Protein AF-A0A8H7WU64-F1 (afdb_monomer_lite)

Sequence (456 aa):
MKKKPWFDEDLTLDGVKRIFVEVLNETKIAASALPQDIRGERRGEGSGGVGGVKIEFAIISVPDFFNGTLCRLVLEAAGEVGIGSLERTVARTVAVGVGVGDSGSGSDSNSGVGVAGGYGKIGGGRVSGMQRITAGKAEPTSKARNLLSLPHAGAIKRAEKILVIEQGLFHAGLRTYEVFDGNLRSKSPSNPRGHSKPKGEQGEVDESGIFQQRYLPLDPYASQNIDNKLFERVVQHDGFLREVVGRTGERERGVLRDEVVRGRLLIRGGGGLEREVAFMGRGGGGGGGVKGDEKVGEGEGEGEGKEEDGEDVDKHHEEWPLSLDGVSAVLKWEDVQAVEDEYVRKLAEAVHMFLVTLRRMRTSNDLTHHPETIHIVAIQTDHTDGHLLIRAVRQALGPDVKIVGGTLGSVTLAAEGAAKLALMRLRSWEEVFREERMREFLWSMKTEMKDGKEEL

Foldseek 3Di:
DDDDPVCVDVCDLVNLLVVLLVVLLVVQVVQQPDFPCPPDDDPDDDDDDRGGDGAQEFQAEDAPPDDPSSQVSNQVSCVVSNYHYDPTHHHLLVLLVLLPVPVPPDPPVPDDDDDDDDDDDDDDDDDDDDDDDDDDDDDDPDDDDDDDDDPDDDDQPAWAKEWEWEAEQQWIKIKIFTHGPSDRDLPQDPDPPDDDDDDDDPDDDPCVRPPRIDIDIPRCLHPNVLLVQLLVLQCVVDVVSVVVVVPDDVVLSVLQSVLSVVQLQPQQPDPVSVVVSVVVPPPDDDPDDPPDPDDDDDDDDPDPDDPDPDPPPRDGHQWDFRDHDVDTGIRGPVSSCVSLVVSLQVLLVVQQVVQQVVVCVVDVPDPDSGGHDHQEYEYAYCHLCLVSVVSSPCSNHNPPHHYHDSHNVSPCSSVSSRVVVVVVVVVVVVVVVVVVVVVVVVVVVVVVVVVVVVVD

Secondary structure (DSSP, 8-state):
-PPPTTS-S---HHHHHHHHHHHHHHHHHHHHHS-STTS-----------------B---EE-TT--HHHHHHHHHHHHHTT-B--SSPEEHHHHHHHHHHHTTS---S-------------------------------S----------SS---PPPEEEEEEEE-SS-EEEEEEEEBTTB---------------S-------GGG--S--EEE-GGGSHHHHHHHHHHHHHHH-HHHHHHHHHS-HHHHHHHHHHHHHHHHHTT--THHHHHHHHT-------------------------------------SEEEEEETTEEEEEEHHHHHHHHHHHHHHHHHHHHHHHHHHHHHHSTT----PPPP-SEEEEEESSTTHHHHHHHHHHHH-TTSEEEE-SGGGGGHHHHHHHHHHHHHHHHHHHHHHHHHHHHHHHHHHHHHHHHHH--

Structure (mmCIF, N/CA/C/O backbone):
data_AF-A0A8H7WU64-F1
#
_entry.id   AF-A0A8H7WU64-F1
#
loop_
_atom_site.group_PDB
_atom_site.id
_atom_site.type_symbol
_atom_site.label_atom_id
_atom_site.label_alt_id
_atom_site.label_comp_id
_atom_site.label_asym_id
_atom_site.label_entity_id
_atom_site.label_seq_id
_atom_site.pdbx_PDB_ins_code
_atom_site.Cartn_x
_atom_site.Cartn_y
_atom_site.Cartn_z
_atom_site.occupancy
_atom_site.B_iso_or_equiv
_atom_site.auth_seq_id
_atom_site.auth_comp_id
_atom_site.auth_asym_id
_atom_site.auth_atom_id
_atom_site.pdbx_PDB_model_num
ATOM 1 N N . MET A 1 1 ? -7.621 26.691 14.678 1.00 37.41 1 MET A N 1
ATOM 2 C CA . MET A 1 1 ? -7.091 25.475 14.028 1.00 37.41 1 MET A CA 1
ATOM 3 C C . MET A 1 1 ? -5.717 25.200 14.614 1.00 37.41 1 MET A C 1
ATOM 5 O O . MET A 1 1 ? -4.805 25.970 14.350 1.00 37.41 1 MET A O 1
ATOM 9 N N . LYS A 1 2 ? -5.595 24.210 15.505 1.00 36.22 2 LYS A N 1
ATOM 10 C CA . LYS A 1 2 ? -4.298 23.798 16.066 1.00 36.22 2 LYS A CA 1
ATOM 11 C C . LYS A 1 2 ? -3.646 22.812 15.092 1.00 36.22 2 LYS A C 1
ATOM 13 O O . LYS A 1 2 ? -4.355 21.992 14.508 1.00 36.22 2 LYS A O 1
ATOM 18 N N . LYS A 1 3 ? -2.345 22.989 14.858 1.00 33.12 3 LYS A N 1
ATOM 19 C CA . LYS A 1 3 ? -1.550 22.242 13.879 1.00 33.12 3 LYS A CA 1
ATOM 20 C C . LYS A 1 3 ? -1.528 20.744 14.220 1.00 33.12 3 LYS A C 1
ATOM 22 O O . LYS A 1 3 ? -1.643 20.367 15.384 1.00 33.12 3 LYS A O 1
ATOM 27 N N . LYS A 1 4 ? -1.473 19.898 13.187 1.00 37.88 4 LYS A N 1
ATOM 28 C CA . LYS A 1 4 ? -1.350 18.442 13.330 1.00 37.88 4 LYS A CA 1
ATOM 29 C C . LYS A 1 4 ? 0.114 18.122 13.701 1.00 37.88 4 LYS A C 1
ATOM 31 O O . LYS A 1 4 ? 0.980 18.462 12.901 1.00 37.88 4 LYS A O 1
ATOM 36 N N . PRO A 1 5 ? 0.391 17.412 14.810 1.00 42.34 5 PRO A N 1
ATOM 37 C CA . PRO A 1 5 ? 1.745 17.242 15.361 1.00 42.34 5 PRO A CA 1
ATOM 38 C C . PRO A 1 5 ? 2.709 16.384 14.527 1.00 42.34 5 PRO A C 1
ATOM 40 O O . PRO A 1 5 ? 3.890 16.301 14.834 1.00 42.34 5 PRO A O 1
ATOM 43 N N . TRP A 1 6 ? 2.232 15.759 13.452 1.00 47.25 6 TRP A N 1
ATOM 44 C CA . TRP A 1 6 ? 3.035 14.905 12.565 1.00 47.25 6 TRP A CA 1
ATOM 45 C C . TRP A 1 6 ? 3.620 15.672 11.365 1.00 47.25 6 TRP A C 1
ATOM 47 O O . TRP A 1 6 ? 4.453 15.141 10.643 1.00 47.25 6 TRP A O 1
ATOM 57 N N . PHE A 1 7 ? 3.171 16.914 11.157 1.00 45.28 7 PHE A N 1
ATOM 58 C CA . PHE A 1 7 ? 3.656 17.853 10.137 1.00 45.28 7 PHE A CA 1
ATOM 59 C C . PHE A 1 7 ? 4.065 19.187 10.790 1.00 45.28 7 PHE A C 1
ATOM 61 O O . PHE A 1 7 ? 3.895 20.249 10.196 1.00 45.28 7 PHE A O 1
ATOM 68 N N . ASP A 1 8 ? 4.513 19.156 12.050 1.00 44.38 8 ASP A N 1
ATOM 69 C CA . ASP A 1 8 ? 4.766 20.380 12.828 1.00 44.38 8 ASP A CA 1
ATOM 70 C C . ASP A 1 8 ? 6.135 21.034 12.565 1.00 44.38 8 ASP A C 1
ATOM 72 O O . ASP A 1 8 ? 6.414 22.113 13.087 1.00 44.38 8 ASP A O 1
ATOM 76 N N . GLU A 1 9 ? 6.930 20.468 11.657 1.00 55.53 9 GLU A N 1
ATOM 77 C CA . GLU A 1 9 ? 7.985 21.189 10.949 1.00 55.53 9 GLU A CA 1
ATOM 78 C C . GLU A 1 9 ? 7.586 21.287 9.477 1.00 55.53 9 GLU A C 1
ATOM 80 O O . GLU A 1 9 ? 7.119 20.306 8.891 1.00 55.53 9 GLU A O 1
ATOM 85 N N . ASP A 1 10 ? 7.736 22.472 8.882 1.00 68.44 10 ASP A N 1
ATOM 86 C CA . ASP A 1 10 ? 7.591 22.667 7.442 1.00 68.44 10 ASP A CA 1
ATOM 87 C C . ASP A 1 10 ? 8.597 21.740 6.749 1.00 68.44 10 ASP A C 1
ATOM 89 O O . ASP A 1 10 ? 9.771 22.083 6.614 1.00 68.44 10 ASP A O 1
ATOM 93 N N . LEU A 1 11 ? 8.164 20.530 6.381 1.00 82.12 11 LEU A N 1
ATOM 94 C CA . LEU A 1 11 ? 9.021 19.533 5.756 1.00 82.12 11 LEU A CA 1
ATOM 95 C C . LEU A 1 11 ? 9.444 20.085 4.394 1.00 82.12 11 LEU A C 1
ATOM 97 O O . LEU A 1 11 ? 8.720 19.997 3.400 1.00 82.12 11 LEU A O 1
ATOM 101 N N . THR A 1 12 ? 10.602 20.737 4.372 1.00 92.19 12 THR A N 1
ATOM 102 C CA . THR A 1 12 ? 11.151 21.339 3.164 1.00 92.19 12 THR A CA 1
ATOM 103 C C . THR A 1 12 ? 11.568 20.236 2.199 1.00 92.19 12 THR A C 1
ATOM 105 O O . THR A 1 12 ? 11.837 19.102 2.602 1.00 92.19 12 THR A O 1
ATOM 108 N N . LEU A 1 13 ? 11.663 20.558 0.907 1.00 93.25 13 LEU A N 1
ATOM 109 C CA . LEU A 1 13 ? 12.181 19.609 -0.084 1.00 93.25 13 LEU A CA 1
ATOM 110 C C . LEU A 1 13 ? 13.589 19.112 0.290 1.00 93.25 13 LEU A C 1
ATOM 112 O O . LEU A 1 13 ? 13.889 17.937 0.090 1.00 93.25 13 LEU A O 1
ATOM 116 N N . ASP A 1 14 ? 14.407 19.968 0.910 1.00 94.19 14 ASP A N 1
ATOM 117 C CA . ASP A 1 14 ? 15.727 19.598 1.431 1.00 94.19 14 ASP A CA 1
ATOM 118 C C . ASP A 1 14 ? 15.632 18.625 2.613 1.00 94.19 14 ASP A C 1
ATOM 120 O O . ASP A 1 14 ? 16.422 17.686 2.704 1.00 94.19 14 ASP A O 1
ATOM 124 N N . GLY A 1 15 ? 14.649 18.810 3.502 1.00 93.94 15 GLY A N 1
ATOM 125 C CA . GLY A 1 15 ? 14.351 17.869 4.582 1.00 93.94 15 GLY A CA 1
ATOM 126 C C . GLY A 1 15 ? 13.945 16.496 4.045 1.00 93.94 15 GLY A C 1
ATOM 127 O O . GLY A 1 15 ? 14.509 15.485 4.455 1.00 93.94 15 GLY A O 1
ATOM 128 N N . VAL A 1 16 ? 13.044 16.458 3.055 1.00 93.44 16 VAL A N 1
ATOM 129 C CA . VAL A 1 16 ? 12.641 15.217 2.368 1.00 93.44 16 VAL A CA 1
ATOM 130 C C . VAL A 1 16 ? 13.841 14.530 1.712 1.00 93.44 16 VAL A C 1
ATOM 132 O O . VAL A 1 16 ? 14.034 13.326 1.870 1.00 93.44 16 VAL A O 1
ATOM 135 N N . LYS A 1 17 ? 14.674 15.287 0.991 1.00 96.50 17 LYS A N 1
ATOM 136 C CA . LYS A 1 17 ? 15.870 14.752 0.335 1.00 96.50 17 LYS A CA 1
ATOM 137 C C . LYS A 1 17 ? 16.864 14.179 1.342 1.00 96.50 17 LYS A C 1
ATOM 139 O O . LYS A 1 17 ? 17.392 13.098 1.104 1.00 96.50 17 LYS A O 1
ATOM 144 N N . ARG A 1 18 ? 17.081 14.856 2.476 1.00 96.12 18 ARG A N 1
ATOM 145 C CA . ARG A 1 18 ? 17.951 14.368 3.557 1.00 96.12 18 ARG A CA 1
ATOM 146 C C . ARG A 1 18 ? 17.484 13.015 4.090 1.00 96.12 18 ARG A C 1
ATOM 148 O O . ARG A 1 18 ? 18.314 12.127 4.236 1.00 96.12 18 ARG A O 1
ATOM 155 N N . ILE A 1 19 ? 16.175 12.843 4.291 1.00 95.06 19 ILE A N 1
ATOM 156 C CA . ILE A 1 19 ? 15.592 11.555 4.698 1.00 95.06 19 ILE A CA 1
ATOM 157 C C . ILE A 1 19 ? 15.890 10.476 3.645 1.00 95.06 19 ILE A C 1
ATOM 159 O O . ILE A 1 19 ? 16.289 9.369 3.994 1.00 95.06 19 ILE A O 1
ATOM 163 N N . PHE A 1 20 ? 15.761 10.781 2.348 1.00 96.19 20 PHE A N 1
ATOM 164 C CA . PHE A 1 20 ? 16.121 9.816 1.301 1.00 96.19 20 PHE A CA 1
ATOM 165 C C . PHE A 1 20 ? 17.615 9.468 1.289 1.00 96.19 20 PHE A C 1
ATOM 167 O O . PHE A 1 20 ? 17.952 8.299 1.118 1.00 96.19 20 PHE A O 1
ATOM 174 N N . VAL A 1 21 ? 18.505 10.447 1.485 1.00 97.44 21 VAL A N 1
ATOM 175 C CA . VAL A 1 21 ? 19.957 10.213 1.589 1.00 97.44 21 VAL A CA 1
ATOM 176 C C . VAL A 1 21 ? 20.267 9.292 2.767 1.00 97.44 21 VAL A C 1
ATOM 178 O O . VAL A 1 21 ? 21.021 8.336 2.605 1.00 97.44 21 VAL A O 1
ATOM 181 N N . GLU A 1 22 ? 19.662 9.546 3.926 1.00 96.31 22 GLU A N 1
ATOM 182 C CA . GLU A 1 22 ? 19.830 8.739 5.137 1.00 96.31 22 GLU A CA 1
ATOM 183 C C . GLU A 1 22 ? 19.405 7.285 4.902 1.00 96.31 22 GLU A C 1
ATOM 185 O O . GLU A 1 22 ? 20.237 6.386 5.019 1.00 96.31 22 GLU A O 1
ATOM 190 N N . VAL A 1 23 ? 18.175 7.061 4.428 1.00 94.38 23 VAL A N 1
ATOM 191 C CA . VAL A 1 23 ? 17.642 5.715 4.144 1.00 94.38 23 VAL A CA 1
ATOM 192 C C . VAL A 1 23 ? 18.501 4.958 3.122 1.00 94.38 23 VAL A C 1
ATOM 194 O O . VAL A 1 23 ? 18.783 3.766 3.284 1.00 94.38 23 VAL A O 1
ATOM 197 N N . LEU A 1 24 ? 18.944 5.625 2.052 1.00 95.44 24 LEU A N 1
ATOM 198 C CA . LEU A 1 24 ? 19.783 4.995 1.028 1.00 95.44 24 LEU A CA 1
ATOM 199 C C . LEU A 1 24 ? 21.189 4.673 1.551 1.00 95.44 24 LEU A C 1
ATOM 201 O O . LEU A 1 24 ? 21.746 3.625 1.214 1.00 95.44 24 LEU A O 1
ATOM 205 N N . ASN A 1 25 ? 21.757 5.540 2.389 1.00 95.44 25 ASN A N 1
ATOM 206 C CA . ASN A 1 25 ? 23.058 5.312 3.003 1.00 95.44 25 ASN A CA 1
ATOM 207 C C . ASN A 1 25 ? 23.005 4.160 4.018 1.00 95.44 25 ASN A C 1
ATOM 209 O O . ASN A 1 25 ? 23.869 3.286 3.987 1.00 95.44 25 ASN A O 1
ATOM 213 N N . GLU A 1 26 ? 21.966 4.100 4.853 1.00 93.81 26 GLU A N 1
ATOM 214 C CA . GLU A 1 26 ? 21.714 2.976 5.763 1.00 93.81 26 GLU A CA 1
ATOM 215 C C . GLU A 1 26 ? 21.590 1.656 5.001 1.00 93.81 26 GLU A C 1
ATOM 217 O O . GLU A 1 26 ? 22.248 0.676 5.348 1.00 93.81 26 GLU A O 1
ATOM 222 N N . THR A 1 27 ? 20.830 1.647 3.902 1.00 90.31 27 THR A N 1
ATOM 223 C CA . THR A 1 27 ? 20.683 0.466 3.036 1.00 90.31 27 THR A CA 1
ATOM 224 C C . THR A 1 27 ? 22.036 0.010 2.478 1.00 90.31 27 THR A C 1
ATOM 226 O O . THR A 1 27 ? 22.352 -1.181 2.475 1.00 90.31 27 THR A O 1
ATOM 229 N N . LYS A 1 28 ? 22.876 0.953 2.035 1.00 92.06 28 LYS A N 1
ATOM 230 C CA . LYS A 1 28 ? 24.219 0.675 1.504 1.00 92.06 28 LYS A CA 1
ATOM 231 C C . LYS A 1 28 ? 25.161 0.110 2.571 1.00 92.06 28 LYS A C 1
ATOM 233 O O . LYS A 1 28 ? 25.913 -0.827 2.288 1.00 92.06 28 LYS A O 1
ATOM 238 N N . ILE A 1 29 ? 25.117 0.660 3.784 1.00 91.56 29 ILE A N 1
ATOM 239 C CA . ILE A 1 29 ? 25.894 0.177 4.933 1.00 91.56 29 ILE A CA 1
ATOM 240 C C . ILE A 1 29 ? 25.438 -1.234 5.315 1.00 91.56 29 ILE A C 1
ATOM 242 O O . ILE A 1 29 ? 26.275 -2.127 5.434 1.00 91.56 29 ILE A O 1
ATOM 246 N N . ALA A 1 30 ? 24.126 -1.458 5.428 1.00 89.81 30 ALA A N 1
ATOM 247 C CA . ALA A 1 30 ? 23.556 -2.761 5.754 1.00 89.81 30 ALA A CA 1
ATOM 248 C C . ALA A 1 30 ? 23.949 -3.832 4.725 1.00 89.81 30 ALA A C 1
ATOM 250 O O . ALA A 1 30 ? 24.387 -4.915 5.104 1.00 89.81 30 ALA A O 1
ATOM 251 N N . ALA A 1 31 ? 23.889 -3.518 3.426 1.00 87.56 31 ALA A N 1
ATOM 252 C CA . ALA A 1 31 ? 24.324 -4.435 2.371 1.00 87.56 31 ALA A CA 1
ATOM 253 C C . ALA A 1 31 ? 25.826 -4.760 2.457 1.00 87.56 31 ALA A C 1
ATOM 255 O O . ALA A 1 31 ? 26.232 -5.910 2.290 1.00 87.56 31 ALA A O 1
ATOM 256 N N . SER A 1 32 ? 26.651 -3.766 2.795 1.00 87.56 32 SER A N 1
ATOM 257 C CA . SER A 1 32 ? 28.095 -3.952 2.980 1.00 87.56 32 SER A CA 1
ATOM 258 C C . SER A 1 32 ? 28.432 -4.801 4.213 1.00 87.56 32 SER A C 1
ATOM 260 O O . SER A 1 32 ? 29.529 -5.344 4.296 1.00 87.56 32 SER A O 1
ATOM 262 N N . ALA A 1 33 ? 27.509 -4.933 5.167 1.00 87.50 33 ALA A N 1
ATOM 263 C CA . ALA A 1 33 ? 27.676 -5.774 6.348 1.00 87.50 33 ALA A CA 1
ATOM 264 C C . ALA A 1 33 ? 27.239 -7.235 6.127 1.00 87.50 33 ALA A C 1
ATOM 266 O O . ALA A 1 33 ? 27.516 -8.082 6.977 1.00 87.50 33 ALA A O 1
ATOM 267 N N . LEU A 1 34 ? 26.570 -7.554 5.010 1.00 83.25 34 LEU A N 1
ATOM 268 C CA . LEU A 1 34 ? 26.120 -8.918 4.726 1.00 83.25 34 LEU A CA 1
ATOM 269 C C . LEU A 1 34 ? 27.312 -9.849 4.416 1.00 83.25 34 LEU A C 1
ATOM 271 O O . LEU A 1 34 ? 28.142 -9.509 3.565 1.00 83.25 34 LEU A O 1
ATOM 275 N N . PRO A 1 35 ? 27.393 -11.039 5.046 1.00 77.75 35 PRO A N 1
ATOM 276 C CA . PRO A 1 35 ? 28.389 -12.054 4.706 1.00 77.75 35 PRO A CA 1
ATOM 277 C C . PRO A 1 35 ? 28.216 -12.543 3.259 1.00 77.75 35 PRO A C 1
ATOM 279 O O . PRO A 1 35 ? 27.095 -12.802 2.826 1.00 77.75 35 PRO A O 1
ATOM 282 N N . GLN A 1 36 ? 29.310 -12.733 2.512 1.00 67.38 36 GLN A N 1
ATOM 283 C CA . GLN A 1 36 ? 29.239 -13.270 1.138 1.00 67.38 36 GLN A CA 1
ATOM 284 C C . GLN A 1 36 ? 29.011 -14.787 1.051 1.00 67.38 36 GLN A C 1
ATOM 286 O O . GLN A 1 36 ? 28.793 -15.310 -0.044 1.00 67.38 36 GLN A O 1
ATOM 291 N N . ASP A 1 37 ? 29.009 -15.495 2.178 1.00 58.66 37 ASP A N 1
ATOM 292 C CA . ASP A 1 37 ? 28.959 -16.962 2.244 1.00 58.66 37 ASP A CA 1
ATOM 293 C C . ASP A 1 37 ? 27.557 -17.563 2.011 1.00 58.66 37 ASP A C 1
ATOM 295 O O . ASP A 1 37 ? 27.158 -18.531 2.649 1.00 58.66 37 ASP A O 1
ATOM 299 N N . ILE A 1 38 ? 26.790 -17.035 1.051 1.00 56.97 38 ILE A N 1
ATOM 300 C CA . ILE A 1 38 ? 25.545 -17.688 0.597 1.00 56.97 38 ILE A CA 1
ATOM 301 C C . ILE A 1 38 ? 25.846 -18.788 -0.439 1.00 56.97 38 ILE A C 1
ATOM 303 O O . ILE A 1 38 ? 25.026 -19.673 -0.681 1.00 56.97 38 ILE A O 1
ATOM 307 N N . ARG A 1 39 ? 27.049 -18.810 -1.030 1.00 53.47 39 ARG A N 1
ATOM 308 C CA . ARG A 1 39 ? 27.508 -19.963 -1.818 1.00 53.47 39 ARG A CA 1
ATOM 309 C C . ARG A 1 39 ? 28.263 -20.925 -0.917 1.00 53.47 39 ARG A C 1
ATOM 311 O O . ARG A 1 39 ? 29.477 -20.823 -0.774 1.00 53.47 39 ARG A O 1
ATOM 318 N N . GLY A 1 40 ? 27.515 -21.859 -0.338 1.00 53.81 40 GLY A N 1
ATOM 319 C CA . GLY A 1 40 ? 28.071 -23.019 0.340 1.00 53.81 40 GLY A CA 1
ATOM 320 C C . GLY A 1 40 ? 29.207 -23.669 -0.460 1.00 53.81 40 GLY A C 1
ATOM 321 O O . GLY A 1 40 ? 29.168 -23.760 -1.687 1.00 53.81 40 GLY A O 1
ATOM 322 N N . GLU A 1 41 ? 30.205 -24.127 0.292 1.00 52.22 41 GLU A N 1
ATOM 323 C CA . GLU A 1 41 ? 31.216 -25.104 -0.112 1.00 52.22 41 GLU A CA 1
ATOM 324 C C . GLU A 1 41 ? 32.301 -24.650 -1.097 1.00 52.22 41 GLU A C 1
ATOM 326 O O . GLU A 1 41 ? 32.463 -25.208 -2.179 1.00 52.22 41 GLU A O 1
ATOM 331 N N . ARG A 1 42 ? 33.209 -23.779 -0.646 1.00 50.00 42 ARG A N 1
ATOM 332 C CA . ARG A 1 42 ? 34.642 -24.037 -0.884 1.00 50.00 42 ARG A CA 1
ATOM 333 C C . ARG A 1 42 ? 35.443 -23.787 0.385 1.00 50.00 42 ARG A C 1
ATOM 335 O O . ARG A 1 42 ? 35.933 -22.692 0.625 1.00 50.00 42 ARG A O 1
ATOM 342 N N . ARG A 1 43 ? 35.600 -24.853 1.180 1.00 52.25 43 ARG A N 1
ATOM 343 C CA . ARG A 1 43 ? 36.652 -24.968 2.199 1.00 52.25 43 ARG A CA 1
ATOM 344 C C . ARG A 1 43 ? 38.008 -24.794 1.513 1.00 52.25 43 ARG A C 1
ATOM 346 O O . ARG A 1 43 ? 38.522 -25.721 0.898 1.00 52.25 43 ARG A O 1
ATOM 353 N N . GLY A 1 44 ? 38.559 -23.596 1.600 1.00 55.91 44 GLY A N 1
ATOM 354 C CA . GLY A 1 44 ? 39.924 -23.284 1.211 1.00 55.91 44 GLY A CA 1
ATOM 355 C C . GLY A 1 44 ? 40.417 -22.180 2.123 1.00 55.91 44 GLY A C 1
ATOM 356 O O . GLY A 1 44 ? 40.120 -21.013 1.893 1.00 55.91 44 GLY A O 1
ATOM 357 N N . GLU A 1 45 ? 41.097 -22.575 3.197 1.00 57.53 45 GLU A N 1
ATOM 358 C CA . GLU A 1 45 ? 41.713 -21.684 4.175 1.00 57.53 45 GLU A CA 1
ATOM 359 C C . GLU A 1 45 ? 42.659 -20.707 3.467 1.00 57.53 45 GLU A C 1
ATOM 361 O O . GLU A 1 45 ? 43.662 -21.089 2.868 1.00 57.53 45 GLU A O 1
ATOM 366 N N . GLY A 1 46 ? 42.302 -19.429 3.512 1.00 54.00 46 GLY A N 1
ATOM 367 C CA . GLY A 1 46 ? 43.050 -18.355 2.882 1.00 54.00 46 GLY A CA 1
ATOM 368 C C . GLY A 1 46 ? 42.425 -17.025 3.255 1.00 54.00 46 GLY A C 1
ATOM 369 O O . GLY A 1 46 ? 41.612 -16.485 2.514 1.00 54.00 46 GLY A O 1
ATOM 370 N N . SER A 1 47 ? 42.762 -16.531 4.446 1.00 59.81 47 SER A N 1
ATOM 371 C CA . SER A 1 47 ? 42.315 -15.244 4.977 1.00 59.81 47 SER A CA 1
ATOM 372 C C . SER A 1 47 ? 42.556 -14.116 3.972 1.00 59.81 47 SER A C 1
ATOM 374 O O . SER A 1 47 ? 43.700 -13.868 3.587 1.00 59.81 47 SER A O 1
ATOM 376 N N . GLY A 1 48 ? 41.501 -13.404 3.580 1.00 50.28 48 GLY A N 1
ATOM 377 C CA . GLY A 1 48 ? 41.643 -12.343 2.588 1.00 50.28 48 GLY A CA 1
ATOM 378 C C . GLY A 1 48 ? 40.388 -11.518 2.344 1.00 50.28 48 GLY A C 1
ATOM 379 O O . GLY A 1 48 ? 40.031 -11.309 1.195 1.00 50.28 48 GLY A O 1
ATOM 380 N N . GLY A 1 49 ? 39.740 -11.046 3.414 1.00 52.03 49 GLY A N 1
ATOM 381 C CA . GLY A 1 49 ? 38.696 -10.019 3.353 1.00 52.03 49 GLY A CA 1
ATOM 382 C C . GLY A 1 49 ? 37.299 -10.551 3.040 1.00 52.03 49 GLY A C 1
ATOM 383 O O . GLY A 1 49 ? 36.987 -10.901 1.907 1.00 52.03 49 GLY A O 1
ATOM 384 N N . VAL A 1 50 ? 36.422 -10.528 4.045 1.00 56.59 50 VAL A N 1
ATOM 385 C CA . VAL A 1 50 ? 34.971 -10.621 3.837 1.00 56.59 50 VAL A CA 1
ATOM 386 C C . VAL A 1 50 ? 34.547 -9.324 3.144 1.00 56.59 50 VAL A C 1
ATOM 388 O O . VAL A 1 50 ? 34.274 -8.317 3.792 1.00 56.59 50 VAL A O 1
ATOM 391 N N . GLY A 1 51 ? 34.619 -9.290 1.815 1.00 62.00 51 GLY A N 1
ATOM 392 C CA . GLY A 1 51 ? 34.203 -8.124 1.045 1.00 62.00 51 GLY A CA 1
ATOM 393 C C . GLY A 1 51 ? 32.685 -8.024 1.065 1.00 62.00 51 GLY A C 1
ATOM 394 O O . GLY A 1 51 ? 32.033 -8.848 0.450 1.00 62.00 51 GLY A O 1
ATOM 395 N N . GLY A 1 52 ? 32.108 -7.045 1.758 1.00 76.81 52 GLY A N 1
ATOM 396 C CA . GLY A 1 52 ? 30.658 -6.816 1.774 1.00 76.81 52 GLY A CA 1
ATOM 397 C C . GLY A 1 52 ? 30.016 -6.668 0.389 1.00 76.81 52 GLY A C 1
ATOM 398 O O . GLY A 1 52 ? 30.702 -6.443 -0.613 1.00 76.81 52 GLY A O 1
ATOM 399 N N . VAL A 1 53 ? 28.683 -6.754 0.310 1.00 85.62 53 VAL A N 1
ATOM 400 C CA . VAL A 1 53 ? 27.964 -6.463 -0.942 1.00 85.62 53 VAL A CA 1
ATOM 401 C C . VAL A 1 53 ? 28.078 -4.969 -1.248 1.00 85.62 53 VAL A C 1
ATOM 403 O O . VAL A 1 53 ? 27.529 -4.127 -0.540 1.00 85.62 53 VAL A O 1
ATOM 406 N N . LYS A 1 54 ? 28.781 -4.631 -2.333 1.00 89.44 54 LYS A N 1
ATOM 407 C CA . LYS A 1 54 ? 28.906 -3.251 -2.813 1.00 89.44 54 LYS A CA 1
ATOM 408 C C . LYS A 1 54 ? 27.763 -2.919 -3.773 1.00 89.44 54 LYS A C 1
ATOM 410 O O . LYS A 1 54 ? 27.678 -3.491 -4.856 1.00 89.44 54 LYS A O 1
ATOM 415 N N . ILE A 1 55 ? 26.916 -1.961 -3.398 1.00 89.44 55 ILE A N 1
ATOM 416 C CA . ILE A 1 55 ? 25.854 -1.432 -4.266 1.00 89.44 55 ILE A CA 1
ATOM 417 C C . ILE A 1 55 ? 26.398 -0.226 -5.041 1.00 89.44 55 ILE A C 1
ATOM 419 O O . ILE A 1 55 ? 26.618 0.837 -4.462 1.00 89.44 55 ILE A O 1
ATOM 423 N N . GLU A 1 56 ? 26.616 -0.396 -6.347 1.00 90.12 56 GLU A N 1
ATOM 424 C CA . GLU A 1 56 ? 27.043 0.684 -7.258 1.00 90.12 56 GLU A CA 1
ATOM 425 C C . GLU A 1 56 ? 25.909 1.193 -8.151 1.00 90.12 56 GLU A C 1
ATOM 427 O O . GLU A 1 56 ? 25.948 2.332 -8.610 1.00 90.12 56 GLU A O 1
ATOM 432 N N . PHE A 1 57 ? 24.893 0.364 -8.393 1.00 90.44 57 PHE A N 1
ATOM 433 C CA . PHE A 1 57 ? 23.749 0.694 -9.231 1.00 90.44 57 PHE A CA 1
ATOM 434 C C . PHE A 1 57 ? 22.460 0.123 -8.638 1.00 90.44 57 PHE A C 1
ATOM 436 O O . PHE A 1 57 ? 22.452 -1.009 -8.153 1.00 90.44 57 PHE A O 1
ATOM 443 N N . ALA A 1 58 ? 21.365 0.877 -8.721 1.00 91.44 58 ALA A N 1
ATOM 444 C CA . ALA A 1 58 ? 20.043 0.430 -8.305 1.00 91.44 58 ALA A CA 1
ATOM 445 C C . ALA A 1 58 ? 18.939 0.951 -9.236 1.00 91.44 58 ALA A C 1
ATOM 447 O O . ALA A 1 58 ? 18.968 2.090 -9.710 1.00 91.44 58 ALA A O 1
ATOM 448 N N . ILE A 1 59 ? 17.909 0.127 -9.444 1.00 93.31 59 ILE A N 1
ATOM 449 C CA . ILE A 1 59 ? 16.614 0.615 -9.921 1.00 93.31 59 ILE A CA 1
ATOM 450 C C . ILE A 1 59 ? 15.780 0.981 -8.706 1.00 93.31 59 ILE A C 1
ATOM 452 O O . ILE A 1 59 ? 15.494 0.143 -7.857 1.00 93.31 59 ILE A O 1
ATOM 456 N N . ILE A 1 60 ? 15.374 2.244 -8.652 1.00 94.94 60 ILE A N 1
ATOM 457 C CA . ILE A 1 60 ? 14.620 2.788 -7.532 1.00 94.94 60 ILE A CA 1
ATOM 458 C C . ILE A 1 60 ? 13.136 2.756 -7.876 1.00 94.94 60 ILE A C 1
ATOM 460 O O . ILE A 1 60 ? 12.679 3.469 -8.777 1.00 94.94 60 ILE A O 1
ATOM 464 N N . SER A 1 61 ? 12.388 1.930 -7.145 1.00 94.44 61 SER A N 1
ATOM 465 C CA . SER A 1 61 ? 10.932 1.891 -7.232 1.00 94.44 61 SER A CA 1
ATOM 466 C C . SER A 1 61 ? 10.284 2.806 -6.191 1.00 94.44 61 SER A C 1
ATOM 468 O O . SER A 1 61 ? 10.587 2.676 -5.005 1.00 94.44 61 SER A O 1
ATOM 470 N N . VAL A 1 62 ? 9.365 3.681 -6.602 1.00 94.19 62 VAL A N 1
ATOM 471 C CA . VAL A 1 62 ? 8.660 4.637 -5.722 1.00 94.19 62 VAL A CA 1
ATOM 472 C C . VAL A 1 62 ? 7.139 4.491 -5.841 1.00 94.19 62 VAL A C 1
ATOM 474 O O . VAL A 1 62 ? 6.676 4.019 -6.882 1.00 94.19 62 VAL A O 1
ATOM 477 N N . PRO A 1 63 ? 6.347 4.880 -4.824 1.00 92.31 63 PRO A N 1
ATOM 478 C CA . PRO A 1 63 ? 4.889 4.799 -4.892 1.00 92.31 63 PRO A CA 1
ATOM 479 C C . PRO A 1 63 ? 4.309 5.526 -6.110 1.00 92.31 63 PRO A C 1
ATOM 481 O O . PRO A 1 63 ? 4.799 6.582 -6.508 1.00 92.31 63 PRO A O 1
ATOM 484 N N . ASP A 1 64 ? 3.230 4.994 -6.680 1.00 91.25 64 ASP A N 1
ATOM 485 C CA . ASP A 1 64 ? 2.614 5.524 -7.905 1.00 91.25 64 ASP A CA 1
ATOM 486 C C . ASP A 1 64 ? 2.108 6.972 -7.785 1.00 91.25 64 ASP A C 1
ATOM 488 O O . ASP A 1 64 ? 2.008 7.678 -8.788 1.00 91.25 64 ASP A O 1
ATOM 492 N N . PHE A 1 65 ? 1.810 7.434 -6.568 1.00 88.31 65 PHE A N 1
ATOM 493 C CA . PHE A 1 65 ? 1.368 8.804 -6.301 1.00 88.31 65 PHE A CA 1
ATOM 494 C C . PHE A 1 65 ? 2.522 9.815 -6.170 1.00 88.31 65 PHE A C 1
ATOM 496 O O . PHE A 1 65 ? 2.268 11.013 -6.020 1.00 88.31 65 PHE A O 1
ATOM 503 N N . PHE A 1 66 ? 3.788 9.378 -6.219 1.00 91.81 66 PHE A N 1
ATOM 504 C CA . PHE A 1 66 ? 4.922 10.302 -6.214 1.00 91.81 66 PHE A CA 1
ATOM 505 C C . PHE A 1 66 ? 4.910 11.161 -7.480 1.00 91.81 66 PHE A C 1
ATOM 507 O O . PHE A 1 66 ? 4.929 10.667 -8.608 1.00 91.81 66 PHE A O 1
ATOM 514 N N . ASN A 1 67 ? 4.916 12.480 -7.292 1.00 92.38 67 ASN A N 1
ATOM 515 C CA . ASN A 1 67 ? 5.049 13.415 -8.400 1.00 92.38 67 ASN A CA 1
ATOM 516 C C . ASN A 1 67 ? 6.503 13.477 -8.911 1.00 92.38 67 ASN A C 1
ATOM 518 O O . ASN A 1 67 ? 7.439 12.982 -8.281 1.00 92.38 67 ASN A O 1
ATOM 522 N N . GLY A 1 68 ? 6.706 14.141 -10.053 1.00 93.44 68 GLY A N 1
ATOM 523 C CA . GLY A 1 68 ? 8.029 14.255 -10.675 1.00 93.44 68 GLY A CA 1
ATOM 524 C C . GLY A 1 68 ? 9.096 14.912 -9.789 1.00 93.44 68 GLY A C 1
ATOM 525 O O . GLY A 1 68 ? 10.271 14.574 -9.921 1.00 93.44 68 GLY A O 1
ATOM 526 N N . THR A 1 69 ? 8.706 15.803 -8.873 1.00 96.00 69 THR A N 1
ATOM 527 C CA . THR A 1 69 ? 9.629 16.436 -7.919 1.00 96.00 69 THR A CA 1
ATOM 528 C C . THR A 1 69 ? 10.148 15.415 -6.915 1.00 96.00 69 THR A C 1
ATOM 530 O O . THR A 1 69 ? 11.358 15.276 -6.777 1.00 96.00 69 THR A O 1
ATOM 533 N N . LEU A 1 70 ? 9.259 14.651 -6.271 1.00 95.69 70 LEU A N 1
ATOM 534 C CA . LEU A 1 70 ? 9.658 13.607 -5.322 1.00 95.69 70 LEU A CA 1
ATOM 535 C C . LEU A 1 70 ? 10.508 12.530 -6.001 1.00 95.69 70 LEU A C 1
ATOM 537 O O . LEU A 1 70 ? 11.551 12.161 -5.472 1.00 95.69 70 LEU A O 1
ATOM 541 N N . CYS A 1 71 ? 10.128 12.090 -7.206 1.00 95.75 71 CYS A N 1
ATOM 542 C CA . CYS A 1 71 ? 10.931 11.146 -7.985 1.00 95.75 71 CYS A CA 1
ATOM 543 C C . CYS A 1 71 ? 12.353 11.666 -8.234 1.00 95.75 71 CYS A C 1
ATOM 545 O O . CYS A 1 71 ? 13.311 10.913 -8.089 1.00 95.75 71 CYS A O 1
ATOM 547 N N . ARG A 1 72 ? 12.505 12.952 -8.578 1.00 97.12 72 ARG A N 1
ATOM 548 C CA . ARG A 1 72 ? 13.820 13.563 -8.798 1.00 97.12 72 ARG A CA 1
ATOM 549 C C . ARG A 1 72 ? 14.642 13.632 -7.515 1.00 97.12 72 ARG A C 1
ATOM 551 O O . ARG A 1 72 ? 15.811 13.271 -7.553 1.00 97.12 72 ARG A O 1
ATOM 558 N N . LEU A 1 73 ? 14.038 14.031 -6.394 1.00 97.75 73 LEU A N 1
ATOM 559 C CA . LEU A 1 73 ? 1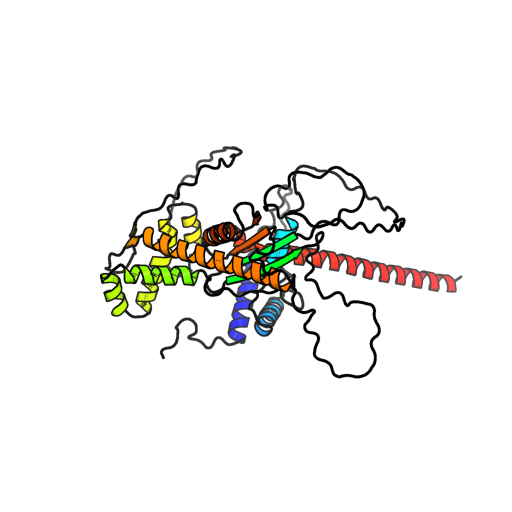4.742 14.106 -5.109 1.00 97.75 73 LEU A CA 1
ATOM 560 C C . LEU A 1 73 ? 15.317 12.751 -4.689 1.00 97.75 73 LEU A C 1
ATOM 562 O O . LEU A 1 73 ? 16.444 12.704 -4.206 1.00 97.75 73 LEU A O 1
ATOM 566 N N . VAL A 1 74 ? 14.590 11.650 -4.914 1.00 97.06 74 VAL A N 1
ATOM 567 C CA . VAL A 1 74 ? 15.106 10.303 -4.620 1.00 97.06 74 VAL A CA 1
ATOM 568 C C . VAL A 1 74 ? 16.306 9.954 -5.513 1.00 97.06 74 VAL A C 1
ATOM 570 O O . VAL A 1 74 ? 17.283 9.387 -5.031 1.00 97.06 74 VAL A O 1
ATOM 573 N N . LEU A 1 75 ? 16.267 10.305 -6.804 1.00 96.75 75 LEU A N 1
ATOM 574 C CA . LEU A 1 75 ? 17.385 10.058 -7.728 1.00 96.75 75 LEU A CA 1
ATOM 575 C C . LEU A 1 75 ? 18.617 10.906 -7.384 1.00 96.75 75 LEU A C 1
ATOM 577 O O . LEU A 1 75 ? 19.739 10.409 -7.431 1.00 96.75 75 LEU A O 1
ATOM 581 N N . GLU A 1 76 ? 18.418 12.170 -7.006 1.00 97.50 76 GLU A N 1
ATOM 582 C CA . GLU A 1 76 ? 19.501 13.031 -6.522 1.00 97.50 76 GLU A CA 1
ATOM 583 C C . GLU A 1 76 ? 20.118 12.478 -5.234 1.00 97.50 76 GLU A C 1
ATOM 585 O O . GLU A 1 76 ? 21.340 12.394 -5.133 1.00 97.50 76 GLU A O 1
ATOM 590 N N . ALA A 1 77 ? 19.286 12.046 -4.281 1.00 97.69 77 ALA A N 1
ATOM 591 C CA . ALA A 1 77 ? 19.743 11.415 -3.047 1.00 97.69 77 ALA A CA 1
ATOM 592 C C . ALA A 1 77 ? 20.570 10.146 -3.320 1.00 97.69 77 ALA A C 1
ATOM 594 O O . ALA A 1 77 ? 21.609 9.941 -2.696 1.00 97.69 77 ALA A O 1
ATOM 595 N N . ALA A 1 78 ? 20.160 9.326 -4.294 1.00 96.81 78 ALA A N 1
ATOM 596 C CA . ALA A 1 78 ? 20.929 8.162 -4.733 1.00 96.81 78 ALA A CA 1
ATOM 597 C C . ALA A 1 78 ? 22.305 8.546 -5.291 1.00 96.81 78 ALA A C 1
ATOM 599 O O . ALA A 1 78 ? 23.309 7.933 -4.925 1.00 96.81 78 ALA A O 1
ATOM 600 N N . GLY A 1 79 ? 22.368 9.600 -6.109 1.00 96.50 79 GLY A N 1
ATOM 601 C CA . GLY A 1 79 ? 23.631 10.148 -6.601 1.00 96.50 79 GLY A CA 1
ATOM 602 C C . GLY A 1 79 ? 24.556 10.617 -5.473 1.00 96.50 79 GLY A C 1
ATOM 603 O O . GLY A 1 79 ? 25.749 10.319 -5.502 1.00 96.50 79 GLY A O 1
ATOM 604 N N . GLU A 1 80 ? 24.013 11.280 -4.448 1.00 97.75 80 GLU A N 1
ATOM 605 C CA . GLU A 1 80 ? 24.783 11.770 -3.293 1.00 97.75 80 GLU A CA 1
ATOM 606 C C . GLU A 1 80 ? 25.403 10.646 -2.456 1.00 97.75 80 GLU A C 1
ATOM 608 O O . GLU A 1 80 ? 26.535 10.781 -1.992 1.00 97.75 80 GLU A O 1
ATOM 613 N N . VAL A 1 81 ? 24.723 9.504 -2.322 1.00 97.12 81 VAL A N 1
ATOM 614 C CA . VAL A 1 81 ? 25.289 8.320 -1.648 1.00 97.12 81 VAL A CA 1
ATOM 615 C C . VAL A 1 81 ? 26.159 7.455 -2.572 1.00 97.12 81 VAL A C 1
ATOM 617 O O . VAL A 1 81 ? 26.628 6.382 -2.177 1.00 97.12 81 VAL A O 1
ATOM 620 N N . GLY A 1 82 ? 26.399 7.896 -3.811 1.00 95.62 82 GLY A N 1
ATOM 621 C CA . GLY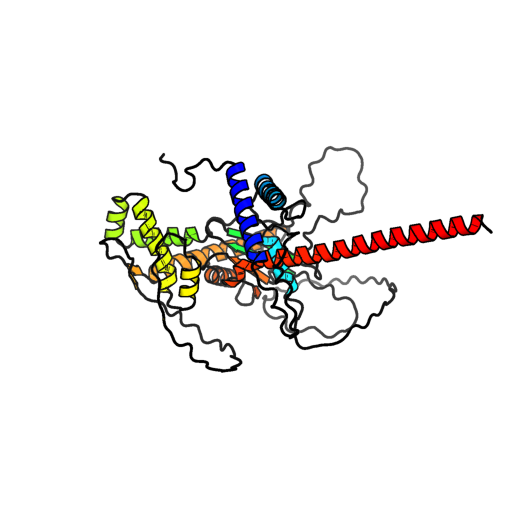 A 1 82 ? 27.216 7.192 -4.798 1.00 95.62 82 GLY A CA 1
ATOM 622 C C . GLY A 1 82 ? 26.567 5.922 -5.354 1.00 95.62 82 GLY A C 1
ATOM 623 O O . GLY A 1 82 ? 27.280 4.962 -5.641 1.00 95.62 82 GLY A O 1
ATOM 624 N N . ILE A 1 83 ? 25.235 5.892 -5.460 1.00 94.56 83 ILE A N 1
ATOM 625 C CA . ILE A 1 83 ? 24.470 4.832 -6.125 1.00 94.56 83 ILE A CA 1
ATOM 626 C C . ILE A 1 83 ? 24.015 5.355 -7.492 1.00 94.56 83 ILE A C 1
ATOM 628 O O . ILE A 1 83 ? 23.193 6.267 -7.592 1.00 94.56 83 ILE A O 1
ATOM 632 N N . GLY A 1 84 ? 24.529 4.757 -8.566 1.00 91.69 84 GLY A N 1
ATOM 633 C CA . GLY A 1 84 ? 24.031 4.993 -9.917 1.00 91.69 84 GLY A CA 1
ATOM 634 C C . GLY A 1 84 ? 22.590 4.499 -10.072 1.00 91.69 84 GLY A C 1
ATOM 635 O O . GLY A 1 84 ? 22.180 3.522 -9.449 1.00 91.69 84 GLY A O 1
ATOM 636 N N . SER A 1 85 ? 21.796 5.154 -10.912 1.00 91.75 85 SER A N 1
ATOM 637 C CA . SER A 1 85 ? 20.413 4.743 -11.171 1.00 91.75 85 SER A CA 1
ATOM 638 C C . SER A 1 85 ? 19.977 5.112 -12.589 1.00 91.75 85 SER A C 1
ATOM 640 O O . SER A 1 85 ? 20.745 5.678 -13.370 1.00 91.75 85 SER A O 1
ATOM 642 N N . LEU A 1 86 ? 18.754 4.733 -12.961 1.00 87.94 86 LEU A N 1
ATOM 643 C CA . LEU A 1 86 ? 18.131 5.200 -14.198 1.00 87.94 86 LEU A CA 1
ATOM 644 C C . LEU A 1 86 ? 17.807 6.699 -14.107 1.00 87.94 86 LEU A C 1
ATOM 646 O O . LEU A 1 86 ? 17.572 7.227 -13.027 1.00 87.94 86 LEU A O 1
ATOM 650 N N . GLU A 1 87 ? 17.653 7.365 -15.254 1.00 87.31 87 GLU A N 1
ATOM 651 C CA . GLU A 1 87 ? 17.194 8.767 -15.311 1.00 87.31 87 GLU A CA 1
ATOM 652 C C . GLU A 1 87 ? 15.786 8.981 -14.725 1.00 87.31 87 GLU A C 1
ATOM 654 O O . GLU A 1 87 ? 15.349 10.114 -14.520 1.00 87.31 87 GLU A O 1
ATOM 659 N N . ARG A 1 88 ? 15.034 7.896 -14.513 1.00 90.56 88 ARG A N 1
ATOM 660 C CA . ARG A 1 88 ? 13.672 7.910 -13.982 1.00 90.56 88 ARG A CA 1
ATOM 661 C C . ARG A 1 88 ? 13.489 6.787 -12.975 1.00 90.56 88 ARG A C 1
ATOM 663 O O . ARG A 1 88 ? 13.990 5.681 -13.172 1.00 90.56 88 ARG A O 1
ATOM 670 N N . THR A 1 89 ? 12.707 7.065 -11.941 1.00 93.62 89 THR A N 1
ATOM 671 C CA . THR A 1 89 ? 12.215 6.043 -11.018 1.00 93.62 89 THR A CA 1
ATOM 672 C C . THR A 1 89 ? 11.217 5.119 -11.718 1.00 93.62 89 THR A C 1
ATOM 674 O O . THR A 1 89 ? 10.618 5.461 -12.743 1.00 93.62 89 THR A O 1
ATOM 677 N N . VAL A 1 90 ? 11.032 3.930 -11.154 1.00 92.62 90 VAL A N 1
ATOM 678 C CA . VAL A 1 90 ? 10.009 2.973 -11.587 1.00 92.62 90 VAL A CA 1
ATOM 679 C C . VAL A 1 90 ? 8.834 3.057 -10.616 1.00 92.62 90 VAL A C 1
ATOM 681 O O . VAL A 1 90 ? 9.029 3.136 -9.409 1.00 92.62 90 VAL A O 1
ATOM 684 N N . ALA A 1 91 ? 7.601 3.052 -11.115 1.00 92.44 91 ALA A N 1
ATOM 685 C CA . ALA A 1 91 ? 6.443 2.971 -10.228 1.00 92.44 91 ALA A CA 1
ATOM 686 C C . ALA A 1 91 ? 6.444 1.622 -9.493 1.00 92.44 91 ALA A C 1
ATOM 688 O O . ALA A 1 91 ? 6.702 0.575 -10.090 1.00 92.44 91 ALA A O 1
ATOM 689 N N . ARG A 1 92 ? 6.165 1.636 -8.197 1.00 92.75 92 ARG A N 1
ATOM 690 C CA . ARG A 1 92 ? 6.259 0.460 -7.333 1.00 92.75 92 ARG A CA 1
ATOM 691 C C . ARG A 1 92 ? 5.349 -0.672 -7.804 1.00 92.75 92 ARG A C 1
ATOM 693 O O . ARG A 1 92 ? 5.815 -1.802 -7.932 1.00 92.75 92 ARG A O 1
ATOM 700 N N . THR A 1 93 ? 4.119 -0.359 -8.205 1.00 92.69 93 THR A N 1
ATOM 701 C CA . THR A 1 93 ? 3.199 -1.341 -8.803 1.00 92.69 93 THR A CA 1
ATOM 702 C C . THR A 1 93 ? 3.744 -1.969 -10.095 1.00 92.69 93 THR A C 1
ATOM 704 O O . THR A 1 93 ? 3.488 -3.142 -10.371 1.00 92.69 93 THR A O 1
ATOM 707 N N . VAL A 1 94 ? 4.549 -1.231 -10.875 1.00 90.94 94 VAL A N 1
ATOM 708 C CA . VAL A 1 94 ? 5.208 -1.765 -12.081 1.00 90.94 94 VAL A CA 1
ATOM 709 C C . VAL A 1 94 ? 6.276 -2.768 -11.681 1.00 90.94 94 VAL A C 1
ATOM 711 O O . VAL A 1 94 ? 6.341 -3.844 -12.271 1.00 90.94 94 VAL A O 1
ATOM 714 N N . ALA A 1 95 ? 7.087 -2.438 -10.674 1.00 92.12 95 ALA A N 1
ATOM 715 C CA . ALA A 1 95 ? 8.096 -3.350 -10.160 1.00 92.12 95 ALA A CA 1
ATOM 716 C C . ALA A 1 95 ? 7.446 -4.652 -9.659 1.00 92.12 95 ALA A C 1
ATOM 718 O O . ALA A 1 95 ? 7.861 -5.726 -10.082 1.00 92.12 95 ALA A O 1
ATOM 719 N N . VAL A 1 96 ? 6.350 -4.580 -8.895 1.00 92.88 96 VAL A N 1
ATOM 720 C CA . VAL A 1 96 ? 5.575 -5.774 -8.496 1.00 92.88 96 VAL A CA 1
ATOM 721 C C . VAL A 1 96 ? 5.128 -6.593 -9.703 1.00 92.88 96 VAL A C 1
ATOM 723 O O . VAL A 1 96 ? 5.321 -7.807 -9.729 1.00 92.88 96 VAL A O 1
ATOM 726 N N . GLY A 1 97 ? 4.572 -5.940 -10.729 1.00 90.06 97 GLY A N 1
ATOM 727 C CA . GLY A 1 97 ? 4.162 -6.614 -11.960 1.00 90.06 97 GLY A CA 1
ATOM 728 C C . GLY A 1 97 ? 5.307 -7.395 -12.619 1.00 90.06 97 GLY A C 1
ATOM 729 O O . GLY A 1 97 ? 5.094 -8.518 -13.075 1.00 90.06 97 GLY A O 1
ATOM 730 N N . VAL A 1 98 ? 6.528 -6.843 -12.614 1.00 88.19 98 VAL A N 1
ATOM 731 C CA . VAL A 1 98 ? 7.744 -7.533 -13.091 1.00 88.19 98 VAL A CA 1
ATOM 732 C C . VAL A 1 98 ? 8.116 -8.708 -12.195 1.00 88.19 98 VAL A C 1
ATOM 734 O O . VAL A 1 98 ? 8.448 -9.777 -12.702 1.00 88.19 98 VAL A O 1
ATOM 737 N N . GLY A 1 99 ? 8.040 -8.531 -10.875 1.00 86.31 99 GLY A N 1
ATOM 738 C CA . GLY A 1 99 ? 8.316 -9.589 -9.904 1.00 86.31 99 GLY A CA 1
ATOM 739 C C . GLY A 1 99 ? 7.460 -10.832 -10.150 1.00 86.31 99 GLY A C 1
ATOM 740 O O . GLY A 1 99 ? 7.993 -11.944 -10.197 1.00 86.31 99 GLY A O 1
ATOM 741 N N . VAL A 1 100 ? 6.162 -10.615 -10.395 1.00 86.62 100 VAL A N 1
ATOM 742 C CA . VAL A 1 100 ? 5.136 -11.658 -10.548 1.00 86.62 100 VAL A CA 1
ATOM 743 C C . VAL A 1 100 ? 5.081 -12.276 -11.948 1.00 86.62 100 VAL A C 1
ATOM 745 O O . VAL A 1 100 ? 4.788 -13.462 -12.075 1.00 86.62 100 VAL A O 1
ATOM 748 N N . GLY A 1 101 ? 5.365 -11.515 -13.009 1.00 72.94 101 GLY A N 1
ATOM 749 C CA . GLY A 1 101 ? 5.258 -12.015 -14.388 1.00 72.94 101 GLY A CA 1
ATOM 750 C C . GLY A 1 101 ? 6.229 -13.153 -14.739 1.00 72.94 101 GLY A C 1
ATOM 751 O O . GLY A 1 101 ? 6.001 -13.884 -15.697 1.00 72.94 101 GLY A O 1
ATOM 752 N N . ASP A 1 102 ? 7.300 -13.316 -13.967 1.00 65.19 102 ASP A N 1
ATOM 753 C CA . ASP A 1 102 ? 8.391 -14.256 -14.249 1.00 65.19 102 ASP A CA 1
ATOM 754 C C . ASP A 1 102 ? 8.225 -15.605 -13.516 1.00 65.19 102 ASP A C 1
ATOM 756 O O . ASP A 1 102 ? 8.591 -16.663 -14.029 1.00 65.19 102 ASP A O 1
ATOM 760 N N . SER A 1 103 ? 7.566 -15.604 -12.350 1.00 57.59 103 SER A N 1
ATOM 761 C CA . SER A 1 103 ? 7.342 -16.801 -11.522 1.00 57.59 103 SER A CA 1
ATOM 762 C C . SER A 1 103 ? 6.307 -17.780 -12.098 1.00 57.59 103 SER A C 1
ATOM 764 O O . SER A 1 103 ? 6.128 -18.875 -11.573 1.00 57.59 103 SER A O 1
ATOM 766 N N . GLY A 1 104 ? 5.628 -17.422 -13.194 1.00 50.62 104 GLY A N 1
ATOM 767 C CA . GLY A 1 104 ? 4.714 -18.310 -13.921 1.00 50.62 104 GLY A CA 1
ATOM 768 C C . GLY A 1 104 ? 5.391 -19.246 -14.929 1.00 50.62 104 GLY A C 1
ATOM 769 O O . GLY A 1 104 ? 4.746 -20.171 -15.418 1.00 50.62 104 GLY A O 1
ATOM 770 N N . SER A 1 105 ? 6.674 -19.041 -15.246 1.00 48.25 105 SER A N 1
ATOM 771 C CA . SER A 1 105 ? 7.390 -19.824 -16.262 1.00 48.25 105 SER A CA 1
ATOM 772 C C . SER A 1 105 ? 8.097 -21.062 -15.689 1.00 48.25 105 SER A C 1
ATOM 774 O O . SER A 1 105 ? 9.286 -21.259 -15.882 1.00 48.25 105 SER A O 1
ATOM 776 N N . GLY A 1 106 ? 7.344 -21.920 -14.993 1.00 43.31 106 GLY A N 1
ATOM 777 C CA . GLY A 1 106 ? 7.680 -23.340 -14.816 1.00 43.31 106 GLY A CA 1
ATOM 778 C C . GLY A 1 106 ? 9.103 -23.665 -14.356 1.00 43.31 106 GLY A C 1
ATOM 779 O O . GLY A 1 106 ? 9.763 -24.488 -14.988 1.00 43.31 106 GLY A O 1
ATOM 780 N N . SER A 1 107 ? 9.567 -23.089 -13.243 1.00 38.25 107 SER A N 1
ATOM 781 C CA . SER A 1 107 ? 10.659 -23.713 -12.495 1.00 38.25 107 SER A CA 1
ATOM 782 C C . SER A 1 107 ? 10.107 -24.916 -11.724 1.00 38.25 107 SER A C 1
ATOM 784 O O . SER A 1 107 ? 9.997 -24.892 -10.500 1.00 38.25 107 SER A O 1
ATOM 786 N N . ASP A 1 108 ? 9.778 -25.982 -12.453 1.00 37.91 108 ASP A N 1
ATOM 787 C CA . ASP A 1 108 ? 9.992 -27.325 -11.930 1.00 37.91 108 ASP A CA 1
ATOM 788 C C . ASP A 1 108 ? 11.510 -27.451 -11.779 1.00 37.91 108 ASP A C 1
ATOM 790 O O . ASP A 1 108 ? 12.241 -27.789 -12.715 1.00 37.91 108 ASP A O 1
ATOM 794 N N . SER A 1 109 ? 12.018 -27.060 -10.614 1.00 36.47 109 SER A N 1
ATOM 795 C CA . SER A 1 109 ? 13.428 -27.152 -10.260 1.00 36.47 109 SER A CA 1
ATOM 796 C C . SER A 1 109 ? 13.795 -28.611 -10.003 1.00 36.47 109 SER A C 1
ATOM 798 O O . SER A 1 109 ? 14.086 -28.989 -8.876 1.00 36.47 109 SER A O 1
ATOM 800 N N . ASN A 1 110 ? 13.755 -29.439 -11.050 1.00 35.12 110 ASN A N 1
ATOM 801 C CA . ASN A 1 110 ? 14.500 -30.690 -11.111 1.00 35.12 110 ASN A CA 1
ATOM 802 C C . ASN A 1 110 ? 14.716 -31.183 -12.554 1.00 35.12 110 ASN A C 1
ATOM 804 O O . ASN A 1 110 ? 14.362 -32.302 -12.920 1.00 35.12 110 ASN A O 1
ATOM 808 N N . SER A 1 111 ? 15.326 -30.354 -13.400 1.00 31.20 111 SER A N 1
ATOM 809 C CA . SER A 1 111 ? 16.054 -30.875 -14.560 1.00 31.20 111 SER A CA 1
ATOM 810 C C . SER A 1 111 ? 17.338 -30.082 -14.776 1.00 31.20 111 SER A C 1
ATOM 812 O O . SER A 1 111 ? 17.362 -28.988 -15.334 1.00 31.20 111 SER A O 1
ATOM 814 N N . GLY A 1 112 ? 18.447 -30.647 -14.299 1.00 36.78 112 GLY A N 1
ATOM 815 C CA . GLY A 1 112 ? 19.736 -30.364 -14.911 1.00 36.78 112 GLY A CA 1
ATOM 816 C C . GLY A 1 112 ? 19.712 -30.837 -16.365 1.00 36.78 112 GLY A C 1
ATOM 817 O O . GLY A 1 112 ? 19.099 -31.861 -16.647 1.00 36.78 112 GLY A O 1
ATOM 818 N N . VAL A 1 113 ? 20.346 -30.059 -17.248 1.00 30.61 113 VAL A N 1
ATOM 819 C CA . VAL A 1 113 ? 20.837 -30.333 -18.622 1.00 30.61 113 VAL A CA 1
ATOM 820 C C . VAL A 1 113 ? 20.812 -28.961 -19.312 1.00 30.61 113 VAL A C 1
ATOM 822 O O . VAL A 1 113 ? 19.787 -28.303 -19.381 1.00 30.61 113 VAL A O 1
ATOM 825 N N . GLY A 1 114 ? 21.937 -28.366 -19.693 1.00 28.00 114 GLY A N 1
ATOM 826 C CA . GLY A 1 114 ? 22.865 -28.871 -20.696 1.00 28.00 114 GLY A CA 1
ATOM 827 C C . GLY A 1 114 ? 22.738 -27.951 -21.911 1.00 28.00 114 GLY A C 1
ATOM 828 O O . GLY A 1 114 ? 21.739 -27.969 -22.621 1.00 28.00 114 GLY A O 1
ATOM 829 N N . VAL A 1 115 ? 23.728 -27.081 -22.093 1.00 28.17 115 VAL A N 1
ATOM 830 C CA . VAL A 1 115 ? 23.781 -26.091 -23.173 1.00 28.17 115 VAL A CA 1
ATOM 831 C C . VAL A 1 115 ? 23.974 -26.809 -24.510 1.00 28.17 115 VAL A C 1
ATOM 833 O O . VAL A 1 115 ? 25.004 -27.441 -24.722 1.00 28.17 115 VAL A O 1
ATOM 836 N N . ALA A 1 116 ? 23.025 -26.664 -25.434 1.00 28.02 116 ALA A N 1
ATOM 837 C CA . ALA A 1 116 ? 23.233 -26.965 -26.847 1.00 28.02 116 ALA A CA 1
ATOM 838 C C . ALA A 1 116 ? 22.543 -25.901 -27.711 1.00 28.02 116 ALA A C 1
ATOM 840 O O . ALA A 1 116 ? 21.323 -25.753 -27.701 1.00 28.02 116 ALA A O 1
ATOM 841 N N . GLY A 1 117 ? 23.360 -25.128 -28.428 1.00 29.69 117 GLY A N 1
ATOM 842 C CA . GLY A 1 117 ? 22.919 -24.112 -29.374 1.00 29.69 117 GLY A CA 1
ATOM 843 C C . GLY A 1 117 ? 22.463 -24.711 -30.704 1.00 29.69 117 GLY A C 1
ATOM 844 O O . GLY A 1 117 ? 22.993 -25.718 -31.167 1.00 29.69 117 GLY A O 1
ATOM 845 N N . GLY A 1 118 ? 21.509 -24.043 -31.349 1.00 24.30 118 GLY A N 1
ATOM 846 C CA . GLY A 1 118 ? 21.060 -24.382 -32.695 1.00 24.30 118 GLY A CA 1
ATOM 847 C C . GLY A 1 118 ? 20.317 -23.219 -33.342 1.00 24.30 118 GLY A C 1
ATOM 848 O O . GLY A 1 118 ? 19.170 -22.943 -33.008 1.00 24.30 118 GLY A O 1
ATOM 849 N N . TYR A 1 119 ? 20.982 -22.537 -34.275 1.00 28.83 119 TYR A N 1
ATOM 850 C CA . TYR A 1 119 ? 20.386 -21.545 -35.170 1.00 28.83 119 TYR A CA 1
ATOM 851 C C . TYR A 1 119 ? 19.548 -22.244 -36.253 1.00 28.83 119 TYR A C 1
ATOM 853 O O . TYR A 1 119 ? 20.037 -23.157 -36.917 1.00 28.83 119 TYR A O 1
ATOM 861 N N . GLY A 1 120 ? 18.316 -21.775 -36.482 1.00 26.75 120 GLY A N 1
ATOM 862 C CA . GLY A 1 120 ? 17.410 -22.301 -37.508 1.00 26.75 120 GLY A CA 1
ATOM 863 C C . GLY A 1 120 ? 16.666 -21.201 -38.274 1.00 26.75 120 GLY A C 1
ATOM 864 O O . GLY A 1 120 ? 15.991 -20.364 -37.688 1.00 26.75 120 GLY A O 1
ATOM 865 N N . LYS A 1 121 ? 16.829 -21.227 -39.601 1.00 28.00 121 LYS A N 1
ATOM 866 C CA . LYS A 1 121 ? 16.326 -20.325 -40.656 1.00 28.00 121 LYS A CA 1
ATOM 867 C C . LYS A 1 121 ? 14.795 -20.160 -40.699 1.00 28.00 121 LYS A C 1
ATOM 869 O O . LYS A 1 121 ? 14.058 -21.132 -40.583 1.00 28.00 121 LYS A O 1
ATOM 874 N N . ILE A 1 122 ? 14.343 -18.945 -41.030 1.00 25.28 122 ILE A N 1
ATOM 875 C CA . ILE A 1 122 ? 12.945 -18.586 -41.330 1.00 25.28 122 ILE A CA 1
ATOM 876 C C . ILE A 1 122 ? 12.640 -18.838 -42.818 1.00 25.28 122 ILE A C 1
ATOM 878 O O . ILE A 1 122 ? 13.352 -18.341 -43.690 1.00 25.28 122 ILE A O 1
ATOM 882 N N . GLY A 1 123 ? 11.556 -19.568 -43.098 1.00 25.25 123 GLY A N 1
ATOM 883 C CA . GLY A 1 123 ? 10.931 -19.712 -44.417 1.00 25.25 123 GLY A CA 1
ATOM 884 C C . GLY A 1 123 ? 9.468 -19.264 -44.361 1.00 25.25 123 GLY A C 1
ATOM 885 O O . GLY A 1 123 ? 8.751 -19.607 -43.425 1.00 25.25 123 GLY A O 1
ATOM 886 N N . GLY A 1 124 ? 9.054 -18.441 -45.327 1.00 25.38 124 GLY A N 1
ATOM 887 C CA . GLY A 1 124 ? 7.743 -17.793 -45.366 1.00 25.38 124 GLY A CA 1
ATOM 888 C C . GLY A 1 124 ? 6.611 -18.649 -45.941 1.00 25.38 124 GLY A C 1
ATOM 889 O O . GLY A 1 124 ? 6.836 -19.607 -46.672 1.00 25.38 124 GLY A O 1
ATOM 890 N N . GLY A 1 125 ? 5.376 -18.231 -45.655 1.00 23.47 125 GLY A N 1
ATOM 891 C CA . GLY A 1 125 ? 4.166 -18.773 -46.269 1.00 23.47 125 GLY A CA 1
ATOM 892 C C . GLY A 1 125 ? 2.914 -17.999 -45.853 1.00 23.47 125 GLY A C 1
ATOM 893 O O . GLY A 1 125 ? 2.503 -18.043 -44.700 1.00 23.47 125 GLY A O 1
ATOM 894 N N . ARG A 1 126 ? 2.321 -17.275 -46.807 1.00 27.73 126 ARG A N 1
ATOM 895 C CA . ARG A 1 126 ? 0.970 -16.686 -46.752 1.00 27.73 126 ARG A CA 1
ATOM 896 C C . ARG A 1 126 ? -0.069 -17.787 -46.953 1.00 27.73 126 ARG A C 1
ATOM 898 O O . ARG A 1 126 ? 0.068 -18.457 -47.966 1.00 27.73 126 ARG A O 1
ATOM 905 N N . VAL A 1 127 ? -1.160 -17.835 -46.174 1.00 24.17 127 VAL A N 1
ATOM 906 C CA . VAL A 1 127 ? -2.500 -18.209 -46.693 1.00 24.17 127 VAL A CA 1
ATOM 907 C C . VAL A 1 127 ? -3.630 -17.548 -45.880 1.00 24.17 127 VAL A C 1
ATOM 909 O O . VAL A 1 127 ? -3.611 -17.500 -44.656 1.00 24.17 127 VAL A O 1
ATOM 912 N N . SER A 1 128 ? -4.590 -17.028 -46.645 1.00 25.98 128 SER A N 1
ATOM 913 C CA . SER A 1 128 ? -5.884 -16.408 -46.339 1.00 25.98 128 SER A CA 1
ATOM 914 C C . SER A 1 128 ? -6.949 -17.425 -45.901 1.00 25.98 128 SER A C 1
ATOM 916 O O . SER A 1 128 ? -6.965 -18.545 -46.402 1.00 25.98 128 SER A O 1
ATOM 918 N N . GLY A 1 129 ? -7.896 -17.026 -45.048 1.00 25.62 129 GLY A N 1
ATOM 919 C CA . GLY A 1 129 ? -9.052 -17.868 -44.728 1.00 25.62 129 GLY A CA 1
ATOM 920 C C . GLY A 1 129 ? -10.048 -17.221 -43.774 1.00 25.62 129 GLY A C 1
ATOM 921 O O . GLY A 1 129 ? -10.006 -17.444 -42.572 1.00 25.62 129 GLY A O 1
ATOM 922 N N . MET A 1 130 ? -10.952 -16.415 -44.324 1.00 21.05 130 MET A N 1
ATOM 923 C CA . MET A 1 130 ? -12.109 -15.849 -43.634 1.00 21.05 130 MET A CA 1
ATOM 924 C C . MET A 1 130 ? -13.196 -16.928 -43.505 1.00 21.05 130 MET A C 1
ATOM 926 O O . MET A 1 130 ? -13.637 -17.459 -44.522 1.00 21.05 130 MET A O 1
ATOM 930 N N . GLN A 1 131 ? -13.673 -17.221 -42.292 1.00 26.20 131 GLN A N 1
ATOM 931 C CA . GLN A 1 131 ? -14.943 -17.925 -42.096 1.00 26.20 131 GLN A CA 1
ATOM 932 C C . GLN A 1 131 ? -15.777 -17.258 -41.004 1.00 26.20 131 GLN A C 1
ATOM 934 O O . GLN A 1 131 ? -15.307 -16.905 -39.927 1.00 26.20 131 GLN A O 1
ATOM 939 N N . ARG A 1 132 ? -17.038 -17.053 -41.368 1.00 24.69 132 ARG A N 1
ATOM 940 C CA . ARG A 1 132 ? -18.100 -16.374 -40.639 1.00 24.69 132 ARG A CA 1
ATOM 941 C C . ARG A 1 132 ? -18.954 -17.470 -40.006 1.00 24.69 132 ARG A C 1
ATOM 943 O O . ARG A 1 132 ? -19.486 -18.287 -40.752 1.00 24.69 132 ARG A O 1
ATOM 950 N N . ILE A 1 133 ? -19.104 -17.491 -38.681 1.00 24.64 133 ILE A N 1
ATOM 951 C CA . ILE A 1 133 ? -20.122 -18.312 -38.009 1.00 24.64 133 ILE A CA 1
ATOM 952 C C . ILE A 1 133 ? -20.898 -17.446 -37.013 1.00 24.64 133 ILE A C 1
ATOM 954 O O . ILE A 1 133 ? -20.363 -16.572 -36.337 1.00 24.64 133 ILE A O 1
ATOM 958 N N . THR A 1 134 ? -22.200 -17.668 -37.072 1.00 25.38 134 THR A N 1
ATOM 959 C CA . THR A 1 134 ? -23.351 -16.967 -36.517 1.00 25.38 134 THR A CA 1
ATOM 960 C C . THR A 1 134 ? -23.516 -17.073 -35.001 1.00 25.38 134 THR A C 1
ATOM 962 O O . THR A 1 134 ? -22.988 -17.967 -34.350 1.00 25.38 134 THR A O 1
ATOM 965 N N . ALA A 1 135 ? -24.323 -16.145 -34.480 1.00 26.89 135 ALA A N 1
ATOM 966 C CA . ALA A 1 135 ? -24.742 -15.999 -33.093 1.00 26.89 135 ALA A CA 1
ATOM 967 C C . ALA A 1 135 ? -25.515 -17.207 -32.532 1.00 26.89 135 ALA A C 1
ATOM 969 O O . ALA A 1 135 ? -26.355 -17.788 -33.218 1.00 26.89 135 ALA A O 1
ATOM 970 N N . GLY A 1 136 ? -25.312 -17.490 -31.241 1.00 24.98 136 GLY A N 1
ATOM 971 C CA . GLY A 1 136 ? -26.200 -18.356 -30.470 1.00 24.98 136 GLY A CA 1
ATOM 972 C C . GLY A 1 136 ? -25.671 -18.744 -29.087 1.00 24.98 136 GLY A C 1
ATOM 973 O O . GLY A 1 136 ? -24.925 -19.705 -28.983 1.00 24.98 136 GLY A O 1
ATOM 974 N N . LYS A 1 137 ? -26.195 -18.060 -28.056 1.00 25.98 137 LYS A N 1
ATOM 975 C CA . LYS A 1 137 ? -26.206 -18.384 -26.609 1.00 25.98 137 LYS A CA 1
ATOM 976 C C . LYS A 1 137 ? -24.958 -18.059 -25.773 1.00 25.98 137 LYS A C 1
ATOM 978 O O . LYS A 1 137 ? -23.832 -18.387 -26.114 1.00 25.98 137 LYS A O 1
ATOM 983 N N . ALA A 1 138 ? -25.224 -17.397 -24.643 1.00 27.16 138 ALA A N 1
ATOM 984 C CA . ALA A 1 138 ? -24.273 -17.106 -23.580 1.00 27.16 138 ALA A CA 1
ATOM 985 C C . ALA A 1 138 ? -24.101 -18.344 -22.688 1.00 27.16 138 ALA A C 1
ATOM 987 O O . ALA A 1 138 ? -25.094 -18.892 -22.207 1.00 27.16 138 ALA A O 1
ATOM 988 N N . GLU A 1 139 ? -22.854 -18.758 -22.473 1.00 24.50 139 GLU A N 1
ATOM 989 C CA . GLU A 1 139 ? -22.477 -19.810 -21.526 1.00 24.50 139 GLU A CA 1
ATOM 990 C C . GLU A 1 139 ? -21.713 -19.239 -20.317 1.00 24.50 139 GLU A C 1
ATOM 992 O O . GLU A 1 139 ? -21.111 -18.164 -20.420 1.00 24.50 139 GLU A O 1
ATOM 997 N N . PRO A 1 140 ? -21.740 -19.935 -19.163 1.00 28.17 140 PRO A N 1
ATOM 998 C CA . PRO A 1 140 ? -21.187 -19.460 -17.901 1.00 28.17 140 PRO A CA 1
ATOM 999 C C . PRO A 1 140 ? -19.660 -19.606 -17.858 1.00 28.17 140 PRO A C 1
ATOM 1001 O O . PRO A 1 140 ? -19.088 -20.598 -18.309 1.00 28.17 140 PRO A O 1
ATOM 1004 N N . THR A 1 141 ? -18.991 -18.629 -17.249 1.00 32.50 141 THR A N 1
ATOM 1005 C CA . THR A 1 141 ? -17.544 -18.611 -17.006 1.00 32.50 141 THR A CA 1
ATOM 1006 C C . THR A 1 141 ? -17.143 -19.592 -15.902 1.00 32.50 141 THR A C 1
ATOM 1008 O O . THR A 1 141 ? -16.891 -19.168 -14.783 1.00 32.50 141 THR A O 1
ATOM 1011 N N . SER A 1 142 ? -17.084 -20.890 -16.204 1.00 34.25 142 SER A N 1
ATOM 1012 C CA . SER A 1 142 ? -16.270 -21.875 -15.465 1.00 34.25 142 SER A CA 1
ATOM 1013 C C . SER A 1 142 ? -16.389 -23.271 -16.086 1.00 34.25 142 SER A C 1
ATOM 1015 O O . SER A 1 142 ? -17.182 -24.099 -15.649 1.00 34.25 142 SER A O 1
ATOM 1017 N N . LYS A 1 143 ? -15.592 -23.533 -17.132 1.00 29.28 143 LYS A N 1
ATOM 1018 C CA . LYS A 1 143 ? -15.008 -24.848 -17.486 1.00 29.28 143 LYS A CA 1
ATOM 1019 C C . LYS A 1 143 ? -14.227 -24.726 -18.796 1.00 29.28 143 LYS A C 1
ATOM 1021 O O . LYS A 1 143 ? -14.780 -24.842 -19.881 1.00 29.28 143 LYS A O 1
ATOM 1026 N N . ALA A 1 144 ? -12.916 -24.542 -18.689 1.00 27.47 144 ALA A N 1
ATOM 1027 C CA . ALA A 1 144 ? -11.983 -24.811 -19.778 1.00 27.47 144 ALA A CA 1
ATOM 1028 C C . ALA A 1 144 ? -10.914 -25.773 -19.251 1.00 27.47 144 ALA A C 1
ATOM 1030 O O . ALA A 1 144 ? -9.896 -25.361 -18.704 1.00 27.47 144 ALA A O 1
ATOM 1031 N N . ARG A 1 145 ? -11.189 -27.075 -19.376 1.00 26.95 145 ARG A N 1
ATOM 1032 C CA . ARG A 1 145 ? -10.196 -28.142 -19.228 1.00 26.95 145 ARG A CA 1
ATOM 1033 C C . ARG A 1 145 ? -9.751 -28.558 -20.634 1.00 26.95 145 ARG A C 1
ATOM 1035 O O . ARG A 1 145 ? -10.584 -28.949 -21.440 1.00 26.95 145 ARG A O 1
ATOM 1042 N N . ASN A 1 146 ? -8.444 -28.463 -20.869 1.00 29.00 146 ASN A N 1
ATOM 1043 C CA . ASN A 1 146 ? -7.635 -29.144 -21.886 1.00 29.00 146 ASN A CA 1
ATOM 1044 C C . ASN A 1 146 ? -8.110 -29.137 -23.351 1.00 29.00 146 ASN A C 1
ATOM 1046 O O . ASN A 1 146 ? -8.766 -30.061 -23.820 1.00 29.00 146 ASN A O 1
ATOM 1050 N N . LEU A 1 147 ? -7.569 -28.184 -24.115 1.00 24.09 147 LEU A N 1
ATOM 1051 C CA . LEU A 1 147 ? -7.233 -28.376 -25.528 1.00 24.09 147 LEU A CA 1
ATOM 1052 C C . LEU A 1 147 ? -5.752 -28.034 -25.735 1.00 24.09 147 LEU A C 1
ATOM 1054 O O . LEU A 1 147 ? -5.397 -26.948 -26.181 1.00 24.09 147 LEU A O 1
ATOM 1058 N N . LEU A 1 148 ? -4.882 -28.981 -25.385 1.00 29.95 148 LEU A N 1
ATOM 1059 C CA . LEU A 1 148 ? -3.488 -29.015 -25.821 1.00 29.95 148 LEU A CA 1
ATOM 1060 C C . LEU A 1 148 ? -3.201 -30.409 -26.381 1.00 29.95 148 LEU A C 1
ATOM 1062 O O . LEU A 1 148 ? -2.975 -31.353 -25.633 1.00 29.95 148 LEU A O 1
ATOM 1066 N N . SER A 1 149 ? -3.241 -30.533 -27.705 1.00 29.98 149 SER A N 1
ATOM 1067 C CA . SER A 1 149 ? -2.374 -31.448 -28.462 1.00 29.98 149 SER A CA 1
ATOM 1068 C C . SER A 1 149 ? -2.494 -31.180 -29.963 1.00 29.98 149 SER A C 1
ATOM 1070 O O . SER A 1 149 ? -3.121 -31.919 -30.708 1.00 29.98 149 SER A O 1
ATOM 1072 N N . LEU A 1 150 ? -1.831 -30.119 -30.422 1.00 28.78 150 LEU A N 1
ATOM 1073 C CA . LEU A 1 150 ? -1.219 -30.113 -31.750 1.00 28.78 150 LEU A CA 1
ATOM 1074 C C . LEU A 1 150 ? 0.171 -29.482 -31.608 1.00 28.78 150 LEU A C 1
ATOM 1076 O O . LEU A 1 150 ? 0.271 -28.338 -31.160 1.00 28.78 150 LEU A O 1
ATOM 1080 N N . PRO A 1 151 ? 1.253 -30.205 -31.930 1.00 40.59 151 PRO A N 1
ATOM 1081 C CA . PRO A 1 151 ? 2.584 -29.634 -31.932 1.00 40.59 151 PRO A CA 1
ATOM 1082 C C . PRO A 1 151 ? 2.813 -28.927 -33.282 1.00 40.59 151 PRO A C 1
ATOM 1084 O O . PRO A 1 151 ? 2.436 -29.456 -34.322 1.00 40.59 151 PRO A O 1
ATOM 1087 N N . HIS A 1 152 ? 3.495 -27.778 -33.259 1.00 41.06 152 HIS A N 1
ATOM 1088 C CA . HIS A 1 152 ? 4.003 -27.010 -34.417 1.00 41.06 152 HIS A CA 1
ATOM 1089 C C . HIS A 1 152 ? 3.030 -26.052 -35.138 1.00 41.06 152 HIS A C 1
ATOM 1091 O O . HIS A 1 152 ? 2.605 -26.305 -36.258 1.00 41.06 152 HIS A O 1
ATOM 1097 N N . ALA A 1 153 ? 2.782 -24.885 -34.531 1.00 38.22 153 ALA A N 1
ATOM 1098 C CA . ALA A 1 153 ? 2.794 -23.552 -35.167 1.00 38.22 153 ALA A CA 1
ATOM 1099 C C . ALA A 1 153 ? 2.445 -22.503 -34.096 1.00 38.22 153 ALA A C 1
ATOM 1101 O O . ALA A 1 153 ? 1.479 -22.690 -33.366 1.00 38.22 153 ALA A O 1
ATOM 1102 N N . GLY A 1 154 ? 3.247 -21.439 -33.976 1.00 42.66 154 GLY A N 1
ATOM 1103 C CA . GLY A 1 154 ? 3.213 -20.426 -32.909 1.00 42.66 154 GLY A CA 1
ATOM 1104 C C . GLY A 1 154 ? 1.828 -20.048 -32.374 1.00 42.66 154 GLY A C 1
ATOM 1105 O O . GLY A 1 154 ? 1.179 -19.140 -32.893 1.00 42.66 154 GLY A O 1
ATOM 1106 N N . ALA A 1 155 ? 1.411 -20.709 -31.292 1.00 46.38 155 ALA A N 1
ATOM 1107 C CA . ALA A 1 155 ? 0.280 -20.280 -30.491 1.00 46.38 155 ALA A CA 1
ATOM 1108 C C . ALA A 1 155 ? 0.677 -18.953 -29.844 1.00 46.38 155 ALA A C 1
ATOM 1110 O O . ALA A 1 155 ? 1.494 -18.932 -28.926 1.00 46.38 155 ALA A O 1
ATOM 1111 N N . ILE A 1 156 ? 0.143 -17.849 -30.367 1.00 47.91 156 ILE A N 1
ATOM 1112 C CA . ILE A 1 156 ? 0.243 -16.534 -29.733 1.00 47.91 156 ILE A CA 1
ATOM 1113 C C . ILE A 1 156 ? -0.276 -16.726 -28.309 1.00 47.91 156 ILE A C 1
ATOM 1115 O O . ILE A 1 156 ? -1.478 -16.954 -28.126 1.00 47.91 156 ILE A O 1
ATOM 1119 N N . LYS A 1 157 ? 0.616 -16.714 -27.307 1.00 63.25 157 LYS A N 1
ATOM 1120 C CA . LYS A 1 157 ? 0.176 -16.852 -25.922 1.00 63.25 157 LYS A CA 1
ATOM 1121 C C . LYS A 1 157 ? -0.747 -15.678 -25.638 1.00 63.25 157 LYS A C 1
ATOM 1123 O O . LYS A 1 157 ? -0.432 -14.518 -25.915 1.00 63.25 157 LYS A O 1
ATOM 1128 N N . ARG A 1 158 ? -1.946 -15.997 -25.155 1.00 69.81 158 ARG A N 1
ATOM 1129 C CA . ARG A 1 158 ? -2.929 -14.987 -24.776 1.00 69.81 158 ARG A CA 1
ATOM 1130 C C . ARG A 1 158 ? -2.292 -14.097 -23.711 1.00 69.81 158 ARG A C 1
ATOM 1132 O O . ARG A 1 158 ? -1.690 -14.614 -22.778 1.00 69.81 158 ARG A O 1
ATOM 1139 N N . ALA A 1 159 ? -2.427 -12.782 -23.868 1.00 79.62 159 ALA A N 1
ATOM 1140 C CA . ALA A 1 159 ? -1.883 -11.832 -22.908 1.00 79.62 159 ALA A CA 1
ATOM 1141 C C . ALA A 1 159 ? -2.434 -12.116 -21.509 1.00 79.62 159 ALA A C 1
ATOM 1143 O O . ALA A 1 159 ? -3.658 -12.152 -21.321 1.00 79.62 159 ALA A O 1
ATOM 1144 N N . GLU A 1 160 ? -1.541 -12.291 -20.543 1.00 85.94 160 GLU A N 1
ATOM 1145 C CA . GLU A 1 160 ? -1.930 -12.410 -19.147 1.00 85.94 160 GLU A CA 1
ATOM 1146 C C . GLU A 1 160 ? -2.261 -11.023 -18.607 1.00 85.94 160 GLU A C 1
ATOM 1148 O O . GLU A 1 160 ? -1.624 -10.024 -18.940 1.00 85.94 160 GLU A O 1
ATOM 1153 N N . LYS A 1 161 ? -3.302 -10.952 -17.784 1.00 91.12 161 LYS A N 1
ATOM 1154 C CA . LYS A 1 161 ? -3.791 -9.707 -17.189 1.00 91.12 161 LYS A CA 1
ATOM 1155 C C . LYS A 1 161 ? -3.543 -9.774 -15.701 1.00 91.12 161 LYS A C 1
ATOM 1157 O O . LYS A 1 161 ? -4.083 -10.666 -15.045 1.00 91.12 161 LYS A O 1
ATOM 1162 N N . ILE A 1 162 ? -2.733 -8.845 -15.214 1.00 93.00 162 ILE A N 1
ATOM 1163 C CA . ILE A 1 162 ? -2.321 -8.770 -13.818 1.00 93.00 162 ILE A CA 1
ATOM 1164 C C . ILE A 1 162 ? -3.008 -7.564 -13.189 1.00 93.00 162 ILE A C 1
ATOM 1166 O O . ILE A 1 162 ? -2.924 -6.463 -13.731 1.00 93.00 162 ILE A O 1
ATOM 1170 N N . LEU A 1 163 ? -3.676 -7.757 -12.057 1.00 95.75 163 LEU A N 1
ATOM 1171 C CA . LEU A 1 163 ? -4.126 -6.674 -11.186 1.00 95.75 163 LEU A CA 1
ATOM 1172 C C . LEU A 1 163 ? -3.138 -6.561 -10.027 1.00 95.75 163 LEU A C 1
ATOM 1174 O O . LEU A 1 163 ? -2.965 -7.514 -9.283 1.00 95.75 163 LEU A O 1
ATOM 1178 N N . VAL A 1 164 ? -2.497 -5.414 -9.867 1.00 96.19 164 VAL A N 1
ATOM 1179 C CA . VAL A 1 164 ? -1.665 -5.108 -8.705 1.00 96.19 164 VAL A CA 1
ATOM 1180 C C . VAL A 1 164 ? -2.489 -4.283 -7.726 1.00 96.19 164 VAL A C 1
ATOM 1182 O O . VAL A 1 164 ? -3.065 -3.264 -8.114 1.00 96.19 164 VAL A O 1
ATOM 1185 N N . ILE A 1 165 ? -2.542 -4.734 -6.477 1.00 97.00 165 ILE A N 1
ATOM 1186 C CA . ILE A 1 165 ? -3.111 -4.016 -5.337 1.00 97.00 165 ILE A CA 1
ATOM 1187 C C . ILE A 1 165 ? -1.947 -3.614 -4.445 1.00 97.00 165 ILE A C 1
ATOM 1189 O O . ILE A 1 165 ? -1.217 -4.479 -3.969 1.00 97.00 165 ILE A O 1
ATOM 1193 N N . GLU A 1 166 ? -1.771 -2.314 -4.241 1.00 95.62 166 GLU A N 1
ATOM 1194 C CA . GLU A 1 166 ? -0.837 -1.782 -3.254 1.00 95.62 166 GLU A CA 1
ATOM 1195 C C . GLU A 1 166 ? -1.641 -1.250 -2.068 1.00 95.62 166 GLU A C 1
ATOM 1197 O O . GLU A 1 166 ? -2.570 -0.466 -2.261 1.00 95.62 166 GLU A O 1
ATOM 1202 N N . GLN A 1 167 ? -1.287 -1.653 -0.852 1.00 95.88 167 GLN A N 1
ATOM 1203 C CA . GLN A 1 167 ? -1.821 -1.068 0.375 1.00 95.88 167 GLN A CA 1
ATOM 1204 C C . GLN A 1 167 ? -0.677 -0.810 1.343 1.00 95.88 167 GLN A C 1
ATOM 1206 O O . GLN A 1 167 ? 0.066 -1.732 1.673 1.00 95.88 167 GLN A O 1
ATOM 1211 N N . GLY A 1 168 ? -0.589 0.414 1.845 1.00 93.38 168 GLY A N 1
ATOM 1212 C CA . GLY A 1 168 ? 0.180 0.683 3.044 1.00 93.38 168 GLY A CA 1
ATOM 1213 C C . GLY A 1 168 ? -0.602 1.440 4.097 1.00 93.38 168 GLY A C 1
ATOM 1214 O O . GLY A 1 168 ? -1.830 1.573 4.028 1.00 93.38 168 GLY A O 1
ATOM 1215 N N . LEU A 1 169 ? 0.125 1.947 5.092 1.00 91.75 169 LEU A N 1
ATOM 1216 C CA . LEU A 1 169 ? -0.487 2.586 6.255 1.00 91.75 169 LEU A CA 1
ATOM 1217 C C . LEU A 1 169 ? -1.384 3.775 5.873 1.00 91.75 169 LEU A C 1
ATOM 1219 O O . LEU A 1 169 ? -2.486 3.907 6.403 1.00 91.75 169 LEU A O 1
ATOM 1223 N N . PHE A 1 170 ? -0.935 4.611 4.931 1.00 92.56 170 PHE A N 1
ATOM 1224 C CA . PHE A 1 170 ? -1.600 5.872 4.564 1.00 92.56 170 PHE A CA 1
ATOM 1225 C C . PHE A 1 170 ? -2.067 5.947 3.109 1.00 92.56 170 PHE A C 1
ATOM 1227 O O . PHE A 1 170 ? -2.630 6.962 2.705 1.00 92.56 170 PHE A O 1
ATOM 1234 N N . HIS A 1 171 ? -1.831 4.906 2.315 1.00 94.06 171 HIS A N 1
ATOM 1235 C CA . HIS A 1 171 ? -2.190 4.878 0.902 1.00 94.06 171 HIS A CA 1
ATOM 1236 C C . HIS A 1 171 ? -2.719 3.507 0.509 1.00 94.06 171 HIS A C 1
ATOM 1238 O O . HIS A 1 171 ? -2.374 2.489 1.105 1.00 94.06 171 HIS A O 1
ATOM 1244 N N . ALA A 1 172 ? -3.533 3.478 -0.536 1.00 96.19 172 ALA A N 1
ATOM 1245 C CA . ALA A 1 172 ? -3.832 2.249 -1.250 1.00 96.19 172 ALA A CA 1
ATOM 1246 C C . ALA A 1 172 ? -4.107 2.566 -2.720 1.00 96.19 172 ALA A C 1
ATOM 1248 O O . ALA A 1 172 ? -4.461 3.694 -3.069 1.00 96.19 172 ALA A O 1
ATOM 1249 N N . GLY A 1 173 ? -3.970 1.579 -3.596 1.00 95.88 173 GLY A N 1
ATOM 1250 C CA . GLY A 1 173 ? -4.255 1.764 -5.009 1.00 95.88 173 GLY A CA 1
ATOM 1251 C C . GLY A 1 173 ? -4.319 0.475 -5.808 1.00 95.88 173 GLY A C 1
ATOM 1252 O O . GLY A 1 173 ? -3.846 -0.579 -5.386 1.00 95.88 173 GLY A O 1
ATOM 1253 N N . LEU A 1 174 ? -4.924 0.580 -6.990 1.00 95.81 174 LEU A N 1
ATOM 1254 C CA . LEU A 1 174 ? -5.046 -0.512 -7.952 1.00 95.81 174 LEU A CA 1
ATOM 1255 C C . LEU A 1 174 ? -4.383 -0.140 -9.267 1.00 95.81 174 LEU A C 1
ATOM 1257 O O . LEU A 1 174 ? -4.529 0.985 -9.750 1.00 95.81 174 LEU A O 1
ATOM 1261 N N . ARG A 1 175 ? -3.742 -1.112 -9.912 1.00 93.94 175 ARG A N 1
ATOM 1262 C CA . ARG A 1 175 ? -3.233 -0.950 -11.274 1.00 93.94 175 ARG A CA 1
ATOM 1263 C C . ARG A 1 175 ? -3.327 -2.241 -12.065 1.00 93.94 175 ARG A C 1
ATOM 1265 O O . ARG A 1 175 ? -3.008 -3.305 -11.558 1.00 93.94 175 ARG A O 1
ATOM 1272 N N . THR A 1 176 ? -3.745 -2.161 -13.326 1.00 93.06 176 THR A N 1
ATOM 1273 C CA . THR A 1 176 ? -3.792 -3.333 -14.216 1.00 93.06 176 THR A CA 1
ATOM 1274 C C . THR A 1 176 ? -2.672 -3.315 -15.245 1.00 93.06 176 THR A C 1
ATOM 1276 O O . THR A 1 176 ? -2.403 -2.271 -15.846 1.00 93.06 176 THR A O 1
ATOM 1279 N N . TYR A 1 177 ? -2.120 -4.488 -15.532 1.00 88.88 177 TYR A N 1
ATOM 1280 C CA . TYR A 1 177 ? -1.116 -4.732 -16.561 1.00 88.88 177 TYR A CA 1
ATOM 1281 C C . TYR A 1 177 ? -1.575 -5.816 -17.528 1.00 88.88 177 TYR A C 1
ATOM 1283 O O . TYR A 1 177 ? -2.330 -6.715 -17.163 1.00 88.88 177 TYR A O 1
ATOM 1291 N N . GLU A 1 178 ? -1.081 -5.738 -18.761 1.00 86.69 178 GLU A N 1
ATOM 1292 C CA . GLU A 1 178 ? -1.162 -6.821 -19.737 1.00 86.69 178 GLU A CA 1
ATOM 1293 C C . GLU A 1 178 ? 0.264 -7.266 -20.065 1.00 86.69 178 GLU A C 1
ATOM 1295 O O . GLU A 1 178 ? 1.086 -6.445 -20.476 1.00 86.69 178 GLU A O 1
ATOM 1300 N N . VAL A 1 179 ? 0.563 -8.546 -19.870 1.00 79.56 179 VAL A N 1
ATOM 1301 C CA . VAL A 1 179 ? 1.873 -9.143 -20.142 1.00 79.56 179 VAL A CA 1
ATOM 1302 C C . VAL A 1 179 ? 1.772 -9.989 -21.403 1.00 79.56 179 VAL A C 1
ATOM 1304 O O . VAL A 1 179 ? 0.881 -10.827 -21.530 1.00 79.56 179 VAL A O 1
ATOM 1307 N N . PHE A 1 180 ? 2.687 -9.763 -22.346 1.00 77.19 180 PHE A N 1
ATOM 1308 C CA . PHE A 1 180 ? 2.788 -10.520 -23.593 1.00 77.19 180 PHE A CA 1
ATOM 1309 C C . PHE A 1 180 ? 4.155 -11.205 -23.625 1.00 77.19 180 PHE A C 1
ATOM 1311 O O . PHE A 1 180 ? 5.161 -10.508 -23.529 1.00 77.19 180 PHE A O 1
ATOM 1318 N N . ASP A 1 181 ? 4.190 -12.538 -23.745 1.00 64.12 181 ASP A N 1
ATOM 1319 C CA . ASP A 1 181 ? 5.399 -13.358 -23.966 1.00 64.12 181 ASP A CA 1
ATOM 1320 C C . ASP A 1 181 ? 6.684 -12.818 -23.298 1.00 64.12 181 ASP A C 1
ATOM 1322 O O . ASP A 1 181 ? 7.639 -12.421 -23.966 1.00 64.12 181 ASP A O 1
ATOM 1326 N N . GLY A 1 182 ? 6.690 -12.754 -21.959 1.00 54.69 182 GLY A N 1
ATOM 1327 C CA . GLY A 1 182 ? 7.871 -12.392 -21.158 1.00 54.69 182 GLY A CA 1
ATOM 1328 C C . GLY A 1 182 ? 8.288 -10.917 -21.207 1.00 54.69 182 GLY A C 1
ATOM 1329 O O . GLY A 1 182 ? 9.231 -10.529 -20.526 1.00 54.69 182 GLY A O 1
ATOM 1330 N N . ASN A 1 183 ? 7.582 -10.072 -21.961 1.00 54.97 183 ASN A N 1
ATOM 1331 C CA . ASN A 1 183 ? 7.795 -8.632 -21.979 1.00 54.97 183 ASN A CA 1
ATOM 1332 C C . ASN A 1 183 ? 6.573 -7.908 -21.405 1.00 54.97 183 ASN A C 1
ATOM 1334 O O . ASN A 1 183 ? 5.484 -7.893 -21.988 1.00 54.97 183 ASN A O 1
ATOM 1338 N N . LEU A 1 184 ? 6.779 -7.227 -20.276 1.00 53.84 184 LEU A N 1
ATOM 1339 C CA . LEU A 1 184 ? 5.862 -6.209 -19.767 1.00 53.84 184 LEU A CA 1
ATOM 1340 C C . LEU A 1 184 ? 5.868 -5.017 -20.722 1.00 53.84 184 LEU A C 1
ATOM 1342 O O . LEU A 1 184 ? 6.563 -4.022 -20.529 1.00 53.84 184 LEU A O 1
ATOM 1346 N N . ARG A 1 185 ? 5.080 -5.109 -21.791 1.00 48.66 185 ARG A N 1
ATOM 1347 C CA . ARG A 1 185 ? 4.741 -3.932 -22.577 1.00 48.66 185 ARG A CA 1
ATOM 1348 C C . ARG A 1 185 ? 3.673 -3.158 -21.818 1.00 48.66 185 ARG A C 1
ATOM 1350 O O . ARG A 1 185 ? 2.492 -3.489 -21.885 1.00 48.66 185 ARG A O 1
ATOM 1357 N N . SER A 1 186 ? 4.067 -2.044 -21.197 1.00 48.00 186 SER A N 1
ATOM 1358 C CA . SER A 1 186 ? 3.179 -0.886 -21.254 1.00 48.00 186 SER A CA 1
ATOM 1359 C C . SER A 1 186 ? 2.966 -0.641 -22.743 1.00 48.00 186 SER A C 1
ATOM 1361 O O . SER A 1 186 ? 3.918 -0.422 -23.495 1.00 48.00 186 SER A O 1
ATOM 1363 N N . LYS A 1 187 ? 1.748 -0.862 -23.239 1.00 45.22 187 LYS A N 1
ATOM 1364 C CA . LYS A 1 187 ? 1.464 -0.545 -24.633 1.00 45.22 187 LYS A CA 1
ATOM 1365 C C . LYS A 1 187 ? 1.749 0.959 -24.773 1.00 45.22 187 LYS A C 1
ATOM 1367 O O . LYS A 1 187 ? 1.077 1.797 -24.188 1.00 45.22 187 LYS A O 1
ATOM 1372 N N . SER A 1 188 ? 2.850 1.280 -25.441 1.00 36.75 188 SER A N 1
ATOM 1373 C CA . SER A 1 188 ? 3.057 2.586 -26.044 1.00 36.75 188 SER A CA 1
ATOM 1374 C C . SER A 1 188 ? 2.306 2.522 -27.369 1.00 36.75 188 SER A C 1
ATOM 1376 O O . SER A 1 188 ? 2.427 1.492 -28.052 1.00 36.75 188 SER A O 1
ATOM 1378 N N . PRO A 1 189 ? 1.473 3.518 -27.714 1.00 38.56 189 PRO A N 1
ATOM 1379 C CA . PRO A 1 189 ? 0.587 3.422 -28.860 1.00 38.56 189 PRO A CA 1
ATOM 1380 C C . PRO A 1 189 ? 1.426 3.155 -30.105 1.00 38.56 189 PRO A C 1
ATOM 1382 O O . PRO A 1 189 ? 2.241 3.972 -30.535 1.00 38.56 189 PRO A O 1
ATOM 1385 N N . SER A 1 190 ? 1.256 1.960 -30.671 1.00 41.19 190 SER A N 1
ATOM 1386 C CA . SER A 1 190 ? 1.778 1.641 -31.986 1.00 41.19 190 SER A CA 1
ATOM 1387 C C . SER A 1 190 ? 1.098 2.589 -32.957 1.00 41.19 190 SER A C 1
ATOM 1389 O O . SER A 1 190 ? -0.082 2.431 -33.264 1.00 41.19 190 SER A O 1
ATOM 1391 N N . ASN A 1 191 ? 1.857 3.594 -33.377 1.00 37.09 191 ASN A N 1
ATOM 1392 C CA . ASN A 1 191 ? 1.491 4.567 -34.384 1.00 37.09 191 ASN A CA 1
ATOM 1393 C C . ASN A 1 191 ? 0.880 3.812 -35.582 1.00 37.09 191 ASN A C 1
ATOM 1395 O O . ASN A 1 191 ? 1.590 2.985 -36.173 1.00 37.09 191 ASN A O 1
ATOM 1399 N N . PRO A 1 192 ? -0.409 4.000 -35.922 1.00 42.41 192 PRO A N 1
ATOM 1400 C CA . PRO A 1 192 ? -0.997 3.338 -37.072 1.00 42.41 192 PRO A CA 1
ATOM 1401 C C . PRO A 1 192 ? -0.341 3.922 -38.323 1.00 42.41 192 PRO A C 1
ATOM 1403 O O . PRO A 1 192 ? -0.719 4.968 -38.845 1.00 42.41 192 PRO A O 1
ATOM 1406 N N . ARG A 1 193 ? 0.713 3.252 -38.797 1.00 50.41 193 ARG A N 1
ATOM 1407 C CA . ARG A 1 193 ? 1.285 3.513 -40.112 1.00 50.41 193 ARG A CA 1
ATOM 1408 C C . ARG A 1 193 ? 0.228 3.163 -41.148 1.00 50.41 193 ARG A C 1
ATOM 1410 O O . ARG A 1 193 ? -0.023 1.990 -41.402 1.00 50.41 193 ARG A O 1
ATOM 1417 N N . GLY A 1 194 ? -0.316 4.197 -41.773 1.00 51.66 194 GLY A N 1
ATOM 1418 C CA . GLY A 1 194 ? -1.039 4.085 -43.030 1.00 51.66 194 GLY A CA 1
ATOM 1419 C C . GLY A 1 194 ? -2.445 4.651 -42.958 1.00 51.66 194 GLY A C 1
ATOM 1420 O O . GLY A 1 194 ? -3.398 3.908 -42.794 1.00 51.66 194 GLY A O 1
ATOM 1421 N N . HIS A 1 195 ? -2.572 5.964 -43.122 1.00 42.69 195 HIS A N 1
ATOM 1422 C CA . HIS A 1 195 ? -3.176 6.532 -44.326 1.00 42.69 195 HIS A CA 1
ATOM 1423 C C . HIS A 1 195 ? -2.995 8.053 -44.310 1.00 42.69 195 HIS A C 1
ATOM 1425 O O . HIS A 1 195 ? -3.331 8.740 -43.352 1.00 42.69 195 HIS A O 1
ATOM 1431 N N . SER A 1 196 ? -2.420 8.562 -45.396 1.00 53.16 196 SER A N 1
ATOM 1432 C CA . SER A 1 196 ? -2.342 9.977 -45.744 1.00 53.16 196 SER A CA 1
ATOM 1433 C C . SER A 1 196 ? -3.685 10.681 -45.537 1.00 53.16 196 SER A C 1
ATOM 1435 O O . SER A 1 196 ? -4.677 10.288 -46.156 1.00 53.16 196 SER A O 1
ATOM 1437 N N . LYS A 1 197 ? -3.705 11.753 -44.742 1.00 46.38 197 LYS A N 1
ATOM 1438 C CA . LYS A 1 197 ? -4.792 12.734 -44.760 1.00 46.38 197 LYS A CA 1
ATOM 1439 C C . LYS A 1 197 ? -4.258 14.164 -44.919 1.00 46.38 197 LYS A C 1
ATOM 1441 O O . LYS A 1 197 ? -3.092 14.419 -44.617 1.00 46.38 197 LYS A O 1
ATOM 1446 N N . PRO A 1 198 ? -5.076 15.037 -45.532 1.00 47.69 198 PRO A N 1
ATOM 1447 C CA . PRO A 1 198 ? -4.650 16.248 -46.217 1.00 47.69 198 PRO A CA 1
ATOM 1448 C C . PRO A 1 198 ? -4.312 17.379 -45.245 1.00 47.69 198 PRO A C 1
ATOM 1450 O O . PRO A 1 198 ? -4.766 17.412 -44.106 1.00 47.69 198 PRO A O 1
ATOM 1453 N N . LYS A 1 199 ? -3.504 18.323 -45.735 1.00 52.00 199 LYS A N 1
ATOM 1454 C CA . LYS A 1 199 ? -3.209 19.586 -45.060 1.00 52.00 199 LYS A CA 1
ATOM 1455 C C . LYS A 1 199 ? -4.490 20.403 -44.904 1.00 52.00 199 LYS A C 1
ATOM 1457 O O . LYS A 1 199 ? -5.079 20.783 -45.911 1.00 52.00 199 LYS A O 1
ATOM 1462 N N . GLY A 1 200 ? -4.811 20.756 -43.667 1.00 53.78 200 GLY A N 1
ATOM 1463 C CA . GLY A 1 200 ? -5.701 21.870 -43.364 1.00 53.78 200 GLY A CA 1
ATOM 1464 C C . GLY A 1 200 ? -6.882 21.468 -42.505 1.00 53.78 200 GLY A C 1
ATOM 1465 O O . GLY A 1 200 ? -7.955 21.249 -43.034 1.00 53.78 200 GLY A O 1
ATOM 1466 N N . GLU A 1 201 ? -6.657 21.383 -41.198 1.00 44.56 201 GLU A N 1
ATOM 1467 C CA . GLU A 1 201 ? -7.534 21.940 -40.163 1.00 44.56 201 GLU A CA 1
ATOM 1468 C C . GLU A 1 201 ? -6.874 21.686 -38.804 1.00 44.56 201 GLU A C 1
ATOM 1470 O O . GLU A 1 201 ? -6.345 20.606 -38.538 1.00 44.56 201 GLU A O 1
ATOM 1475 N N . GLN A 1 202 ? -6.822 22.729 -37.976 1.00 51.03 202 GLN A N 1
ATOM 1476 C CA . GLN A 1 202 ? -6.419 22.656 -36.575 1.00 51.03 202 GLN A CA 1
ATOM 1477 C C . GLN A 1 202 ? -7.484 21.841 -35.831 1.00 51.03 202 GLN A C 1
ATOM 1479 O O . GLN A 1 202 ? -8.491 22.387 -35.396 1.00 51.03 202 GLN A O 1
ATOM 1484 N N . GLY A 1 203 ? -7.288 20.527 -35.770 1.00 39.75 203 GLY A N 1
ATOM 1485 C CA . GLY A 1 203 ? -8.143 19.587 -35.055 1.00 39.75 203 GLY A CA 1
ATOM 1486 C C . GLY A 1 203 ? -7.494 19.152 -33.748 1.00 39.75 203 GLY A C 1
ATOM 1487 O O . GLY A 1 203 ? -6.285 18.933 -33.701 1.00 39.75 203 GLY A O 1
ATOM 1488 N N . GLU A 1 204 ? -8.325 19.091 -32.715 1.00 40.84 204 GLU A N 1
ATOM 1489 C CA . GLU A 1 204 ? -8.091 18.628 -31.350 1.00 40.84 204 GLU A CA 1
ATOM 1490 C C . GLU A 1 204 ? -6.986 17.581 -31.179 1.00 40.84 204 GLU A C 1
ATOM 1492 O O . GLU A 1 204 ? -6.822 16.649 -31.964 1.00 40.84 204 GLU A O 1
ATOM 1497 N N . VAL A 1 205 ? -6.253 17.738 -30.078 1.00 39.78 205 VAL A N 1
ATOM 1498 C CA . VAL A 1 205 ? -5.319 16.754 -29.541 1.00 39.78 205 VAL A CA 1
ATOM 1499 C C . VAL A 1 205 ? -6.035 15.404 -29.454 1.00 39.78 205 VAL A C 1
ATOM 1501 O O . VAL A 1 205 ? -6.916 15.220 -28.620 1.00 39.78 205 VAL A O 1
ATOM 1504 N N . ASP A 1 206 ? -5.659 14.463 -30.319 1.00 40.56 206 ASP A N 1
ATOM 1505 C CA . ASP A 1 206 ? -6.102 13.072 -30.256 1.00 40.56 206 ASP A CA 1
ATOM 1506 C C . ASP A 1 206 ? -5.600 12.439 -28.942 1.00 40.56 206 ASP A C 1
ATOM 1508 O O . ASP A 1 206 ? -4.547 11.803 -28.873 1.00 40.56 206 ASP A O 1
ATOM 1512 N N . GLU A 1 207 ? -6.381 12.592 -27.870 1.00 39.97 207 GLU A N 1
ATOM 1513 C CA . GLU A 1 207 ? -6.196 11.929 -26.570 1.00 39.97 207 GLU A CA 1
ATOM 1514 C C . GLU A 1 207 ? -6.448 10.404 -26.633 1.00 39.97 207 GLU A C 1
ATOM 1516 O O . GLU A 1 207 ? -6.384 9.688 -25.632 1.00 39.97 207 GLU A O 1
ATOM 1521 N N . SER A 1 208 ? -6.707 9.857 -27.821 1.00 39.81 208 SER A N 1
ATOM 1522 C CA . SER A 1 208 ? -7.193 8.490 -28.028 1.00 39.81 208 SER A CA 1
ATOM 1523 C C . SER A 1 208 ? -6.123 7.388 -27.900 1.00 39.81 208 SER A C 1
ATOM 1525 O O . SER A 1 208 ? -6.459 6.203 -27.907 1.00 39.81 208 SER A O 1
ATOM 1527 N N . GLY A 1 209 ? -4.848 7.740 -27.690 1.00 36.41 209 GLY A N 1
ATOM 1528 C CA . GLY A 1 209 ? -3.758 6.791 -27.400 1.00 36.41 209 GLY A CA 1
ATOM 1529 C C . GLY A 1 209 ? -3.392 6.628 -25.913 1.00 36.41 209 GLY A C 1
ATOM 1530 O O . GLY A 1 209 ? -2.533 5.811 -25.587 1.00 36.41 209 GLY A O 1
ATOM 1531 N N . ILE A 1 210 ? -4.013 7.399 -25.010 1.00 41.78 210 ILE A N 1
ATOM 1532 C CA . ILE A 1 210 ? -3.481 7.736 -23.669 1.00 41.78 210 ILE A CA 1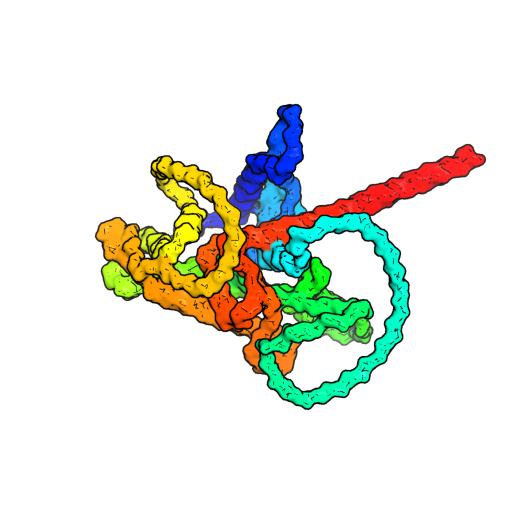
ATOM 1533 C C . ILE A 1 210 ? -3.917 6.754 -22.552 1.00 41.78 210 ILE A C 1
ATOM 1535 O O . ILE A 1 210 ? -3.506 6.856 -21.399 1.00 41.78 210 ILE A O 1
ATOM 1539 N N . PHE A 1 211 ? -4.716 5.728 -22.855 1.00 46.56 211 PHE A N 1
ATOM 1540 C CA . PHE A 1 211 ? -5.493 5.024 -21.820 1.00 46.56 211 PHE A CA 1
ATOM 1541 C C . PHE A 1 211 ? -4.900 3.740 -21.213 1.00 46.56 211 PHE A C 1
ATOM 1543 O O . PHE A 1 211 ? -5.639 2.970 -20.599 1.00 46.56 211 PHE A O 1
ATOM 1550 N N . GLN A 1 212 ? -3.600 3.462 -21.343 1.00 47.94 212 GLN A N 1
ATOM 1551 C CA . GLN A 1 212 ? -3.123 2.078 -21.183 1.00 47.94 212 GLN A CA 1
ATOM 1552 C C . GLN A 1 212 ? -2.620 1.618 -19.809 1.00 47.94 212 GLN A C 1
ATOM 1554 O O . GLN A 1 212 ? -2.464 0.411 -19.649 1.00 47.94 212 GLN A O 1
ATOM 1559 N N . GLN A 1 213 ? -2.465 2.471 -18.789 1.00 59.34 213 GLN A N 1
ATOM 1560 C CA . GLN A 1 213 ? -2.138 2.008 -17.425 1.00 59.34 213 GLN A CA 1
ATOM 1561 C C . GLN A 1 213 ? -2.680 2.961 -16.352 1.00 59.34 213 GLN A C 1
ATOM 1563 O O . GLN A 1 213 ? -1.944 3.807 -15.846 1.00 59.34 213 GLN A O 1
ATOM 1568 N N . ARG A 1 214 ? -3.965 2.836 -16.001 1.00 73.12 214 ARG A N 1
ATOM 1569 C CA . ARG A 1 214 ? -4.588 3.678 -14.970 1.00 73.12 214 ARG A CA 1
ATOM 1570 C C . ARG A 1 214 ? -4.299 3.115 -13.580 1.00 73.12 214 ARG A C 1
ATOM 1572 O O . ARG A 1 214 ? -4.729 2.009 -13.262 1.00 73.12 214 ARG A O 1
ATOM 1579 N N . TYR A 1 215 ? -3.555 3.886 -12.795 1.00 88.44 215 TYR A N 1
ATOM 1580 C CA . TYR A 1 215 ? -3.531 3.757 -11.345 1.00 88.44 215 TYR A CA 1
ATOM 1581 C C . TYR A 1 215 ? -4.821 4.379 -10.801 1.00 88.44 215 TYR A C 1
ATOM 1583 O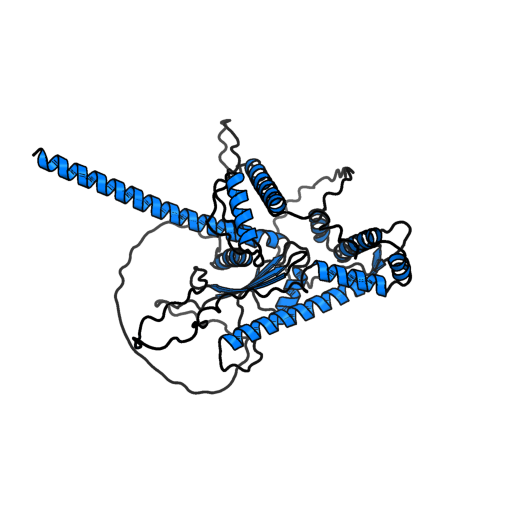 O . TYR A 1 215 ? -5.149 5.514 -11.155 1.00 88.44 215 TYR A O 1
ATOM 1591 N N . LEU A 1 216 ? -5.569 3.634 -9.993 1.00 94.06 216 LEU A N 1
ATOM 1592 C CA . LEU A 1 216 ? -6.709 4.156 -9.250 1.00 94.06 216 LEU A CA 1
ATOM 1593 C C . LEU A 1 216 ? -6.283 4.318 -7.787 1.00 94.06 216 LEU A C 1
ATOM 1595 O O . LEU A 1 216 ? -6.103 3.293 -7.125 1.00 94.06 216 LEU A O 1
ATOM 1599 N N . PRO A 1 217 ? -6.133 5.554 -7.273 1.00 94.38 217 PRO A N 1
ATOM 1600 C CA . PRO A 1 217 ? -5.932 5.757 -5.847 1.00 94.38 217 PRO A CA 1
ATOM 1601 C C . PRO A 1 217 ? -7.172 5.290 -5.085 1.00 94.38 217 PRO A C 1
ATOM 1603 O O . PRO A 1 217 ? -8.309 5.594 -5.449 1.00 94.38 217 PRO A O 1
ATOM 1606 N N . LEU A 1 218 ? -6.923 4.540 -4.024 1.00 95.31 218 LEU A N 1
ATOM 1607 C CA . LEU A 1 218 ? -7.905 3.938 -3.137 1.00 95.31 218 LEU A CA 1
ATOM 1608 C C . LEU A 1 218 ? -7.625 4.342 -1.686 1.00 95.31 218 LEU A C 1
ATOM 1610 O O . LEU A 1 218 ? -7.848 3.552 -0.780 1.00 95.31 218 LEU A O 1
ATOM 1614 N N . ASP A 1 219 ? -7.189 5.578 -1.441 1.00 92.88 219 ASP A N 1
ATOM 1615 C CA . ASP A 1 219 ? -6.806 6.065 -0.107 1.00 92.88 219 ASP A CA 1
ATOM 1616 C C . ASP A 1 219 ? -7.808 5.749 1.026 1.00 92.88 219 ASP A C 1
ATOM 1618 O O . ASP A 1 219 ? -7.346 5.418 2.118 1.00 92.88 219 ASP A O 1
ATOM 1622 N N . PRO A 1 220 ? -9.150 5.724 0.824 1.00 96.06 220 PRO A N 1
ATOM 1623 C CA . PRO A 1 220 ? -10.099 5.258 1.847 1.00 96.06 220 PRO A CA 1
ATOM 1624 C C . PRO A 1 220 ? -9.879 3.820 2.349 1.00 96.06 220 PRO A C 1
ATOM 1626 O O . PRO A 1 220 ? -10.437 3.440 3.378 1.00 96.06 220 PRO A O 1
ATOM 1629 N N . TYR A 1 221 ? -9.080 3.029 1.635 1.00 96.81 221 TYR A N 1
ATOM 1630 C CA . TYR A 1 221 ? -8.750 1.636 1.919 1.00 96.81 221 TYR A CA 1
ATOM 1631 C C . TYR A 1 221 ? -7.324 1.437 2.460 1.00 96.81 221 TYR A C 1
ATOM 1633 O O . TYR A 1 221 ? -6.900 0.294 2.631 1.00 96.81 221 TYR A O 1
ATOM 1641 N N . ALA A 1 222 ? -6.596 2.517 2.762 1.00 96.06 222 ALA A N 1
ATOM 1642 C CA . ALA A 1 222 ? -5.349 2.449 3.526 1.00 96.06 222 ALA A CA 1
ATOM 1643 C C . ALA A 1 222 ? -5.570 1.796 4.905 1.00 96.06 222 ALA A C 1
ATOM 1645 O O . ALA A 1 222 ? -6.641 1.962 5.500 1.00 96.06 222 ALA A O 1
ATOM 1646 N N . SER A 1 223 ? -4.563 1.089 5.424 1.00 94.69 223 SER A N 1
ATOM 1647 C CA . SER A 1 223 ? -4.667 0.325 6.680 1.00 94.69 223 SER A CA 1
ATOM 1648 C C . SER A 1 223 ? -5.107 1.180 7.869 1.00 94.69 223 SER A C 1
ATOM 1650 O O . SER A 1 223 ? -6.006 0.786 8.612 1.00 94.69 223 SER A O 1
ATOM 1652 N N . GLN A 1 224 ? -4.603 2.416 7.978 1.00 95.00 224 GLN A N 1
ATOM 1653 C CA . GLN A 1 224 ? -4.971 3.324 9.068 1.00 95.00 224 GLN A CA 1
ATOM 1654 C C . GLN A 1 224 ? -6.484 3.599 9.133 1.00 95.00 224 GLN A C 1
ATOM 1656 O O . GLN A 1 224 ? -7.024 3.884 10.201 1.00 95.00 224 GLN A O 1
ATOM 1661 N N . ASN A 1 225 ? -7.206 3.529 8.011 1.00 96.44 225 ASN A N 1
ATOM 1662 C CA . ASN A 1 225 ? -8.650 3.757 8.019 1.00 96.44 225 ASN A CA 1
ATOM 1663 C C . ASN A 1 225 ? -9.422 2.615 8.684 1.00 96.44 225 ASN A C 1
ATOM 1665 O O . ASN A 1 225 ? -10.497 2.862 9.228 1.00 96.44 225 ASN A O 1
ATOM 1669 N N . ILE A 1 226 ? -8.885 1.393 8.666 1.00 96.44 226 ILE A N 1
ATOM 1670 C CA . ILE A 1 226 ? -9.449 0.254 9.398 1.00 96.44 226 ILE A CA 1
ATOM 1671 C C . ILE A 1 226 ? -9.306 0.523 10.895 1.00 96.44 226 ILE A C 1
ATOM 1673 O O . ILE A 1 226 ? -10.292 0.501 11.630 1.00 96.44 226 ILE A O 1
ATOM 1677 N N . ASP A 1 227 ? -8.103 0.906 11.316 1.00 95.50 227 ASP A N 1
ATOM 1678 C CA . ASP A 1 227 ? -7.784 1.188 12.713 1.00 95.50 227 ASP A CA 1
ATOM 1679 C C . ASP A 1 227 ? -8.569 2.386 13.262 1.00 95.50 227 ASP A C 1
ATOM 1681 O O . ASP A 1 227 ? -9.091 2.340 14.374 1.00 95.50 227 ASP A O 1
ATOM 1685 N N . ASN A 1 228 ? -8.722 3.451 12.469 1.00 96.31 228 ASN A N 1
ATOM 1686 C CA . ASN A 1 228 ? -9.523 4.617 12.844 1.00 96.31 228 ASN A CA 1
ATOM 1687 C C . ASN A 1 228 ? -10.998 4.247 13.045 1.00 96.31 228 ASN A C 1
ATOM 1689 O O . ASN A 1 228 ? -11.603 4.679 14.025 1.00 96.31 228 ASN A O 1
ATOM 1693 N N . LYS A 1 229 ? -11.571 3.438 12.146 1.00 97.75 229 LYS A N 1
ATOM 1694 C CA . LYS A 1 229 ? -12.958 2.970 12.272 1.00 97.75 229 LYS A CA 1
ATOM 1695 C C . LYS A 1 229 ? -13.141 2.060 13.477 1.00 97.75 229 LYS A C 1
ATOM 1697 O O . LYS A 1 229 ? -14.140 2.186 14.180 1.00 97.75 229 LYS A O 1
ATOM 1702 N N . LEU A 1 230 ? -12.182 1.171 13.731 1.00 97.38 230 LEU A N 1
ATOM 1703 C CA . LEU A 1 230 ? -12.211 0.303 14.901 1.00 97.38 230 LEU A CA 1
ATOM 1704 C C . LEU A 1 230 ? -12.133 1.116 16.192 1.00 97.38 230 LEU A C 1
ATOM 1706 O O . LEU A 1 230 ? -12.963 0.934 17.077 1.00 97.38 230 LEU A O 1
ATOM 1710 N N . PHE A 1 231 ? -11.208 2.072 16.265 1.00 97.19 231 PHE A N 1
ATOM 1711 C CA . PHE A 1 231 ? -11.115 3.012 17.376 1.00 97.19 231 PHE A CA 1
ATOM 1712 C C . PHE A 1 231 ? -12.442 3.751 17.607 1.00 97.19 231 PHE A C 1
ATOM 1714 O O . PHE A 1 231 ? -12.937 3.799 18.732 1.00 97.19 231 PHE A O 1
ATOM 1721 N N . GLU A 1 232 ? -13.048 4.306 16.553 1.00 97.25 232 GLU A N 1
ATOM 1722 C CA . GLU A 1 232 ? -14.332 5.008 16.657 1.00 97.25 232 GLU A CA 1
ATOM 1723 C C . GLU A 1 232 ? -15.447 4.092 17.161 1.00 97.25 232 GLU A C 1
ATOM 1725 O O . GLU A 1 232 ? -16.237 4.507 18.009 1.00 97.25 232 GLU A O 1
ATOM 1730 N N . ARG A 1 233 ? -15.490 2.845 16.687 1.00 97.06 233 ARG A N 1
ATOM 1731 C CA . ARG A 1 233 ? -16.475 1.848 17.106 1.00 97.06 233 ARG A CA 1
ATOM 1732 C C . ARG A 1 233 ? -16.320 1.468 18.579 1.00 97.06 233 ARG A C 1
ATOM 1734 O O . ARG A 1 233 ? -17.304 1.505 19.312 1.00 97.06 233 ARG A O 1
ATOM 1741 N N . VAL A 1 234 ? -15.095 1.203 19.031 1.00 95.88 234 VAL A N 1
ATOM 1742 C CA . VAL A 1 234 ? -14.788 0.885 20.437 1.00 95.88 234 VAL A CA 1
ATOM 1743 C C . VAL A 1 234 ? -15.216 2.031 21.362 1.00 95.88 234 VAL A C 1
ATOM 1745 O O . VAL A 1 234 ? -15.916 1.812 22.348 1.00 95.88 234 VAL A O 1
ATOM 1748 N N . VAL A 1 235 ? -14.893 3.279 21.003 1.00 95.88 235 VAL A N 1
ATOM 1749 C CA . VAL A 1 235 ? -15.305 4.473 21.769 1.00 95.88 235 VAL A CA 1
ATOM 1750 C C . VAL A 1 235 ? -16.825 4.688 21.733 1.00 95.88 235 VAL A C 1
ATOM 1752 O O . VAL A 1 235 ? -17.410 5.229 22.672 1.00 95.88 235 VAL A O 1
ATOM 1755 N N . GLN A 1 236 ? -17.502 4.291 20.655 1.00 95.62 236 GLN A N 1
ATOM 1756 C CA . GLN A 1 236 ? -18.959 4.366 20.571 1.00 95.62 236 GLN A CA 1
ATOM 1757 C C . GLN A 1 236 ? -19.648 3.294 21.417 1.00 95.62 236 GLN A C 1
ATOM 1759 O O . GLN A 1 236 ? -20.698 3.583 21.982 1.00 95.62 236 GLN A O 1
ATOM 1764 N N . HIS A 1 237 ? -19.107 2.088 21.537 1.00 95.69 237 HIS A N 1
ATOM 1765 C CA . HIS A 1 237 ? -19.746 1.025 22.316 1.00 95.69 237 HIS A CA 1
ATOM 1766 C C . HIS A 1 237 ? -19.492 1.142 23.820 1.00 95.69 237 HIS A C 1
ATOM 1768 O O . HIS A 1 237 ? -20.363 0.787 24.615 1.00 95.69 237 HIS A O 1
ATOM 1774 N N . ASP A 1 238 ? -18.355 1.709 24.216 1.00 93.19 238 ASP A N 1
ATOM 1775 C CA . ASP A 1 238 ? -18.007 1.899 25.618 1.00 93.19 238 ASP A CA 1
ATOM 1776 C C . ASP A 1 238 ? -18.305 3.341 26.073 1.00 93.19 238 ASP A C 1
ATOM 1778 O O . ASP A 1 238 ? -17.623 4.307 25.716 1.00 93.19 238 ASP A O 1
ATOM 1782 N N . GLY A 1 239 ? -19.365 3.497 26.875 1.00 93.38 239 GLY A N 1
ATOM 1783 C CA . GLY A 1 239 ? -19.787 4.799 27.400 1.00 93.38 239 GLY A CA 1
ATOM 1784 C C . GLY A 1 239 ? -18.728 5.479 28.273 1.00 93.38 239 GLY A C 1
ATOM 1785 O O . GLY A 1 239 ? -18.638 6.708 28.262 1.00 93.38 239 GLY A O 1
ATOM 1786 N N . PHE A 1 240 ? -17.900 4.697 28.971 1.00 91.38 240 PHE A N 1
ATOM 1787 C CA . PHE A 1 240 ? -16.811 5.213 29.789 1.00 91.38 240 PHE A CA 1
ATOM 1788 C C . PHE A 1 240 ? -15.661 5.712 28.910 1.00 91.38 240 PHE A C 1
ATOM 1790 O O . PHE A 1 240 ? -15.221 6.850 29.080 1.00 91.38 240 PHE A O 1
ATOM 1797 N N . LEU A 1 241 ? -15.230 4.936 27.905 1.00 92.88 241 LEU A N 1
ATOM 1798 C CA . LEU A 1 241 ? -14.231 5.405 26.935 1.00 92.88 241 LEU A CA 1
ATOM 1799 C C . LEU A 1 241 ? -14.697 6.663 26.206 1.00 92.88 241 LEU A C 1
ATOM 1801 O O . LEU A 1 241 ? -13.895 7.564 25.972 1.00 92.88 241 LEU A O 1
ATOM 1805 N N . ARG A 1 242 ? -15.989 6.769 25.885 1.00 95.00 242 ARG A N 1
ATOM 1806 C CA . ARG A 1 242 ? -16.561 7.981 25.288 1.00 95.00 242 ARG A CA 1
ATOM 1807 C C . ARG A 1 242 ? -16.396 9.207 26.185 1.00 95.00 242 ARG A C 1
ATOM 1809 O O . ARG A 1 242 ? -16.036 10.276 25.695 1.00 95.00 242 ARG A O 1
ATOM 1816 N N . GLU A 1 243 ? -16.652 9.061 27.484 1.00 93.00 243 GLU A N 1
ATOM 1817 C CA . GLU A 1 243 ? -16.479 10.128 28.474 1.00 93.00 243 GLU A CA 1
ATOM 1818 C C . GLU A 1 243 ? -15.000 10.492 28.659 1.00 93.00 243 GLU A C 1
ATOM 1820 O O . GLU A 1 243 ? -14.662 11.677 28.682 1.00 93.00 243 GLU A O 1
ATOM 1825 N N . VAL A 1 244 ? -14.117 9.489 28.726 1.00 89.81 244 VAL A N 1
ATOM 1826 C CA . VAL A 1 244 ? -12.664 9.680 28.827 1.00 89.81 244 VAL A CA 1
ATOM 1827 C C . VAL A 1 244 ? -12.135 10.407 27.596 1.00 89.81 244 VAL A C 1
ATOM 1829 O O . VAL A 1 244 ? -11.566 11.481 27.744 1.00 89.81 244 VAL A O 1
ATOM 1832 N N . VAL A 1 245 ? -12.387 9.901 26.385 1.00 91.88 245 VAL A N 1
ATOM 1833 C CA . VAL A 1 245 ? -11.946 10.523 25.122 1.00 91.88 245 VAL A CA 1
ATOM 1834 C C . VAL A 1 245 ? -12.536 11.923 24.942 1.00 91.88 245 VAL A C 1
ATOM 1836 O O . VAL A 1 245 ? -11.887 12.795 24.373 1.00 91.88 245 VAL A O 1
ATOM 1839 N N . GLY A 1 246 ? -13.752 12.168 25.440 1.00 92.25 246 GLY A N 1
ATOM 1840 C CA . GLY A 1 246 ? -14.363 13.497 25.427 1.00 92.25 246 GLY A CA 1
ATOM 1841 C C . GLY A 1 246 ? -13.697 14.505 26.372 1.00 92.25 246 GLY A C 1
ATOM 1842 O O . GLY A 1 246 ? -13.816 15.711 26.151 1.00 92.25 246 GLY A O 1
ATOM 1843 N N . ARG A 1 247 ? -13.008 14.034 27.420 1.00 91.56 247 ARG A N 1
ATOM 1844 C CA . ARG A 1 247 ? -12.307 14.870 28.411 1.00 91.56 247 ARG A CA 1
ATOM 1845 C C . ARG A 1 247 ? -10.806 14.976 28.168 1.00 91.56 247 ARG A C 1
ATOM 1847 O O . ARG A 1 247 ? -10.204 15.959 28.599 1.00 91.56 247 ARG A O 1
ATOM 1854 N N . THR A 1 248 ? -10.203 13.969 27.549 1.00 88.31 248 THR A N 1
ATOM 1855 C CA . THR A 1 248 ? -8.758 13.902 27.337 1.00 88.31 248 THR A CA 1
ATOM 1856 C C . THR A 1 248 ? -8.319 14.655 26.080 1.00 88.31 248 THR A C 1
ATOM 1858 O O . THR A 1 248 ? -9.126 15.054 25.239 1.00 88.31 248 THR A O 1
ATOM 1861 N N . GLY A 1 249 ? -7.019 14.936 25.980 1.00 87.00 249 GLY A N 1
ATOM 1862 C CA . GLY A 1 249 ? -6.442 15.591 24.817 1.00 87.00 249 GLY A CA 1
ATOM 1863 C C . GLY A 1 249 ? -6.177 14.614 23.669 1.00 87.00 249 GLY A C 1
ATOM 1864 O O . GLY A 1 249 ? -6.338 13.399 23.772 1.00 87.00 249 GLY A O 1
ATOM 1865 N N . GLU A 1 250 ? -5.684 15.151 22.551 1.00 88.50 250 GLU A N 1
ATOM 1866 C CA . GLU A 1 250 ? -5.255 14.344 21.395 1.00 88.50 250 GLU A CA 1
ATOM 1867 C C . GLU A 1 250 ? -4.143 13.339 21.747 1.00 88.50 250 GLU A C 1
ATOM 1869 O O . GLU A 1 250 ? -4.004 12.317 21.079 1.00 88.50 250 GLU A O 1
ATOM 1874 N N . ARG A 1 251 ? -3.370 13.590 22.814 1.00 87.69 251 ARG A N 1
ATOM 1875 C CA . ARG A 1 251 ? -2.297 12.694 23.256 1.00 87.69 251 ARG A CA 1
ATOM 1876 C C . ARG A 1 251 ? -2.851 11.375 23.790 1.00 87.69 251 ARG A C 1
ATOM 1878 O O . ARG A 1 251 ? -2.453 10.321 23.309 1.00 87.69 251 ARG A O 1
ATOM 1885 N N . GLU A 1 252 ? -3.771 11.420 24.750 1.00 87.38 252 GLU A N 1
ATOM 1886 C CA . GLU A 1 252 ? -4.375 10.216 25.332 1.00 87.38 252 GLU A CA 1
ATOM 1887 C C . GLU A 1 252 ? -5.236 9.477 24.300 1.00 87.38 252 GLU A C 1
ATOM 1889 O O . GLU A 1 252 ? -5.260 8.249 24.267 1.00 87.38 252 GLU A O 1
ATOM 1894 N N . ARG A 1 253 ? -5.887 10.223 23.397 1.00 91.44 253 ARG A N 1
ATOM 1895 C CA . ARG A 1 253 ? -6.592 9.657 22.241 1.00 91.44 253 ARG A CA 1
ATOM 1896 C C . ARG A 1 253 ? -5.652 8.857 21.332 1.00 91.44 253 ARG A C 1
ATOM 1898 O O . ARG A 1 253 ? -6.044 7.806 20.832 1.00 91.44 253 ARG A O 1
ATOM 1905 N N . GLY A 1 254 ? -4.430 9.353 21.127 1.00 91.69 254 GLY A N 1
ATOM 1906 C CA . GLY A 1 254 ? -3.369 8.654 20.403 1.00 91.69 254 GLY A CA 1
ATOM 1907 C C . GLY A 1 254 ? -2.961 7.348 21.085 1.00 91.69 254 GLY A C 1
ATOM 1908 O O . GLY A 1 254 ? -2.941 6.317 20.427 1.00 91.69 254 GLY A O 1
ATOM 1909 N N . VAL A 1 255 ? -2.746 7.371 22.405 1.00 91.56 255 VAL A N 1
ATOM 1910 C CA . VAL A 1 255 ? -2.403 6.166 23.188 1.00 91.56 255 VAL A CA 1
ATOM 1911 C C . VAL A 1 255 ? -3.499 5.105 23.083 1.00 91.56 255 VAL A C 1
ATOM 1913 O O . VAL A 1 255 ? -3.211 3.955 22.773 1.00 91.56 255 VAL A O 1
ATOM 1916 N N . LEU A 1 256 ? -4.767 5.492 23.262 1.00 92.94 256 LEU A N 1
ATOM 1917 C CA . LEU A 1 256 ? -5.889 4.562 23.112 1.00 92.94 256 LEU A CA 1
ATOM 1918 C C . LEU A 1 256 ? -5.968 3.984 21.694 1.00 92.94 256 LEU A C 1
ATOM 1920 O O . LEU A 1 256 ? -6.235 2.798 21.528 1.00 92.94 256 LEU A O 1
ATOM 1924 N N . ARG A 1 257 ? -5.740 4.808 20.665 1.00 94.50 257 ARG A N 1
ATOM 1925 C CA . ARG A 1 257 ? -5.713 4.332 19.278 1.00 94.50 257 ARG A CA 1
ATOM 1926 C C . ARG A 1 257 ? -4.616 3.292 19.072 1.00 94.50 257 ARG A C 1
ATOM 1928 O O . ARG A 1 257 ? -4.901 2.253 18.487 1.00 94.50 257 ARG A O 1
ATOM 1935 N N . ASP A 1 258 ? -3.412 3.553 19.568 1.00 93.19 258 ASP A N 1
ATOM 1936 C CA . ASP A 1 258 ? -2.281 2.633 19.449 1.00 93.19 258 ASP A CA 1
ATOM 1937 C C . ASP A 1 258 ? -2.561 1.301 20.178 1.00 93.19 258 ASP A C 1
ATOM 1939 O O . ASP A 1 258 ? -2.264 0.234 19.638 1.00 93.19 258 ASP A O 1
ATOM 1943 N N . GLU A 1 259 ? -3.213 1.334 21.347 1.00 94.19 259 GLU A N 1
ATOM 1944 C CA . GLU A 1 259 ? -3.653 0.120 22.054 1.00 94.19 259 GLU A CA 1
ATOM 1945 C C . GLU A 1 259 ? -4.750 -0.642 21.299 1.00 94.19 259 GLU A C 1
ATOM 1947 O O . GLU A 1 259 ? -4.713 -1.870 21.254 1.00 94.19 259 GLU A O 1
ATOM 1952 N N . VAL A 1 260 ? -5.699 0.049 20.656 1.00 94.81 260 VAL A N 1
ATOM 1953 C CA . VAL A 1 260 ? -6.720 -0.598 19.811 1.00 94.81 260 VAL A CA 1
ATOM 1954 C C . VAL A 1 260 ? -6.079 -1.270 18.594 1.00 94.81 260 VAL A C 1
ATOM 1956 O O . VAL A 1 260 ? -6.434 -2.405 18.281 1.00 94.81 260 VAL A O 1
ATOM 1959 N N . VAL A 1 261 ? -5.114 -0.617 17.935 1.00 93.12 261 VAL A N 1
ATOM 1960 C CA . VAL A 1 261 ? -4.371 -1.204 16.803 1.00 93.12 261 VAL A CA 1
ATOM 1961 C C . VAL A 1 261 ? -3.611 -2.447 17.259 1.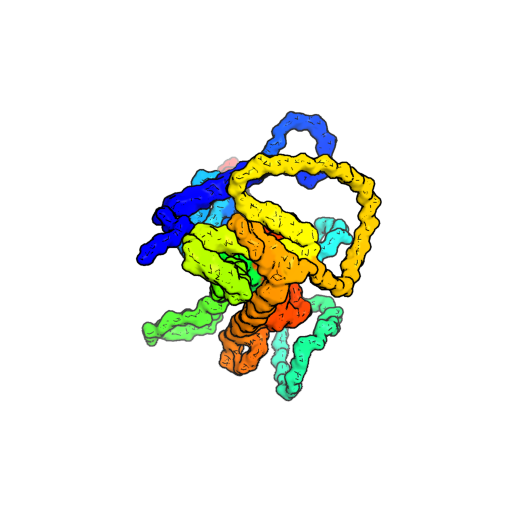00 93.12 261 VAL A C 1
ATOM 1963 O O . VAL A 1 261 ? -3.695 -3.493 16.619 1.00 93.12 261 VAL A O 1
ATOM 1966 N N . ARG A 1 262 ? -2.913 -2.373 18.399 1.00 91.88 262 ARG A N 1
ATOM 1967 C CA . ARG A 1 262 ? -2.209 -3.529 18.966 1.00 91.88 262 ARG A CA 1
ATOM 1968 C C . ARG A 1 262 ? -3.183 -4.659 19.311 1.00 91.88 262 ARG A C 1
ATOM 1970 O O . ARG A 1 262 ? -2.950 -5.801 18.924 1.00 91.88 262 ARG A O 1
ATOM 1977 N N . GLY A 1 263 ? -4.282 -4.341 19.994 1.00 93.56 263 GLY A N 1
ATOM 1978 C CA . GLY A 1 263 ? -5.316 -5.302 20.369 1.00 93.56 263 GLY A CA 1
ATOM 1979 C C . GLY A 1 263 ? -5.936 -5.996 19.157 1.00 93.56 263 GLY A C 1
ATOM 1980 O O . GLY A 1 263 ? -6.106 -7.209 19.183 1.00 93.56 263 GLY A O 1
ATOM 1981 N N . ARG A 1 264 ? -6.190 -5.265 18.063 1.00 93.31 264 ARG A N 1
ATOM 1982 C CA . ARG A 1 264 ? -6.722 -5.808 16.801 1.00 93.31 264 ARG A CA 1
ATOM 1983 C C . ARG A 1 264 ? -5.855 -6.927 16.221 1.00 93.31 264 ARG A C 1
ATOM 1985 O O . ARG A 1 264 ? -6.380 -7.863 15.625 1.00 93.31 264 ARG A O 1
ATOM 1992 N N . LEU A 1 265 ? -4.539 -6.825 16.376 1.00 89.31 265 LEU A N 1
ATOM 1993 C CA . LEU A 1 265 ? -3.609 -7.838 15.881 1.00 89.31 265 LEU A CA 1
ATOM 1994 C C . LEU A 1 265 ? -3.516 -9.031 16.830 1.00 89.31 265 LEU A C 1
ATOM 1996 O O . LEU A 1 265 ? -3.504 -10.174 16.385 1.00 89.31 265 LEU A O 1
ATOM 2000 N N . LEU A 1 266 ? -3.503 -8.774 18.136 1.00 89.88 266 LEU A N 1
ATOM 2001 C CA . LEU A 1 266 ? -3.332 -9.817 19.146 1.00 89.88 266 LEU A CA 1
ATOM 2002 C C . LEU A 1 266 ? -4.602 -10.644 19.389 1.00 89.88 266 LEU A C 1
ATOM 2004 O O . LEU A 1 266 ? -4.519 -11.839 19.665 1.00 89.88 266 LEU A O 1
ATOM 2008 N N . ILE A 1 267 ? -5.784 -10.047 19.221 1.00 90.75 267 ILE A N 1
ATOM 2009 C CA . ILE A 1 267 ? -7.071 -10.720 19.447 1.00 90.75 267 ILE A CA 1
ATOM 2010 C C . ILE A 1 267 ? -7.291 -11.923 18.517 1.00 90.75 267 ILE A C 1
ATOM 2012 O O . ILE A 1 267 ? -8.075 -12.808 18.830 1.00 90.75 267 ILE A O 1
ATOM 2016 N N . ARG A 1 268 ? -6.564 -12.010 17.400 1.00 83.00 268 ARG A N 1
ATOM 2017 C CA . ARG A 1 268 ? -6.674 -13.086 16.404 1.00 83.00 268 ARG A CA 1
ATOM 2018 C C . ARG A 1 268 ? -5.959 -14.387 16.759 1.00 83.00 268 ARG A C 1
ATOM 2020 O O . ARG A 1 268 ? -5.960 -15.289 15.934 1.00 83.00 268 ARG A O 1
ATOM 2027 N N . GLY A 1 269 ? -5.321 -14.470 17.930 1.00 64.94 269 GLY A N 1
ATOM 2028 C CA . GLY A 1 269 ? -4.883 -15.718 18.579 1.00 64.94 269 GLY A CA 1
ATOM 2029 C C . GLY A 1 269 ? -3.940 -16.651 17.797 1.00 64.94 269 GLY A C 1
ATOM 2030 O O . GLY A 1 269 ? -3.657 -17.758 18.255 1.00 64.94 269 GLY A O 1
ATOM 2031 N N . GLY A 1 270 ? -3.403 -16.231 16.650 1.00 61.34 270 GLY A N 1
ATOM 2032 C CA . GLY A 1 270 ? -2.403 -16.976 15.890 1.00 61.34 270 GLY A CA 1
ATOM 2033 C C . GLY A 1 270 ? -0.989 -16.504 16.218 1.00 61.34 270 GLY A C 1
ATOM 2034 O O . GLY A 1 270 ? -0.654 -15.352 15.960 1.00 61.34 270 GLY A O 1
ATOM 2035 N N . GLY A 1 271 ? -0.115 -17.397 16.699 1.00 54.78 271 GLY A N 1
ATOM 2036 C CA . GLY A 1 271 ? 1.299 -17.092 16.998 1.00 54.78 271 GLY A CA 1
ATOM 2037 C C . GLY A 1 271 ? 2.126 -16.550 15.814 1.00 54.78 271 GLY A C 1
ATOM 2038 O O . GLY A 1 271 ? 3.251 -16.093 15.999 1.00 54.78 271 GLY A O 1
ATOM 2039 N N . GLY A 1 272 ? 1.575 -16.548 14.592 1.00 55.16 272 GLY A N 1
ATOM 2040 C CA . GLY A 1 272 ? 2.140 -15.821 13.450 1.00 55.16 272 GLY A CA 1
ATOM 2041 C C . GLY A 1 272 ? 2.118 -14.295 13.626 1.00 55.16 272 GLY A C 1
ATOM 2042 O O . GLY A 1 272 ? 3.060 -13.625 13.207 1.00 55.16 272 GLY A O 1
ATOM 2043 N N . LEU A 1 273 ? 1.110 -13.754 14.320 1.00 58.53 273 LEU A N 1
ATOM 2044 C CA . LEU A 1 273 ? 0.936 -12.314 14.536 1.00 58.53 273 LEU A CA 1
ATOM 2045 C C . LEU A 1 273 ? 1.829 -11.741 15.642 1.00 58.53 273 LEU A C 1
ATOM 2047 O O . LEU A 1 273 ? 2.130 -10.553 15.608 1.00 58.53 273 LEU A O 1
ATOM 2051 N N . GLU A 1 274 ? 2.339 -12.544 16.580 1.00 58.25 274 GLU A N 1
ATOM 2052 C CA . GLU A 1 274 ? 3.344 -12.056 17.541 1.00 58.25 274 GLU A CA 1
ATOM 2053 C C . GLU A 1 274 ? 4.627 -11.604 16.825 1.00 58.25 274 GLU A C 1
ATOM 2055 O O . GLU A 1 274 ? 5.217 -10.583 17.184 1.00 58.25 274 GLU A O 1
ATOM 2060 N N . ARG A 1 275 ? 5.018 -12.303 15.746 1.00 55.19 275 ARG A N 1
ATOM 2061 C CA . ARG A 1 275 ? 6.135 -11.879 14.884 1.00 55.19 275 ARG A CA 1
ATOM 2062 C C . ARG A 1 275 ? 5.806 -10.607 14.103 1.00 55.19 275 ARG A C 1
ATOM 2064 O O . ARG A 1 275 ? 6.688 -9.774 13.924 1.00 55.19 275 ARG A O 1
ATOM 2071 N N . GLU A 1 276 ? 4.558 -10.438 13.671 1.00 58.44 276 GLU A N 1
ATOM 2072 C CA . GLU A 1 276 ? 4.084 -9.223 12.990 1.00 58.44 276 GLU A CA 1
ATOM 2073 C C . GLU A 1 276 ? 4.085 -8.007 13.922 1.00 58.44 276 GLU A C 1
ATOM 2075 O O . GLU A 1 276 ? 4.596 -6.946 13.567 1.00 58.44 276 GLU A O 1
ATOM 2080 N N . VAL A 1 277 ? 3.585 -8.167 15.149 1.00 58.16 277 VAL A N 1
ATOM 2081 C CA . VAL A 1 277 ? 3.593 -7.120 16.178 1.00 58.16 277 VAL A CA 1
ATOM 2082 C C . VAL A 1 277 ? 5.027 -6.754 16.570 1.00 58.16 277 VAL A C 1
ATOM 2084 O O . VAL A 1 277 ? 5.328 -5.569 16.720 1.00 58.16 277 VAL A O 1
ATOM 2087 N N . ALA A 1 278 ? 5.929 -7.737 16.670 1.00 58.94 278 ALA A N 1
ATOM 2088 C CA . ALA A 1 278 ? 7.353 -7.492 16.894 1.00 58.94 278 ALA A CA 1
ATOM 2089 C C . ALA A 1 278 ? 8.009 -6.740 15.720 1.00 58.94 278 ALA A C 1
ATOM 2091 O O . ALA A 1 278 ? 8.801 -5.824 15.946 1.00 58.94 278 ALA A O 1
ATOM 2092 N N . PHE A 1 279 ? 7.652 -7.077 14.476 1.00 51.59 279 PHE A N 1
ATOM 2093 C CA . PHE A 1 279 ? 8.138 -6.390 13.275 1.00 51.59 279 PHE A CA 1
ATOM 2094 C C . PHE A 1 279 ? 7.682 -4.925 13.214 1.00 51.59 279 PHE A C 1
ATOM 2096 O O . PHE A 1 279 ? 8.458 -4.050 12.837 1.00 51.59 279 PHE A O 1
ATOM 2103 N N . MET A 1 280 ? 6.458 -4.627 13.657 1.00 54.62 280 MET A N 1
ATOM 2104 C CA . MET A 1 280 ? 5.944 -3.256 13.753 1.00 54.62 280 MET A CA 1
ATOM 2105 C C . MET A 1 280 ? 6.493 -2.458 14.944 1.00 54.62 280 MET A C 1
ATOM 2107 O O . MET A 1 280 ? 6.002 -1.354 15.199 1.00 54.62 280 MET A O 1
ATOM 2111 N N . GLY A 1 281 ? 7.478 -2.989 15.677 1.00 48.62 281 GLY A N 1
ATOM 2112 C CA . GLY A 1 281 ? 8.147 -2.349 16.805 1.00 48.62 281 GLY A CA 1
ATOM 2113 C C . GLY A 1 281 ? 8.715 -0.976 16.450 1.00 48.62 281 GLY A C 1
ATOM 2114 O O . GLY A 1 281 ? 9.906 -0.820 16.190 1.00 48.62 281 GLY A O 1
ATOM 2115 N N . ARG A 1 282 ? 7.848 0.043 16.484 1.00 47.12 282 ARG A N 1
ATOM 2116 C CA . ARG A 1 282 ? 8.190 1.459 16.554 1.00 47.12 282 ARG A CA 1
ATOM 2117 C C . ARG A 1 282 ? 9.209 1.602 17.674 1.00 47.12 282 ARG A C 1
ATOM 2119 O O . ARG A 1 282 ? 8.874 1.397 18.839 1.00 47.12 282 ARG A O 1
ATOM 2126 N N . GLY A 1 283 ? 10.444 1.924 17.299 1.00 40.56 283 GLY A N 1
ATOM 2127 C CA . GLY A 1 283 ? 11.583 2.136 18.186 1.00 40.56 283 GLY A CA 1
ATOM 2128 C C . GLY A 1 283 ? 11.385 3.316 19.138 1.00 40.56 283 GLY A C 1
ATOM 2129 O O . GLY A 1 283 ? 12.021 4.354 18.996 1.00 40.56 283 GLY A O 1
ATOM 2130 N N . GLY A 1 284 ? 10.502 3.158 20.120 1.00 37.31 284 GLY A N 1
ATOM 2131 C CA . GLY A 1 284 ? 10.354 4.032 21.273 1.00 37.31 284 GLY A CA 1
ATOM 2132 C C . GLY A 1 284 ? 11.007 3.377 22.483 1.00 37.31 284 GLY A C 1
ATOM 2133 O O . GLY A 1 284 ? 10.467 2.425 23.030 1.00 37.31 284 GLY A O 1
ATOM 2134 N N . GLY A 1 285 ? 12.184 3.883 22.851 1.00 40.81 285 GLY A N 1
ATOM 2135 C CA . GLY A 1 285 ? 13.058 3.459 23.947 1.00 40.81 285 GLY A CA 1
ATOM 2136 C C . GLY A 1 285 ? 12.421 2.705 25.120 1.00 40.81 285 GLY A C 1
ATOM 2137 O O . GLY A 1 285 ? 11.579 3.223 25.845 1.00 40.81 285 GLY A O 1
ATOM 2138 N N . GLY A 1 286 ? 12.950 1.512 25.373 1.00 31.84 286 GLY A N 1
ATOM 2139 C CA . GLY A 1 286 ? 12.673 0.734 26.571 1.00 31.84 286 GLY A CA 1
ATOM 2140 C C . GLY A 1 286 ? 13.574 -0.486 26.613 1.00 31.84 286 GLY A C 1
ATOM 2141 O O . GLY A 1 286 ? 13.146 -1.583 26.280 1.00 31.84 286 GLY A O 1
ATOM 2142 N N . GLY A 1 287 ? 14.845 -0.285 26.972 1.00 34.59 287 GLY A N 1
ATOM 2143 C CA . GLY A 1 287 ? 15.789 -1.367 27.235 1.00 34.59 287 GLY A CA 1
ATOM 2144 C C . GLY A 1 287 ? 15.297 -2.247 28.383 1.00 34.59 287 GLY A C 1
ATOM 2145 O O . GLY A 1 287 ? 15.601 -1.990 29.542 1.00 34.59 287 GLY A O 1
ATOM 2146 N N . GLY A 1 288 ? 14.532 -3.280 28.051 1.00 33.00 288 GLY A N 1
ATOM 2147 C CA . GLY A 1 288 ? 14.145 -4.366 28.939 1.00 33.00 288 GLY A CA 1
ATOM 2148 C C . GLY A 1 288 ? 14.552 -5.671 28.281 1.00 33.00 288 GLY A C 1
ATOM 2149 O O . GLY A 1 288 ? 13.809 -6.218 27.475 1.00 33.00 288 GLY A O 1
ATOM 2150 N N . GLY A 1 289 ? 15.770 -6.131 28.572 1.00 33.56 289 GLY A N 1
ATOM 2151 C CA . GLY A 1 289 ? 16.291 -7.389 28.053 1.00 33.56 289 GLY A CA 1
ATOM 2152 C C . GLY A 1 289 ? 15.418 -8.560 28.489 1.00 33.56 289 GLY A C 1
ATOM 2153 O O . GLY A 1 289 ? 15.438 -8.954 29.655 1.00 33.56 289 GLY A O 1
ATOM 2154 N N . VAL A 1 290 ? 14.687 -9.139 27.540 1.00 34.66 290 VAL A N 1
ATOM 2155 C CA . VAL A 1 290 ? 14.083 -10.460 27.697 1.00 34.66 290 VAL A CA 1
ATOM 2156 C C . VAL A 1 290 ? 15.222 -11.474 27.614 1.00 34.66 290 VAL A C 1
ATOM 2158 O O . VAL A 1 290 ? 15.665 -11.864 26.538 1.00 34.66 290 VAL A O 1
ATOM 2161 N N . LYS A 1 291 ? 15.752 -11.859 28.779 1.00 40.91 291 LYS A N 1
ATOM 2162 C CA . LYS A 1 291 ? 16.549 -13.079 28.930 1.00 40.91 291 LYS A CA 1
ATOM 2163 C C . LYS A 1 291 ? 15.596 -14.270 28.839 1.00 40.91 291 LYS A C 1
ATOM 2165 O O . LYS A 1 291 ? 15.019 -14.669 29.845 1.00 40.91 291 LYS A O 1
ATOM 2170 N N . GLY A 1 292 ? 15.420 -14.797 27.634 1.00 37.50 292 GLY A N 1
ATOM 2171 C CA . GLY A 1 292 ? 14.835 -16.113 27.408 1.00 37.50 292 GLY A CA 1
ATOM 2172 C C . GLY A 1 292 ? 15.949 -17.133 27.206 1.00 37.50 292 GLY A C 1
ATOM 2173 O O . GLY A 1 292 ? 16.431 -17.294 26.091 1.00 37.50 292 GLY A O 1
ATOM 2174 N N . ASP A 1 293 ? 16.371 -17.795 28.286 1.00 40.69 293 ASP A N 1
ATOM 2175 C CA . ASP A 1 293 ? 17.049 -19.090 28.198 1.00 40.69 293 ASP A CA 1
ATOM 2176 C C . ASP A 1 293 ? 15.987 -20.129 27.816 1.00 40.69 293 ASP A C 1
ATOM 2178 O O . ASP A 1 293 ? 15.359 -20.737 28.684 1.00 40.69 293 ASP A O 1
ATOM 2182 N N . GLU A 1 294 ? 15.756 -20.324 26.520 1.00 40.25 294 GLU A N 1
ATOM 2183 C CA . GLU A 1 294 ? 14.960 -21.445 26.026 1.00 40.25 294 GLU A CA 1
ATOM 2184 C C . GLU A 1 294 ? 15.848 -22.372 25.198 1.00 40.25 294 GLU A C 1
ATOM 2186 O O . GLU A 1 294 ? 16.374 -22.025 24.140 1.00 40.25 294 GLU A O 1
ATOM 2191 N N . LYS A 1 295 ? 16.058 -23.573 25.747 1.00 40.09 295 LYS A N 1
ATOM 2192 C CA . LYS A 1 295 ? 16.725 -24.690 25.082 1.00 40.09 295 LYS A CA 1
ATOM 2193 C C . LYS A 1 295 ? 15.953 -25.043 23.814 1.00 40.09 295 LYS A C 1
ATOM 2195 O O . LYS A 1 295 ? 14.902 -25.674 23.887 1.00 40.09 295 LYS A O 1
ATOM 2200 N N . VAL A 1 296 ? 16.520 -24.697 22.665 1.00 40.41 296 VAL A N 1
ATOM 2201 C CA . VAL A 1 296 ? 16.099 -25.229 21.370 1.00 40.41 296 VAL A CA 1
ATOM 2202 C C . VAL A 1 296 ? 16.493 -26.705 21.333 1.00 40.41 296 VAL A C 1
ATOM 2204 O O . VAL A 1 296 ? 17.673 -27.047 21.300 1.00 40.41 296 VAL A O 1
ATOM 2207 N N . GLY A 1 297 ? 15.494 -27.581 21.430 1.00 37.50 297 GLY A N 1
ATOM 2208 C CA . GLY A 1 297 ? 15.651 -29.002 21.156 1.00 37.50 297 GLY A CA 1
ATOM 2209 C C . GLY A 1 297 ? 15.778 -29.215 19.652 1.00 37.50 297 GLY A C 1
ATOM 2210 O O . GLY A 1 297 ? 14.880 -28.849 18.897 1.00 37.50 297 GLY A O 1
ATOM 2211 N N . GLU A 1 298 ? 16.896 -29.797 19.233 1.00 39.47 298 GLU A N 1
ATOM 2212 C CA . GLU A 1 298 ? 17.126 -30.279 17.873 1.00 39.47 298 GLU A CA 1
ATOM 2213 C C . GLU A 1 298 ? 16.180 -31.458 17.600 1.00 39.47 298 GLU A C 1
ATOM 2215 O O . GLU A 1 298 ? 16.398 -32.580 18.057 1.00 39.47 298 GLU A O 1
ATOM 2220 N N . GLY A 1 299 ? 15.074 -31.177 16.913 1.00 36.34 299 GLY A N 1
ATOM 2221 C CA . GLY A 1 299 ? 14.168 -32.176 16.362 1.00 36.34 299 GLY A CA 1
ATOM 2222 C C . GLY A 1 299 ? 14.285 -32.181 14.845 1.00 36.34 299 GLY A C 1
ATOM 2223 O O . GLY A 1 299 ? 13.632 -31.386 14.176 1.00 36.34 299 GLY A O 1
ATOM 2224 N N . GLU A 1 300 ? 15.124 -33.067 14.312 1.00 42.25 300 GLU A N 1
ATOM 2225 C CA . GLU A 1 300 ? 15.154 -33.402 12.889 1.00 42.25 300 GLU A CA 1
ATOM 2226 C C . GLU A 1 300 ? 13.851 -34.131 12.530 1.00 42.25 300 GLU A C 1
ATOM 2228 O O . GLU A 1 300 ? 13.610 -35.266 12.943 1.00 42.25 300 GLU A O 1
ATOM 2233 N N . GLY A 1 301 ? 12.979 -33.446 11.794 1.00 37.44 301 GLY A N 1
ATOM 2234 C CA . GLY A 1 301 ? 11.725 -33.984 11.286 1.00 37.44 301 GLY A CA 1
ATOM 2235 C C . GLY A 1 301 ? 11.499 -33.512 9.860 1.00 37.44 301 GLY A C 1
ATOM 2236 O O . GLY A 1 301 ? 10.805 -32.525 9.633 1.00 37.44 301 GLY A O 1
ATOM 2237 N N . GLU A 1 302 ? 12.096 -34.218 8.900 1.00 43.38 302 GLU A N 1
ATOM 2238 C CA . GLU A 1 302 ? 11.747 -34.128 7.483 1.00 43.38 302 GLU A CA 1
ATOM 2239 C C . GLU A 1 302 ? 10.336 -34.703 7.290 1.00 43.38 302 GLU A C 1
ATOM 2241 O O . GLU A 1 302 ? 10.136 -35.906 7.131 1.00 43.38 302 GLU A O 1
ATOM 2246 N N . GLY A 1 303 ? 9.333 -33.833 7.377 1.00 35.88 303 GLY A N 1
ATOM 2247 C CA . GLY A 1 303 ? 7.956 -34.137 7.019 1.00 35.88 303 GLY A CA 1
ATOM 2248 C C . GLY A 1 303 ? 7.525 -33.239 5.872 1.00 35.88 303 GLY A C 1
ATOM 2249 O O . GLY A 1 303 ? 7.252 -32.061 6.088 1.00 35.88 303 GLY A O 1
ATOM 2250 N N . GLU A 1 304 ? 7.446 -33.794 4.661 1.00 43.69 304 GLU A N 1
ATOM 2251 C CA . GLU A 1 304 ? 6.703 -33.202 3.546 1.00 43.69 304 GLU A CA 1
ATOM 2252 C C . GLU A 1 304 ? 5.227 -33.078 3.956 1.00 43.69 304 GLU A C 1
ATOM 2254 O O . GLU A 1 304 ? 4.423 -34.003 3.813 1.00 43.69 304 GLU A O 1
ATOM 2259 N N . GLY A 1 305 ? 4.884 -31.932 4.543 1.00 36.44 305 GLY A N 1
ATOM 2260 C CA . GLY A 1 305 ? 3.526 -31.579 4.914 1.00 36.44 305 GLY A CA 1
ATOM 2261 C C . GLY A 1 305 ? 2.697 -31.348 3.661 1.00 36.44 305 GLY A C 1
ATOM 2262 O O . GLY A 1 305 ? 2.818 -30.317 3.006 1.00 36.44 305 GLY A O 1
ATOM 2263 N N . LYS A 1 306 ? 1.825 -32.305 3.342 1.00 38.84 306 LYS A N 1
ATOM 2264 C CA . LYS A 1 306 ? 0.604 -31.998 2.603 1.00 38.84 306 LYS A CA 1
ATOM 2265 C C . LYS A 1 306 ? -0.156 -30.957 3.421 1.00 38.84 306 LYS A C 1
ATOM 2267 O O . LYS A 1 306 ? -0.592 -31.268 4.526 1.00 38.84 306 LYS A O 1
ATOM 2272 N N . GLU A 1 307 ? -0.282 -29.748 2.884 1.00 41.94 307 GLU A N 1
ATOM 2273 C CA . GLU A 1 307 ? -1.273 -28.762 3.315 1.00 41.94 307 GLU A CA 1
ATOM 2274 C C . GLU A 1 307 ? -2.654 -29.388 3.077 1.00 41.94 307 GLU A C 1
ATOM 2276 O O . GLU A 1 307 ? -3.237 -29.289 1.999 1.00 41.94 307 GLU A O 1
ATOM 2281 N N . GLU A 1 308 ? -3.121 -30.184 4.037 1.00 39.81 308 GLU A N 1
ATOM 2282 C CA . GLU A 1 308 ? -4.522 -30.563 4.099 1.00 39.81 308 GLU A CA 1
ATOM 2283 C C . GLU A 1 308 ? -5.310 -29.277 4.348 1.00 39.81 308 GLU A C 1
ATOM 2285 O O . GLU A 1 308 ? -5.008 -28.553 5.296 1.00 39.81 308 GLU A O 1
ATOM 2290 N N . ASP A 1 309 ? -6.300 -29.014 3.486 1.00 44.22 309 ASP A N 1
ATOM 2291 C CA . ASP A 1 309 ? -7.347 -27.991 3.611 1.00 44.22 309 ASP A CA 1
ATOM 2292 C C . ASP A 1 309 ? -8.203 -28.239 4.876 1.00 44.22 309 ASP A C 1
ATOM 2294 O O . ASP A 1 309 ? -9.419 -28.441 4.815 1.00 44.22 309 ASP A O 1
ATOM 2298 N N . GLY A 1 310 ? -7.573 -28.301 6.049 1.00 45.16 310 GLY A N 1
ATOM 2299 C CA . GLY A 1 310 ? -8.257 -28.134 7.312 1.00 45.16 310 GLY A CA 1
ATOM 2300 C C . GLY A 1 310 ? -8.795 -26.717 7.310 1.00 45.16 310 GLY A C 1
ATOM 2301 O O . GLY A 1 310 ? -8.023 -25.777 7.161 1.00 45.16 310 GLY A O 1
ATOM 2302 N N . GLU A 1 311 ? -10.114 -26.567 7.409 1.00 51.03 311 GLU A N 1
ATOM 2303 C CA . GLU A 1 311 ? -10.736 -25.275 7.672 1.00 51.03 311 GLU A CA 1
ATOM 2304 C C . GLU A 1 311 ? -9.998 -24.661 8.864 1.00 51.03 311 GLU A C 1
ATOM 2306 O O . GLU A 1 311 ? -10.133 -25.144 9.990 1.00 51.03 311 GLU A O 1
ATOM 2311 N N . ASP A 1 312 ? -9.145 -23.669 8.598 1.00 53.31 312 ASP A N 1
ATOM 2312 C CA . ASP A 1 312 ? -8.443 -22.901 9.613 1.00 53.31 312 ASP A CA 1
ATOM 2313 C C . ASP A 1 312 ? -9.519 -22.252 10.481 1.00 53.31 312 ASP A C 1
ATOM 2315 O O . ASP A 1 312 ? -10.070 -21.200 10.156 1.00 53.31 312 ASP A O 1
ATOM 2319 N N . VAL A 1 313 ? -9.908 -22.941 11.555 1.00 59.50 313 VAL A N 1
ATOM 2320 C CA . VAL A 1 313 ? -10.847 -22.409 12.533 1.00 59.50 313 VAL A CA 1
ATOM 2321 C C . VAL A 1 313 ? -10.125 -21.230 13.161 1.00 59.50 313 VAL A C 1
ATOM 2323 O O . VAL A 1 313 ? -9.205 -21.440 13.952 1.00 59.50 313 VAL A O 1
ATOM 2326 N N . ASP A 1 314 ? -10.502 -20.013 12.761 1.00 63.78 314 ASP A N 1
ATOM 2327 C CA . ASP A 1 314 ? -9.956 -18.753 13.267 1.00 63.78 314 ASP A CA 1
ATOM 2328 C C . ASP A 1 314 ? -9.983 -18.779 14.801 1.00 63.78 314 ASP A C 1
ATOM 2330 O O . ASP A 1 314 ? -11.018 -18.557 15.433 1.00 63.78 314 ASP A O 1
ATOM 2334 N N . LYS A 1 315 ? -8.842 -19.092 15.422 1.00 76.81 315 LYS A N 1
ATOM 2335 C CA . LYS A 1 315 ? -8.694 -19.110 16.878 1.00 76.81 315 LYS A CA 1
ATOM 2336 C C . LYS A 1 315 ? -8.513 -17.676 17.342 1.00 76.81 315 LYS A C 1
ATOM 2338 O O . LYS A 1 315 ? -7.397 -17.186 17.359 1.00 76.81 315 LYS A O 1
ATOM 2343 N N . HIS A 1 316 ? -9.592 -17.015 17.727 1.00 83.19 316 HIS A N 1
ATOM 2344 C CA . HIS A 1 316 ? -9.562 -15.656 18.260 1.00 83.19 316 HIS A CA 1
ATOM 2345 C C . HIS A 1 316 ? -9.943 -15.638 19.744 1.00 83.19 316 HIS A C 1
ATOM 2347 O O . HIS A 1 316 ? -10.571 -16.560 20.268 1.00 83.19 316 HIS A O 1
ATOM 2353 N N . HIS A 1 317 ? -9.545 -14.574 20.432 1.00 88.12 317 HIS A N 1
ATOM 2354 C CA . HIS A 1 317 ? -10.077 -14.222 21.738 1.00 88.12 317 HIS A CA 1
ATOM 2355 C C . HIS A 1 317 ? -11.358 -13.412 21.534 1.00 88.12 317 HIS A C 1
ATOM 2357 O O . HIS A 1 317 ? -11.364 -12.474 20.748 1.00 88.12 317 HIS A O 1
ATOM 2363 N N . GLU A 1 318 ? -12.433 -13.726 22.255 1.00 92.50 318 GLU A N 1
ATOM 2364 C CA . GLU A 1 318 ? -13.677 -12.936 22.188 1.00 92.50 318 GLU A CA 1
ATOM 2365 C C . GLU A 1 318 ? -13.472 -11.491 22.664 1.00 92.50 318 GLU A C 1
ATOM 2367 O O . GLU A 1 318 ? -14.101 -10.546 22.184 1.00 92.50 318 GLU A O 1
ATOM 2372 N N . GLU A 1 319 ? -12.557 -11.324 23.616 1.00 94.06 319 GLU A N 1
ATOM 2373 C CA . GLU A 1 319 ? -12.278 -10.080 24.309 1.00 94.06 319 GLU A CA 1
ATOM 2374 C C . GLU A 1 319 ? -10.768 -9.917 24.508 1.00 94.06 319 GLU A C 1
ATOM 2376 O O . GLU A 1 319 ? -10.072 -10.860 24.890 1.00 94.06 319 GLU A O 1
ATOM 2381 N N . TRP A 1 320 ? -10.263 -8.705 24.274 1.00 93.50 320 TRP A N 1
ATOM 2382 C CA . TRP A 1 320 ? -8.867 -8.338 24.486 1.00 93.50 320 TRP A CA 1
ATOM 2383 C C . TRP A 1 320 ? -8.753 -7.106 25.396 1.00 93.50 320 TRP A C 1
ATOM 2385 O O . TRP A 1 320 ? -9.308 -6.054 25.061 1.00 93.50 320 TRP A O 1
ATOM 2395 N N . PRO A 1 321 ? -8.045 -7.181 26.538 1.00 93.56 321 PRO A N 1
ATOM 2396 C CA . PRO A 1 321 ? -7.918 -6.046 27.446 1.00 93.56 321 PRO A CA 1
ATOM 2397 C C . PRO A 1 321 ? -7.060 -4.933 26.826 1.00 93.56 321 PRO A C 1
ATOM 2399 O O . PRO A 1 321 ? -5.964 -5.177 26.321 1.00 93.56 321 PRO A O 1
ATOM 2402 N N . LEU A 1 322 ? -7.543 -3.692 26.897 1.00 92.75 322 LEU A N 1
ATOM 2403 C CA . LEU A 1 322 ? -6.798 -2.502 26.485 1.00 92.75 322 LEU A CA 1
ATOM 2404 C C . LEU A 1 322 ? -6.024 -1.951 27.687 1.00 92.75 322 LEU A C 1
ATOM 2406 O O . LEU A 1 322 ? -6.615 -1.630 28.719 1.00 92.75 322 LEU A O 1
ATOM 2410 N N . SER A 1 323 ? -4.699 -1.843 27.559 1.00 89.25 323 SER A N 1
ATOM 2411 C CA . SER A 1 323 ? -3.829 -1.365 28.640 1.00 89.25 323 SER A CA 1
ATOM 2412 C C . SER A 1 323 ? -3.821 0.159 28.685 1.00 89.25 323 SER A C 1
ATOM 2414 O O . SER A 1 323 ? -3.044 0.809 27.991 1.00 89.25 323 SER A O 1
ATOM 2416 N N . LEU A 1 324 ? -4.701 0.739 29.496 1.00 86.94 324 LEU A N 1
ATOM 2417 C CA . LEU A 1 324 ? -4.827 2.186 29.664 1.00 86.94 324 LEU A CA 1
ATOM 2418 C C . LEU A 1 324 ? -4.570 2.558 31.127 1.00 86.94 324 LEU A C 1
ATOM 2420 O O . LEU A 1 324 ? -4.997 1.842 32.035 1.00 86.94 324 LEU A O 1
ATOM 2424 N N . ASP A 1 325 ? -3.904 3.688 31.371 1.00 86.06 325 ASP A N 1
ATOM 2425 C CA . ASP A 1 325 ? -3.557 4.143 32.723 1.00 86.06 325 ASP A CA 1
ATOM 2426 C C . ASP A 1 325 ? -4.813 4.331 33.595 1.00 86.06 325 ASP A C 1
ATOM 2428 O O . ASP A 1 325 ? -5.524 5.333 33.506 1.00 86.06 325 ASP A O 1
ATOM 2432 N N . GLY A 1 326 ? -5.095 3.341 34.448 1.00 80.62 326 GLY A N 1
ATOM 2433 C CA . GLY A 1 326 ? -6.226 3.355 35.380 1.00 80.62 326 GLY A CA 1
ATOM 2434 C C . GLY A 1 326 ? -7.602 3.120 34.748 1.00 80.62 326 GLY A C 1
ATOM 2435 O O . GLY A 1 326 ? -8.608 3.292 35.436 1.00 80.62 326 GLY A O 1
ATOM 2436 N N . VAL A 1 327 ? -7.670 2.718 33.474 1.00 82.81 327 VAL A N 1
ATOM 2437 C CA . VAL A 1 327 ? -8.929 2.446 32.765 1.00 82.81 327 VAL A CA 1
ATOM 2438 C C . VAL A 1 327 ? -8.966 0.993 32.309 1.00 82.81 327 VAL A C 1
ATOM 2440 O O . VAL A 1 327 ? -8.116 0.553 31.543 1.00 82.81 327 VAL A O 1
ATOM 2443 N N . SER A 1 328 ? -9.983 0.253 32.755 1.00 86.12 328 SER A N 1
ATOM 2444 C CA . SER A 1 328 ? -10.276 -1.078 32.225 1.00 86.12 328 SER A CA 1
ATOM 2445 C C . SER A 1 328 ? -11.237 -0.931 31.051 1.00 86.12 328 SER A C 1
ATOM 2447 O O . SER A 1 328 ? -12.385 -0.539 31.238 1.00 86.12 328 SER A O 1
ATOM 2449 N N . ALA A 1 329 ? -10.745 -1.210 29.849 1.00 91.50 329 ALA A N 1
ATOM 2450 C CA . ALA A 1 329 ? -11.553 -1.301 28.643 1.00 91.50 329 ALA A CA 1
ATOM 2451 C C . ALA A 1 329 ? -11.189 -2.571 27.876 1.00 91.50 329 ALA A C 1
ATOM 2453 O O . ALA A 1 329 ? -10.101 -3.126 28.048 1.00 91.50 329 ALA A O 1
ATOM 2454 N N . VAL A 1 330 ? -12.108 -3.031 27.035 1.00 94.94 330 VAL A N 1
ATOM 2455 C CA . VAL A 1 330 ? -11.972 -4.289 26.303 1.00 94.94 330 VAL A CA 1
ATOM 2456 C C . VAL A 1 330 ? -12.287 -4.055 24.832 1.00 94.94 330 VAL A C 1
ATOM 2458 O O . VAL A 1 330 ? -13.299 -3.447 24.489 1.00 94.94 330 VAL A O 1
ATOM 2461 N N . LEU A 1 331 ? -11.418 -4.556 23.961 1.00 96.12 331 LEU A N 1
ATOM 2462 C CA . LEU A 1 331 ? -11.681 -4.701 22.539 1.00 96.12 331 LEU A CA 1
ATOM 2463 C C . LEU A 1 331 ? -12.413 -6.023 22.309 1.00 96.12 331 LEU A C 1
ATOM 2465 O O . LEU A 1 331 ? -11.892 -7.082 22.651 1.00 96.12 331 LEU A O 1
ATOM 2469 N N . LYS A 1 332 ? -13.603 -5.964 21.717 1.00 96.06 332 LYS A N 1
ATOM 2470 C CA . LYS A 1 332 ? -14.390 -7.154 21.383 1.00 96.06 332 LYS A CA 1
ATOM 2471 C C . LYS A 1 332 ? -14.072 -7.639 19.977 1.00 96.06 332 LYS A C 1
ATOM 2473 O O . LYS A 1 332 ? -13.955 -6.825 19.058 1.00 96.06 332 LYS A O 1
ATOM 2478 N N . TRP A 1 333 ? -14.012 -8.953 19.792 1.00 95.38 333 TRP A N 1
ATOM 2479 C CA . TRP A 1 333 ? -13.825 -9.551 18.471 1.00 95.38 333 TRP A CA 1
ATOM 2480 C C . TRP A 1 333 ? -14.949 -9.181 17.504 1.00 95.38 333 TRP A C 1
ATOM 2482 O O . TRP A 1 333 ? -14.675 -8.831 16.360 1.00 95.38 333 TRP A O 1
ATOM 2492 N N . GLU A 1 334 ? -16.194 -9.135 17.984 1.00 96.12 334 GLU A N 1
ATOM 2493 C CA . GLU A 1 334 ? -17.355 -8.700 17.196 1.00 96.12 334 GLU A CA 1
ATOM 2494 C C . GLU A 1 334 ? -17.140 -7.317 16.552 1.00 96.12 334 GLU A C 1
ATOM 2496 O O . GLU A 1 334 ? -17.525 -7.090 15.403 1.00 96.12 334 GLU A O 1
ATOM 2501 N N . ASP A 1 335 ? -16.482 -6.391 17.258 1.00 96.88 335 ASP A N 1
ATOM 2502 C CA . ASP A 1 335 ? -16.201 -5.055 16.735 1.00 96.88 335 ASP A CA 1
ATOM 2503 C C . ASP A 1 335 ? -15.099 -5.067 15.674 1.00 96.88 335 ASP A C 1
ATOM 2505 O O . ASP A 1 335 ? -15.212 -4.360 14.668 1.00 96.88 335 ASP A O 1
ATOM 2509 N N . VAL A 1 336 ? -14.069 -5.897 15.864 1.00 96.44 336 VAL A N 1
ATOM 2510 C CA . VAL A 1 336 ? -13.012 -6.123 14.869 1.00 96.44 336 VAL A CA 1
ATOM 2511 C C . VAL A 1 336 ? -13.608 -6.730 13.606 1.00 96.44 336 VAL A C 1
ATOM 2513 O O . VAL A 1 336 ? -13.462 -6.158 12.525 1.00 96.44 336 VAL A O 1
ATOM 2516 N N . GLN A 1 337 ? -14.348 -7.828 13.750 1.00 95.56 337 GLN A N 1
ATOM 2517 C CA . GLN A 1 337 ? -14.972 -8.535 12.644 1.00 95.56 337 GLN A CA 1
ATOM 2518 C C . GLN A 1 337 ? -15.934 -7.628 11.872 1.00 95.56 337 GLN A C 1
ATOM 2520 O O . GLN A 1 337 ? -15.857 -7.562 10.648 1.00 95.56 337 GLN A O 1
ATOM 2525 N N . ALA A 1 338 ? -16.783 -6.856 12.558 1.00 97.06 338 ALA A N 1
ATOM 2526 C CA . ALA A 1 338 ? -17.713 -5.943 11.897 1.00 97.06 338 ALA A CA 1
ATOM 2527 C C . ALA A 1 338 ? -16.997 -4.882 11.038 1.00 97.06 338 ALA A C 1
ATOM 2529 O O . ALA A 1 338 ? -17.425 -4.601 9.915 1.00 97.06 338 ALA A O 1
ATOM 2530 N N . VAL A 1 339 ? -15.909 -4.291 11.545 1.00 97.81 339 VAL A N 1
ATOM 2531 C CA . VAL A 1 339 ? -15.134 -3.273 10.813 1.00 97.81 339 VAL A CA 1
ATOM 2532 C C . VAL A 1 339 ? -14.397 -3.887 9.625 1.00 97.81 339 VAL A C 1
ATOM 2534 O O . VAL A 1 339 ? -14.384 -3.307 8.535 1.00 97.81 339 VAL A O 1
ATOM 2537 N N . GLU A 1 340 ? -13.804 -5.061 9.815 1.00 97.06 340 GLU A N 1
ATOM 2538 C CA . GLU A 1 340 ? -13.074 -5.770 8.769 1.00 97.06 340 GLU A CA 1
ATOM 2539 C C . GLU A 1 340 ? -13.999 -6.306 7.673 1.00 97.06 340 GLU A C 1
ATOM 2541 O O . GLU A 1 340 ? -13.687 -6.164 6.493 1.00 97.06 340 GLU A O 1
ATOM 2546 N N . ASP A 1 341 ? -15.165 -6.845 8.024 1.00 97.56 341 ASP A N 1
ATOM 2547 C CA . ASP A 1 341 ? -16.163 -7.313 7.062 1.00 97.56 341 ASP A CA 1
ATOM 2548 C C . ASP A 1 341 ? -16.722 -6.150 6.234 1.00 97.56 341 ASP A C 1
ATOM 2550 O O . ASP A 1 341 ? -16.882 -6.257 5.013 1.00 97.56 341 ASP A O 1
ATOM 2554 N N . GLU A 1 342 ? -16.960 -4.993 6.863 1.00 98.00 342 GLU A N 1
ATOM 2555 C CA . GLU A 1 342 ? -17.342 -3.781 6.140 1.00 98.00 342 GLU A CA 1
ATOM 2556 C C . GLU A 1 342 ? -16.232 -3.323 5.180 1.00 98.00 342 GLU A C 1
ATOM 2558 O O . GLU A 1 342 ? -16.522 -2.941 4.040 1.00 98.00 342 GLU A O 1
ATOM 2563 N N . TYR A 1 343 ? -14.971 -3.365 5.624 1.00 98.06 343 TYR A N 1
ATOM 2564 C CA . TYR A 1 343 ? -13.809 -3.044 4.797 1.00 98.06 343 TYR A CA 1
ATOM 2565 C C . TYR A 1 343 ? -13.716 -3.972 3.581 1.00 98.06 343 TYR A C 1
ATOM 2567 O O . TYR A 1 343 ? -13.675 -3.487 2.447 1.00 98.06 343 TYR A O 1
ATOM 2575 N N . VAL A 1 344 ? -13.754 -5.288 3.808 1.00 98.31 344 VAL A N 1
ATOM 2576 C CA . VAL A 1 344 ? -13.669 -6.328 2.774 1.00 98.31 344 VAL A CA 1
ATOM 2577 C C . VAL A 1 344 ? -14.774 -6.142 1.741 1.00 98.31 344 VAL A C 1
ATOM 2579 O O . VAL A 1 344 ? -14.490 -6.090 0.544 1.00 98.31 344 VAL A O 1
ATOM 2582 N N . ARG A 1 345 ? -16.022 -5.947 2.188 1.00 98.38 345 ARG A N 1
ATOM 2583 C CA . ARG A 1 345 ? -17.164 -5.726 1.294 1.00 98.38 345 ARG A CA 1
ATOM 2584 C C . ARG A 1 345 ? -16.976 -4.483 0.422 1.00 98.38 345 ARG A C 1
ATOM 2586 O O . ARG A 1 345 ? -17.147 -4.557 -0.793 1.00 98.38 345 ARG A O 1
ATOM 2593 N N . LYS A 1 346 ? -16.618 -3.342 1.022 1.00 98.06 346 LYS A N 1
ATOM 2594 C CA . LYS A 1 346 ? -16.436 -2.078 0.286 1.00 98.06 346 LYS A CA 1
ATOM 2595 C C . LYS A 1 346 ? -15.269 -2.160 -0.701 1.00 98.06 346 LYS A C 1
ATOM 2597 O O . LYS A 1 346 ? -15.394 -1.696 -1.833 1.00 98.06 346 LYS A O 1
ATOM 2602 N N . LEU A 1 347 ? -14.157 -2.779 -0.304 1.00 98.31 347 LEU A N 1
ATOM 2603 C CA . LEU A 1 347 ? -13.008 -2.959 -1.187 1.00 98.31 347 LEU A CA 1
ATOM 2604 C C . LEU A 1 347 ? -13.349 -3.898 -2.350 1.00 98.31 347 LEU A C 1
ATOM 2606 O O . LEU A 1 347 ? -13.009 -3.592 -3.492 1.00 98.31 347 LEU A O 1
ATOM 2610 N N . ALA A 1 348 ? -14.063 -4.995 -2.088 1.00 98.38 348 ALA A N 1
ATOM 2611 C CA . ALA A 1 348 ? -14.516 -5.915 -3.126 1.00 98.38 348 ALA A CA 1
ATOM 2612 C C . ALA A 1 348 ? -15.406 -5.206 -4.161 1.00 98.38 348 ALA A C 1
ATOM 2614 O O . ALA A 1 348 ? -15.193 -5.343 -5.368 1.00 98.38 348 ALA A O 1
ATOM 2615 N N . GLU A 1 349 ? -16.354 -4.382 -3.700 1.00 97.69 349 GLU A N 1
ATOM 2616 C CA . GLU A 1 349 ? -17.188 -3.534 -4.560 1.00 97.69 349 GLU A CA 1
ATOM 2617 C C . GLU A 1 349 ? -16.338 -2.561 -5.394 1.00 97.69 349 GLU A C 1
ATOM 2619 O O . GLU A 1 349 ? -16.553 -2.432 -6.601 1.00 97.69 349 GLU A O 1
ATOM 2624 N N . ALA A 1 350 ? -15.337 -1.912 -4.790 1.00 97.50 350 ALA A N 1
ATOM 2625 C CA . ALA A 1 350 ? -14.448 -0.984 -5.488 1.00 97.50 350 ALA A CA 1
ATOM 2626 C C . ALA A 1 350 ? -13.603 -1.677 -6.571 1.00 97.50 350 ALA A C 1
ATOM 2628 O O . ALA A 1 350 ? -13.530 -1.182 -7.698 1.00 97.50 350 ALA A O 1
ATOM 2629 N N . VAL A 1 351 ? -13.016 -2.840 -6.264 1.00 97.69 351 VAL A N 1
ATOM 2630 C CA . VAL A 1 351 ? -12.264 -3.664 -7.226 1.00 97.69 351 VAL A CA 1
ATOM 2631 C C . VAL A 1 351 ? -13.172 -4.087 -8.379 1.00 97.69 351 VAL A C 1
ATOM 2633 O O . VAL A 1 351 ? -12.819 -3.902 -9.545 1.00 97.69 351 VAL A O 1
ATOM 2636 N N . HIS A 1 352 ? -14.366 -4.596 -8.072 1.00 97.00 352 HIS A N 1
ATOM 2637 C CA . HIS A 1 352 ? -15.334 -5.013 -9.080 1.00 97.00 352 HIS A CA 1
ATOM 2638 C C . HIS A 1 352 ? -15.719 -3.850 -10.008 1.00 97.00 352 HIS A C 1
ATOM 2640 O O . HIS A 1 352 ? -15.607 -3.959 -11.232 1.00 97.00 352 HIS A O 1
ATOM 2646 N N . MET A 1 353 ? -16.106 -2.705 -9.439 1.00 95.94 353 MET A N 1
ATOM 2647 C CA . MET A 1 353 ? -16.506 -1.519 -10.200 1.00 95.94 353 MET A CA 1
ATOM 2648 C C . MET A 1 353 ? -15.369 -0.950 -11.048 1.00 95.94 353 MET A C 1
ATOM 2650 O O . MET A 1 353 ? -15.603 -0.529 -12.186 1.00 95.94 353 MET A O 1
ATOM 2654 N N . PHE A 1 354 ? -14.137 -0.968 -10.538 1.00 95.25 354 PHE A N 1
ATOM 2655 C CA . PHE A 1 354 ? -12.958 -0.572 -11.300 1.00 95.25 354 PHE A CA 1
ATOM 2656 C C . PHE A 1 354 ? -12.773 -1.452 -12.541 1.00 95.25 354 PHE A C 1
ATOM 2658 O O . PHE A 1 354 ? -12.622 -0.932 -13.647 1.00 95.25 354 PHE A O 1
ATOM 2665 N N . LEU A 1 355 ? -12.866 -2.775 -12.395 1.00 94.69 355 LEU A N 1
ATOM 2666 C CA . LEU A 1 355 ? -12.703 -3.706 -13.513 1.00 94.69 355 LEU A CA 1
ATOM 2667 C C . LEU A 1 355 ? -13.859 -3.641 -14.518 1.00 94.69 355 LEU A C 1
ATOM 2669 O O . LEU A 1 355 ? -13.613 -3.711 -15.721 1.00 94.69 355 LEU A O 1
ATOM 2673 N N . VAL A 1 356 ? -15.104 -3.462 -14.066 1.00 93.75 356 VAL A N 1
ATOM 2674 C CA . VAL A 1 356 ? -16.252 -3.209 -14.961 1.00 93.75 356 VAL A CA 1
ATOM 2675 C C . VAL A 1 356 ? -16.021 -1.930 -15.765 1.00 93.75 356 VAL A C 1
ATOM 2677 O O . VAL A 1 356 ? -16.235 -1.899 -16.977 1.00 93.75 356 VAL A O 1
ATOM 2680 N N . THR A 1 357 ? -15.532 -0.877 -15.109 1.00 91.75 357 THR A N 1
ATOM 2681 C CA . THR A 1 357 ? -15.230 0.404 -15.758 1.00 91.75 357 THR A CA 1
ATOM 2682 C C . THR A 1 357 ? -14.118 0.252 -16.795 1.00 91.75 357 THR A C 1
ATOM 2684 O O . THR A 1 357 ? -14.269 0.719 -17.924 1.00 91.75 357 THR A O 1
ATOM 2687 N N . LEU A 1 358 ? -13.034 -0.455 -16.459 1.00 89.56 358 LEU A N 1
ATOM 2688 C CA . LEU A 1 358 ? -11.945 -0.738 -17.398 1.00 89.56 358 LEU A CA 1
ATOM 2689 C C . LEU A 1 358 ? -12.424 -1.515 -18.625 1.00 89.56 358 LEU A C 1
ATOM 2691 O O . LEU A 1 358 ? -12.020 -1.192 -19.744 1.00 89.56 358 LEU A O 1
ATOM 2695 N N . ARG A 1 359 ? -13.305 -2.501 -18.433 1.00 90.12 359 ARG A N 1
ATOM 2696 C CA . ARG A 1 359 ? -13.890 -3.265 -19.535 1.00 90.12 359 ARG A CA 1
ATOM 2697 C C . ARG A 1 359 ? -14.746 -2.380 -20.434 1.00 90.12 359 ARG A C 1
ATOM 2699 O O . ARG A 1 359 ? -14.494 -2.320 -21.633 1.00 90.12 359 ARG A O 1
ATOM 2706 N N . ARG A 1 360 ? -15.684 -1.620 -19.858 1.00 89.31 360 ARG A N 1
ATOM 2707 C CA . ARG A 1 360 ? -16.558 -0.678 -20.590 1.00 89.31 360 ARG A CA 1
ATOM 2708 C C . ARG A 1 360 ? -15.770 0.324 -21.425 1.00 89.31 360 ARG A C 1
ATOM 2710 O O . ARG A 1 360 ? -16.147 0.621 -22.551 1.00 89.31 360 ARG A O 1
ATOM 2717 N N . MET A 1 361 ? -14.645 0.805 -20.899 1.00 85.25 361 MET A N 1
ATOM 2718 C CA . MET A 1 361 ? -13.757 1.706 -21.636 1.00 85.25 361 MET A CA 1
ATOM 2719 C C . MET A 1 361 ? -13.083 1.036 -22.846 1.00 85.25 361 MET A C 1
ATOM 2721 O O . MET A 1 361 ? -12.763 1.721 -23.812 1.00 85.25 361 MET A O 1
ATOM 2725 N N . ARG A 1 362 ? -12.849 -0.282 -22.815 1.00 83.69 362 ARG A N 1
ATOM 2726 C CA . ARG A 1 362 ? -12.209 -1.036 -23.912 1.00 83.69 362 ARG A CA 1
ATOM 2727 C C . ARG A 1 362 ? -13.205 -1.518 -24.957 1.00 83.69 362 ARG A C 1
ATOM 2729 O O . ARG A 1 362 ? -12.882 -1.569 -26.140 1.00 83.69 362 ARG A O 1
ATOM 2736 N N . THR A 1 363 ? -14.399 -1.894 -24.523 1.00 84.62 363 THR A N 1
ATOM 2737 C CA . THR A 1 363 ? -15.465 -2.412 -25.376 1.00 84.62 363 THR A CA 1
ATOM 2738 C C . THR A 1 363 ? -16.580 -1.380 -25.433 1.00 84.62 363 THR A C 1
ATOM 2740 O O . THR A 1 363 ? -17.478 -1.391 -24.595 1.00 84.62 363 THR A O 1
ATOM 2743 N N . SER A 1 364 ? -16.531 -0.500 -26.434 1.00 73.44 364 SER A N 1
ATOM 2744 C CA . SER A 1 364 ? -17.433 0.654 -26.596 1.00 73.44 364 SER A CA 1
ATOM 2745 C C . SER A 1 364 ? -18.936 0.330 -26.593 1.00 73.44 364 SER A C 1
ATOM 2747 O O . SER A 1 364 ? -19.742 1.236 -26.413 1.00 73.44 364 SER A O 1
ATOM 2749 N N . ASN A 1 365 ? -19.318 -0.941 -26.750 1.00 77.38 365 ASN A N 1
ATOM 2750 C CA . ASN A 1 365 ? -20.710 -1.401 -26.782 1.00 77.38 365 ASN A CA 1
ATOM 2751 C C . ASN A 1 365 ? -21.073 -2.384 -25.655 1.00 77.38 365 ASN A C 1
ATOM 2753 O O . ASN A 1 365 ? -22.181 -2.919 -25.653 1.00 77.38 365 ASN A O 1
ATOM 2757 N N . ASP A 1 366 ? -20.162 -2.676 -24.722 1.00 78.00 366 ASP A N 1
ATOM 2758 C CA . ASP A 1 366 ? -20.449 -3.632 -23.651 1.00 78.00 366 ASP A CA 1
ATOM 2759 C C . ASP A 1 366 ? -21.149 -2.925 -22.482 1.00 78.00 366 ASP A C 1
ATOM 2761 O O . ASP A 1 366 ? -20.515 -2.323 -21.618 1.00 78.00 366 ASP A O 1
ATOM 2765 N N . LEU A 1 367 ? -22.482 -2.987 -22.465 1.00 81.50 367 LEU A N 1
ATOM 2766 C CA . LEU A 1 367 ? -23.300 -2.504 -21.347 1.00 81.50 367 LEU A CA 1
ATOM 2767 C C . LEU A 1 367 ? -23.356 -3.501 -20.183 1.00 81.50 367 LEU A C 1
ATOM 2769 O O . LEU A 1 367 ? -24.025 -3.236 -19.182 1.00 81.50 367 LEU A O 1
ATOM 2773 N N . THR A 1 368 ? -22.679 -4.649 -20.284 1.00 85.31 368 THR A N 1
ATOM 2774 C CA . THR A 1 368 ? -22.715 -5.632 -19.205 1.00 85.31 368 THR A CA 1
ATOM 2775 C C . THR A 1 368 ? -22.044 -5.093 -17.939 1.00 85.31 368 THR A C 1
ATOM 2777 O O . THR A 1 368 ? -21.259 -4.136 -17.941 1.00 85.31 368 THR A O 1
ATOM 2780 N N . HIS A 1 369 ? -22.409 -5.700 -16.814 1.00 89.19 369 HIS A N 1
ATOM 2781 C CA . HIS A 1 369 ? -21.765 -5.495 -15.517 1.00 89.19 369 HIS A CA 1
ATOM 2782 C C . HIS A 1 369 ? -20.693 -6.564 -15.261 1.00 89.19 369 HIS A C 1
ATOM 2784 O O . HIS A 1 369 ? -20.357 -6.851 -14.118 1.00 89.19 369 HIS A O 1
ATOM 2790 N N . HIS A 1 370 ? -20.171 -7.197 -16.316 1.00 91.69 370 HIS A N 1
ATOM 2791 C CA . HIS A 1 370 ? -19.114 -8.184 -16.154 1.00 91.69 370 HIS A CA 1
ATOM 2792 C C . HIS A 1 370 ? -17.774 -7.472 -15.940 1.00 91.69 370 HIS A C 1
ATOM 2794 O O . HIS A 1 370 ? -17.433 -6.588 -16.728 1.00 91.69 370 HIS A O 1
ATOM 2800 N N . PRO A 1 371 ? -16.994 -7.834 -14.910 1.00 93.62 371 PRO A N 1
ATOM 2801 C CA . PRO A 1 371 ? -15.676 -7.252 -14.717 1.00 93.62 371 PRO A CA 1
ATOM 2802 C C . PRO A 1 371 ? -14.724 -7.667 -15.850 1.00 93.62 371 PRO A C 1
ATOM 2804 O O . PRO A 1 371 ? -14.943 -8.650 -16.573 1.00 93.62 371 PRO A O 1
ATOM 2807 N N . GLU A 1 372 ? -13.658 -6.890 -16.024 1.00 92.38 372 GLU A N 1
ATOM 2808 C CA . GLU A 1 372 ? -12.511 -7.276 -16.843 1.00 92.38 372 GLU A CA 1
ATOM 2809 C C . GLU A 1 372 ? -11.920 -8.601 -16.332 1.00 92.38 372 GLU A C 1
ATOM 2811 O O . GLU A 1 372 ? -11.742 -8.791 -15.130 1.00 92.38 372 GLU A O 1
ATOM 2816 N N . THR A 1 373 ? -11.593 -9.524 -17.241 1.00 93.50 373 THR A N 1
ATOM 2817 C CA . THR A 1 373 ? -10.951 -10.792 -16.865 1.00 93.50 373 THR A CA 1
ATOM 2818 C C . THR A 1 373 ? -9.542 -10.537 -16.333 1.00 93.50 373 THR A C 1
ATOM 2820 O O . THR A 1 373 ? -8.692 -10.030 -17.067 1.00 93.50 373 THR A O 1
ATOM 2823 N N . ILE A 1 374 ? -9.282 -10.938 -15.091 1.00 94.75 374 ILE A N 1
ATOM 2824 C CA . ILE A 1 374 ? -7.965 -10.903 -14.449 1.00 94.75 374 ILE A CA 1
ATOM 2825 C C . ILE A 1 374 ? -7.475 -12.338 -14.262 1.00 94.75 374 ILE A C 1
ATOM 2827 O O . ILE A 1 374 ? -8.242 -13.204 -13.855 1.00 94.75 374 ILE A O 1
ATOM 2831 N N . HIS A 1 375 ? -6.209 -12.586 -14.594 1.00 93.69 375 HIS A N 1
ATOM 2832 C CA . HIS A 1 375 ? -5.599 -13.913 -14.487 1.00 93.69 375 HIS A CA 1
ATOM 2833 C C . HIS A 1 375 ? -4.803 -14.053 -13.189 1.00 93.69 375 HIS A C 1
ATOM 2835 O O . HIS A 1 375 ? -4.827 -15.107 -12.562 1.00 93.69 375 HIS A O 1
ATOM 2841 N N . ILE A 1 376 ? -4.105 -12.983 -12.796 1.00 94.44 376 ILE A N 1
ATOM 2842 C CA . ILE A 1 376 ? -3.263 -12.944 -11.601 1.00 94.44 376 ILE A CA 1
ATOM 2843 C C . ILE A 1 376 ? -3.553 -11.655 -10.839 1.00 94.44 376 ILE A C 1
ATOM 2845 O O . ILE A 1 376 ? -3.637 -10.582 -11.439 1.00 94.44 376 ILE A O 1
ATOM 2849 N N . VAL A 1 377 ? -3.671 -11.748 -9.521 1.00 96.56 377 VAL A N 1
ATOM 2850 C CA . VAL A 1 377 ? -3.702 -10.595 -8.625 1.00 96.56 377 VAL A CA 1
ATOM 2851 C C . VAL A 1 377 ? -2.428 -10.596 -7.799 1.00 96.56 377 VAL A C 1
ATOM 2853 O O . VAL A 1 377 ? -2.156 -11.554 -7.085 1.00 96.56 377 VAL A O 1
ATOM 2856 N N . ALA A 1 378 ? -1.640 -9.536 -7.901 1.00 95.81 378 ALA A N 1
ATOM 2857 C CA . ALA A 1 378 ? -0.478 -9.321 -7.058 1.00 95.81 378 ALA A CA 1
ATOM 2858 C C . ALA A 1 378 ? -0.852 -8.357 -5.931 1.00 95.81 378 ALA A C 1
ATOM 2860 O O . ALA A 1 378 ? -1.274 -7.234 -6.200 1.00 95.81 378 ALA A O 1
ATOM 2861 N N . ILE A 1 379 ? -0.704 -8.782 -4.685 1.00 96.81 379 ILE A N 1
ATOM 2862 C CA . ILE A 1 379 ? -0.984 -7.961 -3.511 1.00 96.81 379 ILE A CA 1
ATOM 2863 C C . ILE A 1 379 ? 0.351 -7.588 -2.879 1.00 96.81 379 ILE A C 1
ATOM 2865 O O . ILE A 1 379 ? 1.034 -8.441 -2.317 1.00 96.81 379 ILE A O 1
ATOM 2869 N N . GLN A 1 380 ? 0.710 -6.312 -2.977 1.00 95.06 380 GLN A N 1
ATOM 2870 C CA . GLN A 1 380 ? 1.804 -5.733 -2.217 1.00 95.06 380 GLN A CA 1
ATOM 2871 C C . GLN A 1 380 ? 1.225 -4.992 -1.020 1.00 95.06 380 GLN A C 1
ATOM 2873 O O . GLN A 1 380 ? 0.511 -4.001 -1.178 1.00 95.06 380 GLN A O 1
ATOM 2878 N N . THR A 1 381 ? 1.583 -5.440 0.175 1.00 92.44 381 THR A N 1
ATOM 2879 C CA . THR A 1 381 ? 1.297 -4.697 1.394 1.00 92.44 381 THR A CA 1
ATOM 2880 C C . THR A 1 381 ? 2.534 -4.624 2.274 1.00 92.44 381 THR A C 1
ATOM 2882 O O . THR A 1 381 ? 3.321 -5.568 2.326 1.00 92.44 381 THR A O 1
ATOM 2885 N N . ASP A 1 382 ? 2.739 -3.471 2.906 1.00 83.25 382 ASP A N 1
ATOM 2886 C CA . ASP A 1 382 ? 3.732 -3.284 3.967 1.00 83.25 382 ASP A CA 1
ATOM 2887 C C . ASP A 1 382 ? 3.104 -3.416 5.369 1.00 83.25 382 ASP A C 1
ATOM 2889 O O . ASP A 1 382 ? 3.752 -3.112 6.369 1.00 83.25 382 ASP A O 1
ATOM 2893 N N . HIS A 1 383 ? 1.856 -3.899 5.438 1.00 82.81 383 HIS A N 1
ATOM 2894 C CA . HIS A 1 383 ? 1.065 -4.015 6.657 1.00 82.81 383 HIS A CA 1
ATOM 2895 C C . HIS A 1 383 ? 0.480 -5.427 6.841 1.00 82.81 383 HIS A C 1
ATOM 2897 O O . HIS A 1 383 ? 0.534 -6.284 5.960 1.00 82.81 383 HIS A O 1
ATOM 2903 N N . THR A 1 384 ? -0.121 -5.660 8.004 1.00 86.50 384 THR A N 1
ATOM 2904 C CA . THR A 1 384 ? -0.696 -6.943 8.448 1.00 86.50 384 THR A CA 1
ATOM 2905 C C . THR A 1 384 ? -2.091 -7.236 7.874 1.00 86.50 384 THR A C 1
ATOM 2907 O O . THR A 1 384 ? -2.760 -8.178 8.286 1.00 86.50 384 THR A O 1
ATOM 2910 N N . ASP A 1 385 ? -2.565 -6.437 6.913 1.00 92.38 385 ASP A N 1
ATOM 2911 C CA . ASP A 1 385 ? -3.939 -6.500 6.388 1.00 92.38 385 ASP A CA 1
ATOM 2912 C C . ASP A 1 385 ? -4.081 -7.337 5.108 1.00 92.38 385 ASP A C 1
ATOM 2914 O O . ASP A 1 385 ? -5.146 -7.368 4.483 1.00 92.38 385 ASP A O 1
ATOM 2918 N N . GLY A 1 386 ? -3.017 -8.030 4.698 1.00 93.25 386 GLY A N 1
ATOM 2919 C CA . GLY A 1 386 ? -2.977 -8.764 3.435 1.00 93.25 386 GLY A CA 1
ATOM 2920 C C . GLY A 1 386 ? -4.077 -9.824 3.293 1.00 93.25 386 GLY A C 1
ATOM 2921 O O . GLY A 1 386 ? -4.653 -9.971 2.212 1.00 93.25 386 GLY A O 1
ATOM 2922 N N . HIS A 1 387 ? -4.477 -10.486 4.380 1.00 93.19 387 HIS A N 1
ATOM 2923 C CA . HIS A 1 387 ? -5.599 -11.433 4.385 1.00 93.19 387 HIS A CA 1
ATOM 2924 C C . HIS A 1 387 ? -6.955 -10.749 4.118 1.00 93.19 387 HIS A C 1
ATOM 2926 O O . HIS A 1 387 ? -7.816 -11.354 3.477 1.00 93.19 387 HIS A O 1
ATOM 2932 N N . LEU A 1 388 ? -7.161 -9.486 4.525 1.00 95.88 388 LEU A N 1
ATOM 2933 C CA . LEU A 1 388 ? -8.375 -8.728 4.177 1.00 95.88 388 LEU A CA 1
ATOM 2934 C C . LEU A 1 388 ? -8.411 -8.426 2.682 1.00 95.88 388 LEU A C 1
ATOM 2936 O O . LEU A 1 388 ? -9.458 -8.561 2.048 1.00 95.88 388 LEU A O 1
ATOM 2940 N N . LEU A 1 389 ? -7.263 -8.062 2.105 1.00 97.19 389 LEU A N 1
ATOM 2941 C CA . LEU A 1 389 ? -7.139 -7.841 0.666 1.00 97.19 389 LEU A CA 1
ATOM 2942 C C . LEU A 1 389 ? -7.437 -9.130 -0.110 1.00 97.19 389 LEU A C 1
ATOM 2944 O O . LEU A 1 389 ? -8.194 -9.095 -1.079 1.00 97.19 389 LEU A O 1
ATOM 2948 N N . ILE A 1 390 ? -6.918 -10.275 0.344 1.00 96.69 390 ILE A N 1
ATOM 2949 C CA . ILE A 1 390 ? -7.203 -11.594 -0.244 1.00 96.69 390 ILE A CA 1
ATOM 2950 C C . ILE A 1 390 ? -8.706 -11.896 -0.199 1.00 96.69 390 ILE A C 1
ATOM 2952 O O . ILE A 1 390 ? -9.285 -12.263 -1.226 1.00 96.69 390 ILE A O 1
ATOM 2956 N N . ARG A 1 391 ? -9.361 -11.707 0.958 1.00 97.12 391 ARG A N 1
ATOM 2957 C CA . ARG A 1 391 ? -10.816 -11.896 1.108 1.00 97.12 391 ARG A CA 1
ATOM 2958 C C . ARG A 1 391 ? -11.597 -10.993 0.151 1.00 97.12 391 ARG A C 1
ATOM 2960 O O . ARG A 1 391 ? -12.480 -11.479 -0.554 1.00 97.12 391 ARG A O 1
ATOM 2967 N N . ALA A 1 392 ? -11.233 -9.713 0.062 1.00 98.25 392 ALA A N 1
ATOM 2968 C CA . ALA A 1 392 ? -11.889 -8.751 -0.824 1.00 98.25 392 ALA A CA 1
ATOM 2969 C C . ALA A 1 392 ? -11.716 -9.113 -2.307 1.00 98.25 392 ALA A C 1
ATOM 2971 O O . ALA A 1 392 ? -12.667 -9.044 -3.086 1.00 98.25 392 ALA A O 1
ATOM 2972 N N . VAL A 1 393 ? -10.520 -9.555 -2.702 1.00 97.94 393 VAL A N 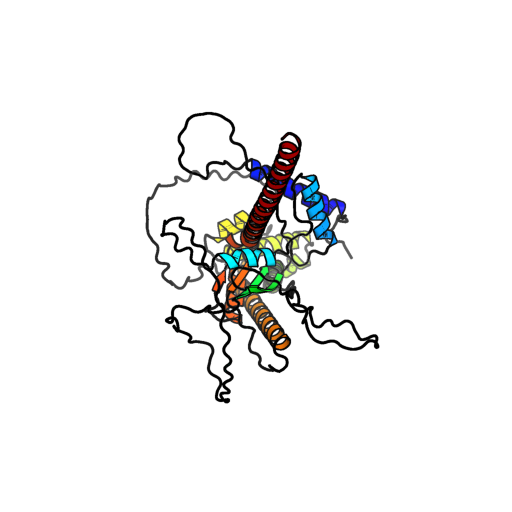1
ATOM 2973 C CA . VAL A 1 393 ? -10.222 -10.009 -4.067 1.00 97.94 393 VAL A CA 1
ATOM 2974 C C . VAL A 1 393 ? -11.021 -11.256 -4.425 1.00 97.94 393 VAL A C 1
ATOM 2976 O O . VAL A 1 393 ? -11.643 -11.288 -5.487 1.00 97.94 393 VAL A O 1
ATOM 2979 N N . ARG A 1 394 ? -11.053 -12.262 -3.544 1.00 97.38 394 ARG A N 1
ATOM 2980 C CA . ARG A 1 394 ? -11.837 -13.487 -3.757 1.00 97.38 394 ARG A CA 1
ATOM 2981 C C . ARG A 1 394 ? -13.332 -13.189 -3.845 1.00 97.38 394 ARG A C 1
ATOM 2983 O O . ARG A 1 394 ? -14.011 -13.746 -4.702 1.00 97.38 394 ARG A O 1
ATOM 2990 N N . GLN A 1 395 ? -13.836 -12.265 -3.027 1.00 97.88 395 GLN A N 1
ATOM 2991 C CA . GLN A 1 395 ? -15.221 -11.805 -3.112 1.00 97.88 395 GLN A CA 1
ATOM 2992 C C . GLN A 1 395 ? -15.512 -11.071 -4.434 1.00 97.88 395 GLN A C 1
ATOM 2994 O O . GLN A 1 395 ? -16.593 -11.235 -4.995 1.00 97.88 395 GLN A O 1
ATOM 2999 N N . ALA A 1 396 ? -14.565 -10.282 -4.953 1.00 97.38 396 ALA A N 1
ATOM 3000 C CA . ALA A 1 396 ? -14.750 -9.506 -6.181 1.00 97.38 396 ALA A CA 1
ATOM 3001 C C . ALA A 1 396 ? -14.604 -10.329 -7.475 1.00 97.38 396 ALA A C 1
ATOM 3003 O O . ALA A 1 396 ? -15.310 -10.058 -8.451 1.00 97.38 396 ALA A O 1
ATOM 3004 N N . LEU A 1 397 ? -13.664 -11.283 -7.509 1.00 96.69 397 LEU A N 1
ATOM 3005 C CA . LEU A 1 397 ? -13.227 -11.988 -8.726 1.00 96.69 397 LEU A CA 1
ATOM 3006 C C . LEU A 1 397 ? -13.538 -13.489 -8.730 1.00 96.69 397 LEU A C 1
ATOM 3008 O O . LEU A 1 397 ? -13.413 -14.126 -9.775 1.00 96.69 397 LEU A O 1
ATOM 3012 N N . GLY A 1 398 ? -13.956 -14.042 -7.593 1.00 96.19 398 GLY A N 1
ATOM 3013 C CA . GLY A 1 398 ? -14.170 -15.472 -7.396 1.00 96.19 398 GLY A CA 1
ATOM 3014 C C . GLY A 1 398 ? -12.974 -16.179 -6.738 1.00 96.19 398 GLY A C 1
ATOM 3015 O O . GLY A 1 398 ? -11.872 -15.628 -6.678 1.00 96.19 398 GLY A O 1
ATOM 3016 N N . PRO A 1 399 ? -13.184 -17.409 -6.235 1.00 94.69 399 PRO A N 1
ATOM 3017 C CA . PRO A 1 399 ? -12.176 -18.159 -5.481 1.00 94.69 399 PRO A CA 1
ATOM 3018 C C . PRO A 1 399 ? -11.005 -18.652 -6.344 1.00 94.69 399 PRO A C 1
ATOM 3020 O O . PRO A 1 399 ? -9.912 -18.847 -5.824 1.00 94.69 399 PRO A O 1
ATOM 3023 N N . ASP A 1 400 ? -11.217 -18.807 -7.654 1.00 95.06 400 ASP A N 1
ATOM 3024 C CA . ASP A 1 400 ? -10.255 -19.426 -8.575 1.00 95.06 400 ASP A CA 1
ATOM 3025 C C . ASP A 1 400 ? -9.164 -18.462 -9.081 1.00 95.06 400 ASP A C 1
ATOM 3027 O O . ASP A 1 400 ? -8.292 -18.857 -9.860 1.00 95.06 400 ASP A O 1
ATOM 3031 N N . VAL A 1 401 ? -9.210 -17.178 -8.704 1.00 95.06 401 VAL A N 1
ATOM 3032 C CA . VAL A 1 401 ? -8.207 -16.206 -9.155 1.00 95.06 401 VAL A CA 1
ATOM 3033 C C . VAL A 1 401 ? -6.854 -16.497 -8.504 1.00 95.06 401 VAL A C 1
ATOM 3035 O O . VAL A 1 401 ? -6.749 -16.635 -7.286 1.00 95.06 401 VAL A O 1
ATOM 3038 N N . LYS A 1 402 ? -5.786 -16.561 -9.309 1.00 95.25 402 LYS A N 1
ATOM 3039 C CA . LYS A 1 402 ? -4.428 -16.737 -8.783 1.00 95.25 402 LYS A CA 1
ATOM 3040 C C . LYS A 1 402 ? -4.008 -15.469 -8.045 1.00 95.25 402 LYS A C 1
ATOM 3042 O O . LYS A 1 402 ? -3.934 -14.405 -8.657 1.00 95.25 402 LYS A O 1
ATOM 3047 N N . ILE A 1 403 ? -3.691 -15.587 -6.760 1.00 94.81 403 ILE A N 1
ATOM 3048 C CA . ILE A 1 403 ? -3.195 -14.479 -5.937 1.00 94.81 403 ILE A CA 1
ATOM 3049 C C . ILE A 1 403 ? -1.718 -14.717 -5.615 1.00 94.81 403 ILE A C 1
ATOM 3051 O O . ILE A 1 403 ? -1.323 -15.834 -5.292 1.00 94.81 403 ILE A O 1
ATOM 3055 N N . VAL A 1 404 ? -0.902 -13.672 -5.728 1.00 94.19 404 VAL A N 1
ATOM 3056 C CA . VAL A 1 404 ? 0.516 -13.659 -5.351 1.00 94.19 404 VAL A CA 1
ATOM 3057 C C . VAL A 1 404 ? 0.737 -12.521 -4.360 1.00 94.19 404 VAL A C 1
ATOM 3059 O O . VAL A 1 404 ? 0.383 -11.381 -4.646 1.00 94.19 404 VAL A O 1
ATOM 3062 N N . GLY A 1 405 ? 1.331 -12.815 -3.207 1.00 92.50 405 GLY A N 1
ATOM 3063 C CA . GLY A 1 405 ? 1.509 -11.845 -2.125 1.00 92.50 405 GLY A CA 1
ATOM 3064 C C . GLY A 1 405 ? 0.329 -11.801 -1.150 1.00 92.50 405 GLY A C 1
ATOM 3065 O O . GLY A 1 405 ? -0.411 -12.773 -1.033 1.00 92.50 405 GLY A O 1
ATOM 3066 N N . GLY A 1 406 ? 0.176 -10.691 -0.421 1.00 89.62 406 GLY A N 1
ATOM 3067 C CA . GLY A 1 406 ? -0.810 -10.571 0.664 1.00 89.62 406 GLY A CA 1
ATOM 3068 C C . GLY A 1 406 ? -0.385 -11.240 1.977 1.00 89.62 406 GLY A C 1
ATOM 3069 O O . GLY A 1 406 ? -1.206 -11.419 2.869 1.00 89.62 406 GLY A O 1
ATOM 3070 N N . THR A 1 407 ? 0.893 -11.597 2.098 1.00 87.25 407 THR A N 1
ATOM 3071 C CA . THR A 1 407 ? 1.543 -12.066 3.333 1.00 87.25 407 THR A CA 1
ATOM 3072 C C . THR A 1 407 ? 2.644 -11.084 3.737 1.00 87.25 407 THR A C 1
ATOM 3074 O O . THR A 1 407 ? 3.011 -10.222 2.938 1.00 87.25 407 THR A O 1
ATOM 3077 N N . LEU A 1 408 ? 3.248 -11.225 4.919 1.00 77.19 408 LEU A N 1
ATOM 3078 C CA . LEU A 1 408 ? 4.419 -10.418 5.303 1.00 77.19 408 LEU A CA 1
ATOM 3079 C C . LEU A 1 408 ? 5.546 -10.431 4.257 1.00 77.19 408 LEU A C 1
ATOM 3081 O O . LEU A 1 408 ? 6.175 -9.407 4.003 1.00 77.19 408 LEU A O 1
ATOM 3085 N N . GLY A 1 409 ? 5.774 -11.576 3.604 1.00 80.31 409 GLY A N 1
ATOM 3086 C CA . GLY A 1 409 ? 6.777 -11.700 2.543 1.00 80.31 409 GLY A CA 1
ATOM 3087 C C . GLY A 1 409 ? 6.482 -10.828 1.321 1.00 80.31 409 GLY A C 1
ATOM 3088 O O . GLY A 1 409 ? 7.368 -10.565 0.520 1.00 80.31 409 GLY A O 1
ATOM 3089 N N . SER A 1 410 ? 5.255 -10.320 1.173 1.00 83.88 410 SER A N 1
ATOM 3090 C CA . SER A 1 410 ? 4.890 -9.480 0.033 1.00 83.88 410 SER A CA 1
ATOM 3091 C C . SER A 1 410 ? 5.479 -8.064 0.069 1.00 83.88 410 SER A C 1
ATOM 3093 O O . SER A 1 410 ? 5.491 -7.390 -0.965 1.00 83.88 410 SER A O 1
ATOM 3095 N N . VAL A 1 411 ? 6.061 -7.645 1.202 1.00 85.19 411 VAL A N 1
ATOM 3096 C CA . VAL A 1 411 ? 6.777 -6.365 1.333 1.00 85.19 411 VAL A CA 1
ATOM 3097 C C . VAL A 1 411 ? 7.958 -6.257 0.356 1.00 85.19 411 VAL A C 1
ATOM 3099 O O . VAL A 1 411 ? 8.272 -5.164 -0.122 1.00 85.19 411 VAL A O 1
ATOM 3102 N N . THR A 1 412 ? 8.576 -7.386 -0.016 1.00 89.94 412 THR A N 1
ATOM 3103 C CA . THR A 1 412 ? 9.739 -7.426 -0.917 1.00 89.94 412 THR A CA 1
ATOM 3104 C C . THR A 1 412 ? 9.374 -7.500 -2.396 1.00 89.94 412 THR A C 1
ATOM 3106 O O . THR A 1 412 ? 10.256 -7.284 -3.224 1.00 89.94 412 THR A O 1
ATOM 3109 N N . LEU A 1 413 ? 8.106 -7.720 -2.775 1.00 91.69 413 LEU A N 1
ATOM 3110 C CA . LEU A 1 413 ? 7.724 -7.962 -4.179 1.00 91.69 413 LEU A CA 1
ATOM 3111 C C . LEU A 1 413 ? 8.178 -6.851 -5.135 1.00 91.69 413 LEU A C 1
ATOM 3113 O O . LEU A 1 413 ? 8.664 -7.125 -6.234 1.00 91.69 413 LEU A O 1
ATOM 3117 N N . ALA A 1 414 ? 8.046 -5.587 -4.724 1.00 92.94 414 ALA A N 1
ATOM 3118 C CA . ALA A 1 414 ? 8.530 -4.470 -5.529 1.00 92.94 414 ALA A CA 1
ATOM 3119 C C . ALA A 1 414 ? 10.061 -4.426 -5.598 1.00 92.94 414 ALA A C 1
ATOM 3121 O O . ALA A 1 414 ? 10.609 -4.142 -6.660 1.00 92.94 414 ALA A O 1
ATOM 3122 N N . ALA A 1 415 ? 10.751 -4.721 -4.494 1.00 92.38 415 ALA A N 1
ATOM 3123 C CA . ALA A 1 415 ? 12.210 -4.743 -4.453 1.00 92.38 415 ALA A CA 1
ATOM 3124 C C . ALA A 1 415 ? 12.773 -5.866 -5.339 1.00 92.38 415 ALA A C 1
ATOM 3126 O O . ALA A 1 415 ? 13.679 -5.627 -6.134 1.00 92.38 415 ALA A O 1
ATOM 3127 N N . GLU A 1 416 ? 12.181 -7.060 -5.285 1.00 91.75 416 GLU A N 1
ATOM 3128 C CA . GLU A 1 416 ? 12.518 -8.190 -6.154 1.00 91.75 416 GLU A CA 1
ATOM 3129 C C . GLU A 1 416 ? 12.281 -7.853 -7.625 1.00 91.75 416 GLU A C 1
ATOM 3131 O O . GLU A 1 416 ? 13.146 -8.075 -8.472 1.00 91.75 416 GLU A O 1
ATOM 3136 N N . GLY A 1 417 ? 11.131 -7.259 -7.942 1.00 91.38 417 GLY A N 1
ATOM 3137 C CA . GLY A 1 417 ? 10.827 -6.806 -9.291 1.00 91.38 417 GLY A CA 1
ATOM 3138 C C . GLY A 1 417 ? 11.790 -5.736 -9.807 1.00 91.38 417 GLY A C 1
ATOM 3139 O O . GLY A 1 417 ? 12.244 -5.807 -10.951 1.00 91.38 417 GLY A O 1
ATOM 3140 N N . ALA A 1 418 ? 12.160 -4.771 -8.964 1.00 92.06 418 ALA A N 1
ATOM 3141 C CA . ALA A 1 418 ? 13.153 -3.752 -9.289 1.00 92.06 418 ALA A CA 1
ATOM 3142 C C . ALA A 1 418 ? 14.550 -4.362 -9.494 1.00 92.06 418 ALA A C 1
ATOM 3144 O O . ALA A 1 418 ? 15.245 -3.991 -10.441 1.00 92.06 418 ALA A O 1
ATOM 3145 N N . ALA A 1 419 ? 14.939 -5.343 -8.676 1.00 91.62 419 ALA A N 1
ATOM 3146 C CA . ALA A 1 419 ? 16.186 -6.084 -8.837 1.00 91.62 419 ALA A CA 1
ATOM 3147 C C . ALA A 1 419 ? 16.205 -6.896 -10.144 1.00 91.62 419 ALA A C 1
ATOM 3149 O O . ALA A 1 419 ? 17.201 -6.870 -10.869 1.00 91.62 419 ALA A O 1
ATOM 3150 N N . LYS A 1 420 ? 15.091 -7.545 -10.511 1.00 88.50 420 LYS A N 1
ATOM 3151 C CA . LYS A 1 420 ? 14.939 -8.218 -11.812 1.00 88.50 420 LYS A CA 1
ATOM 3152 C C . LYS A 1 420 ? 15.087 -7.235 -12.970 1.00 88.50 420 LYS A C 1
ATOM 3154 O O . LYS A 1 420 ? 15.851 -7.502 -13.896 1.00 88.50 420 LYS A O 1
ATOM 3159 N N . LEU A 1 421 ? 14.434 -6.072 -12.900 1.00 86.56 421 LEU A N 1
ATOM 3160 C CA . LEU A 1 421 ? 14.614 -5.011 -13.896 1.00 86.56 421 LEU A CA 1
ATOM 3161 C C . LEU A 1 421 ? 16.078 -4.555 -13.980 1.00 86.56 421 LEU A C 1
ATOM 3163 O O . LEU A 1 421 ? 16.585 -4.329 -15.079 1.00 86.56 421 LEU A O 1
ATOM 3167 N N . ALA A 1 422 ? 16.765 -4.435 -12.840 1.00 88.06 422 ALA A N 1
ATOM 3168 C CA . ALA A 1 422 ? 18.161 -4.018 -12.797 1.00 88.06 422 ALA A CA 1
ATOM 3169 C C . ALA A 1 422 ? 19.052 -5.062 -13.479 1.00 88.06 422 ALA A C 1
ATOM 3171 O O . ALA A 1 422 ? 19.889 -4.704 -14.303 1.00 88.06 422 ALA A O 1
ATOM 3172 N N . LEU A 1 423 ? 18.804 -6.350 -13.227 1.00 84.69 423 LEU A N 1
ATOM 3173 C CA . LEU A 1 423 ? 19.503 -7.457 -13.875 1.00 84.69 423 LEU A CA 1
ATOM 3174 C C . LEU A 1 423 ? 19.243 -7.502 -15.387 1.00 84.69 423 LEU A C 1
ATOM 3176 O O . LEU A 1 423 ? 20.179 -7.668 -16.168 1.00 84.69 423 LEU A O 1
ATOM 3180 N N . MET A 1 424 ? 17.993 -7.319 -15.820 1.00 82.31 424 MET A N 1
ATOM 3181 C CA . MET A 1 424 ? 17.649 -7.218 -17.244 1.00 82.31 424 MET A CA 1
ATOM 3182 C C . MET A 1 424 ? 18.383 -6.048 -17.902 1.00 82.31 424 MET A C 1
ATOM 3184 O O . MET A 1 424 ? 18.910 -6.180 -19.010 1.00 82.31 424 MET A O 1
ATOM 3188 N N . ARG A 1 425 ? 18.465 -4.907 -17.207 1.00 80.56 425 ARG A N 1
ATOM 3189 C CA . ARG A 1 425 ? 19.180 -3.733 -17.704 1.00 80.56 425 ARG A CA 1
ATOM 3190 C C . ARG A 1 425 ? 20.680 -3.980 -17.784 1.00 80.56 425 ARG A C 1
ATOM 3192 O O . ARG A 1 425 ? 21.266 -3.651 -18.812 1.00 80.56 425 ARG A O 1
ATOM 3199 N N . LEU A 1 426 ? 21.272 -4.594 -16.763 1.00 78.69 426 LEU A N 1
ATOM 3200 C CA . LEU A 1 426 ? 22.692 -4.933 -16.730 1.00 78.69 426 LEU A CA 1
ATOM 3201 C C . LEU A 1 426 ? 23.065 -5.853 -17.896 1.00 78.69 426 LEU A C 1
ATOM 3203 O O . LEU A 1 426 ? 23.998 -5.550 -18.628 1.00 78.69 426 LEU A O 1
ATOM 3207 N N . ARG A 1 427 ? 22.273 -6.903 -18.151 1.00 77.56 427 ARG A N 1
ATOM 3208 C CA . ARG A 1 427 ? 22.474 -7.794 -19.307 1.00 77.56 427 ARG A CA 1
ATOM 3209 C C . ARG A 1 427 ? 22.417 -7.035 -20.632 1.00 77.56 427 ARG A C 1
ATOM 3211 O O . ARG A 1 427 ? 23.290 -7.216 -21.473 1.00 77.56 427 ARG A O 1
ATOM 3218 N N . SER A 1 428 ? 21.448 -6.126 -20.786 1.00 75.50 428 SER A N 1
ATOM 3219 C CA . SER A 1 428 ? 21.359 -5.283 -21.988 1.00 75.50 428 SER A CA 1
ATOM 3220 C C . SER A 1 428 ? 22.570 -4.356 -22.147 1.00 75.50 428 SER A C 1
ATOM 3222 O O . SER A 1 428 ? 23.025 -4.115 -23.259 1.00 75.50 428 SER A O 1
ATOM 3224 N N . TRP A 1 429 ? 23.112 -3.843 -21.041 1.00 66.19 429 TRP A N 1
ATOM 3225 C CA . TRP A 1 429 ? 24.304 -2.998 -21.047 1.00 66.19 429 TRP A CA 1
ATOM 3226 C C . TRP A 1 429 ? 25.556 -3.790 -21.403 1.00 66.19 429 TRP A C 1
ATOM 3228 O O . TRP A 1 429 ? 26.340 -3.339 -22.230 1.00 66.19 429 TRP A O 1
ATOM 3238 N N . GLU A 1 430 ? 25.734 -4.978 -20.831 1.00 70.81 430 GLU A N 1
ATOM 3239 C CA . GLU A 1 430 ? 26.845 -5.866 -21.172 1.00 70.81 430 GLU A CA 1
ATOM 3240 C C . GLU A 1 430 ? 26.824 -6.270 -22.646 1.00 70.81 430 GLU A C 1
ATOM 3242 O O . GLU A 1 430 ? 27.879 -6.331 -23.274 1.00 70.81 430 GLU A O 1
ATOM 3247 N N . GLU A 1 431 ? 25.641 -6.522 -23.212 1.00 69.44 431 GLU A N 1
ATOM 3248 C CA . GLU A 1 431 ? 25.479 -6.788 -24.643 1.00 69.44 431 GLU A CA 1
ATOM 3249 C C . GLU A 1 431 ? 25.905 -5.588 -25.493 1.00 69.44 431 GLU A C 1
ATOM 3251 O O . GLU A 1 431 ? 26.748 -5.752 -26.374 1.00 69.44 431 GLU A O 1
ATOM 3256 N N . VAL A 1 432 ? 25.428 -4.379 -25.177 1.00 64.31 432 VAL A N 1
ATOM 3257 C CA . VAL A 1 432 ? 25.821 -3.149 -25.890 1.00 64.31 432 VAL A CA 1
ATOM 3258 C C . VAL A 1 432 ? 27.329 -2.896 -25.784 1.00 64.31 432 VAL A C 1
ATOM 3260 O O . VAL A 1 432 ? 27.989 -2.678 -26.797 1.00 64.31 432 VAL A O 1
ATOM 3263 N N . PHE A 1 433 ? 27.913 -3.003 -24.589 1.00 67.69 433 PHE A N 1
ATOM 3264 C CA . PHE A 1 433 ? 29.357 -2.830 -24.392 1.00 67.69 433 PHE A CA 1
ATOM 3265 C C . PHE A 1 433 ? 30.188 -3.901 -25.105 1.00 67.69 433 PHE A C 1
ATOM 3267 O O . PHE A 1 433 ? 31.313 -3.632 -25.533 1.00 67.69 433 PHE A O 1
ATOM 3274 N N . ARG A 1 434 ? 29.675 -5.132 -25.211 1.00 73.25 434 ARG A N 1
ATOM 3275 C CA . ARG A 1 434 ? 30.320 -6.209 -25.972 1.00 73.25 434 ARG A CA 1
ATOM 3276 C C . ARG A 1 434 ? 30.292 -5.898 -27.467 1.00 73.25 434 ARG A C 1
ATOM 3278 O O . ARG A 1 434 ? 31.300 -6.109 -28.136 1.00 73.25 434 ARG A O 1
ATOM 3285 N N . GLU A 1 435 ? 29.183 -5.369 -27.977 1.00 74.25 435 GLU A N 1
ATOM 3286 C CA . GLU A 1 435 ? 29.059 -4.930 -29.370 1.00 74.25 435 GLU A CA 1
ATOM 3287 C C . GLU A 1 435 ? 29.960 -3.733 -29.696 1.00 74.25 435 GLU A C 1
ATOM 3289 O O . GLU A 1 435 ? 30.601 -3.728 -30.747 1.00 74.25 435 GLU A O 1
ATOM 3294 N N . GLU A 1 436 ? 30.058 -2.741 -28.807 1.00 77.19 436 GLU A N 1
ATOM 3295 C CA . GLU A 1 436 ? 30.949 -1.588 -28.987 1.00 77.19 436 GLU A CA 1
ATOM 3296 C C . GLU A 1 436 ? 32.420 -2.003 -28.980 1.00 77.19 436 GLU A C 1
ATOM 3298 O O . GLU A 1 436 ? 33.137 -1.683 -29.927 1.00 77.19 436 GLU A O 1
ATOM 3303 N N . ARG A 1 437 ? 32.851 -2.816 -28.006 1.00 80.62 437 ARG A N 1
ATOM 3304 C CA . ARG A 1 437 ? 34.220 -3.358 -27.985 1.00 80.62 437 ARG A CA 1
ATOM 3305 C C . ARG A 1 437 ? 34.531 -4.206 -29.216 1.00 80.62 437 ARG A C 1
ATOM 3307 O O . ARG A 1 437 ? 35.625 -4.112 -29.766 1.00 80.62 437 ARG A O 1
ATOM 3314 N N . MET A 1 438 ? 33.574 -5.010 -29.683 1.00 80.25 438 MET A N 1
ATOM 3315 C CA . MET A 1 438 ? 33.725 -5.770 -30.927 1.00 80.25 438 MET A CA 1
ATOM 3316 C C . MET A 1 438 ? 33.868 -4.837 -32.137 1.00 80.25 438 MET A C 1
ATOM 3318 O O . MET A 1 438 ? 34.679 -5.093 -33.024 1.00 80.25 438 MET A O 1
ATOM 3322 N N . ARG A 1 439 ? 33.111 -3.736 -32.179 1.00 84.56 439 ARG A N 1
ATOM 3323 C CA . ARG A 1 439 ? 33.188 -2.738 -33.253 1.00 84.56 439 ARG A CA 1
ATOM 3324 C C . ARG A 1 439 ? 34.533 -2.013 -33.259 1.00 84.56 439 ARG A C 1
ATOM 3326 O O . ARG A 1 439 ? 35.112 -1.864 -34.332 1.00 84.56 439 ARG A O 1
ATOM 3333 N N . GLU A 1 440 ? 35.031 -1.600 -32.097 1.00 88.06 440 GLU A N 1
ATOM 3334 C CA . GLU A 1 440 ? 36.354 -0.981 -31.948 1.00 88.06 440 GLU A CA 1
ATOM 3335 C C . GLU A 1 440 ? 37.473 -1.940 -32.365 1.00 88.06 440 GLU A C 1
ATOM 3337 O O . GLU A 1 440 ? 38.346 -1.566 -33.147 1.00 88.06 440 GLU A O 1
ATOM 3342 N N . PHE A 1 441 ? 37.401 -3.202 -31.935 1.00 88.88 441 PHE A N 1
ATOM 3343 C CA . PHE A 1 441 ? 38.352 -4.238 -32.333 1.00 88.88 441 PHE A CA 1
ATOM 3344 C C . PHE A 1 441 ? 38.369 -4.460 -33.856 1.00 88.88 441 PHE A C 1
ATOM 3346 O O . PHE A 1 441 ? 39.430 -4.436 -34.481 1.00 88.88 441 PHE A O 1
ATOM 3353 N N . LEU A 1 442 ? 37.195 -4.608 -34.482 1.00 90.50 442 LEU A N 1
ATOM 3354 C CA . LEU A 1 442 ? 37.080 -4.760 -35.937 1.00 90.50 442 LEU A CA 1
ATOM 3355 C C . LEU A 1 442 ? 37.564 -3.517 -36.697 1.00 90.50 442 LEU A C 1
ATOM 3357 O O . LEU A 1 442 ? 38.120 -3.642 -37.791 1.00 90.50 442 LEU A O 1
ATOM 3361 N N . TRP A 1 443 ? 37.358 -2.323 -36.136 1.00 91.56 443 TRP A N 1
ATOM 3362 C CA . TRP A 1 443 ? 37.893 -1.086 -36.694 1.00 91.56 443 TRP A CA 1
ATOM 3363 C C . TRP A 1 443 ? 39.427 -1.071 -36.649 1.00 91.56 443 TRP A C 1
ATOM 3365 O O . TRP A 1 443 ? 40.036 -0.818 -37.688 1.00 91.56 443 TRP A O 1
ATOM 3375 N N . SER A 1 444 ? 40.035 -1.437 -35.512 1.00 93.12 444 SER A N 1
ATOM 3376 C CA . SER A 1 444 ? 41.496 -1.531 -35.341 1.00 93.12 444 SER A CA 1
ATOM 3377 C C . SER A 1 444 ? 42.137 -2.528 -36.312 1.00 93.12 444 SER A C 1
ATOM 3379 O O . SER A 1 444 ? 43.108 -2.205 -36.993 1.00 93.12 444 SER A O 1
ATOM 3381 N N . MET A 1 445 ? 41.546 -3.719 -36.471 1.00 91.94 445 MET A N 1
ATOM 3382 C CA . MET A 1 445 ? 42.034 -4.707 -37.443 1.00 91.94 445 MET A CA 1
ATOM 3383 C C . MET A 1 445 ? 41.975 -4.185 -38.883 1.00 91.94 445 MET A C 1
ATOM 3385 O O . MET A 1 445 ? 42.824 -4.505 -39.715 1.00 91.94 445 MET A O 1
ATOM 3389 N N . LYS A 1 446 ? 40.947 -3.396 -39.213 1.00 93.25 446 LYS A N 1
ATOM 3390 C CA . LYS A 1 446 ? 40.786 -2.831 -40.555 1.00 93.25 446 LYS A CA 1
ATOM 3391 C C . LYS A 1 446 ? 41.804 -1.728 -40.836 1.00 93.25 446 LYS A C 1
ATOM 3393 O O . LYS A 1 446 ? 42.213 -1.600 -41.988 1.00 93.25 446 LYS A O 1
ATOM 3398 N N . THR A 1 447 ? 42.177 -0.936 -39.833 1.00 93.00 447 THR A N 1
ATOM 3399 C CA . THR A 1 447 ? 43.253 0.055 -39.955 1.00 93.00 447 THR A CA 1
ATOM 3400 C C . THR A 1 447 ? 44.608 -0.628 -40.116 1.00 93.00 447 THR A C 1
ATOM 3402 O O . THR A 1 447 ? 45.278 -0.366 -41.107 1.00 93.00 447 THR A O 1
ATOM 3405 N N . GLU A 1 448 ? 44.933 -1.626 -39.290 1.00 92.81 448 GLU A N 1
ATOM 3406 C CA . GLU A 1 448 ? 46.193 -2.381 -39.407 1.00 92.81 448 GLU A CA 1
ATOM 3407 C C . GLU A 1 448 ? 46.339 -3.087 -40.768 1.00 92.81 448 GLU A C 1
ATOM 3409 O O . GLU A 1 448 ? 47.403 -3.065 -41.382 1.00 92.81 448 GLU A O 1
ATOM 3414 N N . MET A 1 449 ? 45.254 -3.665 -41.300 1.00 89.50 449 MET A N 1
ATOM 3415 C CA . MET A 1 449 ? 45.262 -4.282 -42.635 1.00 89.50 449 MET A CA 1
ATOM 3416 C C . MET A 1 449 ? 45.376 -3.282 -43.793 1.00 89.50 449 MET A C 1
ATOM 3418 O O . MET A 1 449 ? 45.739 -3.684 -44.901 1.00 89.50 449 MET A O 1
ATOM 3422 N N . LYS A 1 450 ? 44.993 -2.017 -43.592 1.00 87.62 450 LYS A N 1
ATOM 3423 C CA . LYS A 1 450 ? 45.198 -0.968 -44.598 1.00 87.62 450 LYS A CA 1
ATOM 3424 C C . LYS A 1 450 ? 46.649 -0.515 -44.597 1.00 87.62 450 LYS A C 1
ATOM 3426 O O . LYS A 1 450 ? 47.247 -0.484 -45.665 1.00 87.62 450 LYS A O 1
ATOM 3431 N N . ASP A 1 451 ? 47.203 -0.270 -43.418 1.00 85.69 451 ASP A N 1
ATOM 3432 C CA . ASP A 1 451 ? 48.570 0.223 -43.268 1.00 85.69 451 ASP A CA 1
ATOM 3433 C C . ASP A 1 451 ? 49.581 -0.841 -43.738 1.00 85.69 451 ASP A C 1
ATOM 3435 O O . ASP A 1 451 ? 50.473 -0.551 -44.530 1.00 85.69 451 ASP A O 1
ATOM 3439 N N . GLY A 1 452 ? 49.356 -2.120 -43.409 1.00 81.62 452 GLY A N 1
ATOM 3440 C CA . GLY A 1 452 ? 50.193 -3.226 -43.895 1.00 81.62 452 GLY A CA 1
ATOM 3441 C C . GLY A 1 452 ? 50.096 -3.516 -45.403 1.00 81.62 452 GLY A C 1
ATOM 3442 O O . GLY A 1 452 ? 50.899 -4.284 -45.926 1.00 81.62 452 GLY A O 1
ATOM 3443 N N . LYS A 1 453 ? 49.123 -2.934 -46.121 1.00 75.94 453 LYS A N 1
ATOM 3444 C CA . LYS A 1 453 ? 49.038 -3.006 -47.593 1.00 75.94 453 LYS A CA 1
ATOM 3445 C C . LYS A 1 453 ? 49.748 -1.853 -48.299 1.00 75.94 453 LYS A C 1
ATOM 3447 O O . LYS A 1 453 ? 49.931 -1.951 -49.504 1.00 75.94 453 LYS A O 1
ATOM 3452 N N . GLU A 1 454 ? 50.095 -0.780 -47.594 1.00 70.81 454 GLU A N 1
ATOM 3453 C CA . GLU A 1 454 ? 50.878 0.326 -48.160 1.00 70.81 454 GLU A CA 1
ATOM 3454 C C . GLU A 1 454 ? 52.392 0.092 -48.024 1.00 70.81 454 GLU A C 1
ATOM 3456 O O . GLU A 1 454 ? 53.173 0.708 -48.745 1.00 70.81 454 GLU A O 1
ATOM 3461 N N . GLU A 1 455 ? 52.813 -0.834 -47.155 1.00 62.06 455 GLU A N 1
ATOM 3462 C CA . GLU A 1 455 ? 54.220 -1.232 -46.984 1.00 62.06 455 GLU A CA 1
ATOM 3463 C C . GLU A 1 455 ? 54.680 -2.389 -47.902 1.00 62.06 455 GLU A C 1
ATOM 3465 O O . GLU A 1 455 ? 55.866 -2.729 -47.906 1.00 62.06 455 GLU A O 1
ATOM 3470 N N . LEU A 1 456 ? 53.772 -2.982 -48.691 1.00 51.97 456 LEU A N 1
ATOM 3471 C CA . LEU A 1 456 ? 54.037 -4.036 -49.689 1.00 51.97 456 LEU A CA 1
ATOM 3472 C C . LEU A 1 456 ? 53.818 -3.506 -51.106 1.00 51.97 456 LEU A C 1
ATOM 3474 O O . LEU A 1 456 ? 54.670 -3.807 -51.975 1.00 51.97 456 LEU A O 1
#

pLDDT: mean 73.51, std 24.8, range [21.05, 98.38]

Radius of gyration: 28.82 Å; chains: 1; bounding box: 80×60×85 Å